Protein AF-0000000077143442 (afdb_homodimer)

Sequence (558 aa):
MTMINFHKINAKNNPIFKDLKIAFKNGYNKQISDYFCVGGIKNNLIALNNNWLPHTIFVSKSFDQKLISNIKSKLKQHKVRWIMISDQLNDQLKAINTQAGDCYFYYLLKDLNHPTFDLSDQHNYLFLDHIQDPSNLGTILRNAAAFDLTKVLIHDSVNLYNPKLIRASAGAIFSNQISLIKNLDQFLNAIKKKGLRLVATANHEDATPLDQFDHQLGNIIIFGNEANGVSEQLLNQADQTIKIVINNQYAESLNVATSSGIILYELNKLWKKRSLSNQMTMINFHKINAKNNPIFKDLKIAFKNGYNKQISDYFCVGGIKNNLIALNNNWLPHTIFVSKSFDQKLISNIKSKLKQHKVRWIMISDQLNDQLKAINTQAGDCYFYYLLKDLNHPTFDLSDQHNYLFLDHIQDPSNLGTILRNAAAFDLTKVLIHDSVNLYNPKLIRASAGAIFSNQISLIKNLDQFLNAIKKKGLRLVATANHEDATPLDQFDHQLGNIIIFGNEANGVSEQLLNQADQTIKIVINNQYAESLNVATSSGIILYELNKLWKKRSLSNQ

Solvent-accessible surface area (backbone atoms only — not comparable to full-atom values): 29042 Å² total; per-residue (Å²): 124,85,75,80,76,61,49,76,46,80,54,80,81,35,66,68,53,46,44,48,54,44,9,55,70,53,5,36,33,80,89,62,67,52,40,32,46,46,57,16,64,69,28,49,50,40,22,48,74,55,71,49,72,53,52,34,41,38,29,30,66,80,44,61,60,68,58,49,52,52,52,45,62,78,41,64,91,49,87,57,47,45,34,30,33,32,57,69,58,42,51,57,51,31,71,76,40,67,81,26,66,49,34,37,32,29,32,56,50,70,72,60,52,41,81,80,75,83,79,51,42,83,40,55,34,34,34,38,40,39,38,63,52,40,49,42,51,12,34,34,41,24,38,26,18,23,46,71,40,28,41,34,37,37,28,79,46,49,67,80,55,32,41,57,14,48,57,42,11,57,24,5,68,50,50,38,48,32,28,76,50,84,53,62,69,63,50,55,54,52,38,57,75,56,63,42,40,36,33,33,47,43,93,50,91,85,30,42,44,54,94,71,58,83,83,67,67,9,33,34,42,33,44,28,17,85,88,75,37,48,53,66,72,56,58,72,66,33,75,40,44,29,19,78,87,58,38,64,86,33,22,87,72,73,57,58,34,30,48,45,32,35,52,42,50,55,50,37,54,53,54,53,53,47,59,52,66,76,93,123,86,75,80,77,59,50,75,46,80,55,83,81,37,66,69,52,45,46,48,54,44,9,56,69,53,6,35,35,81,91,65,67,51,41,32,44,45,58,15,63,70,28,48,50,41,22,48,74,56,69,49,71,55,51,33,41,38,31,28,67,80,44,62,63,70,58,49,52,52,52,46,62,76,41,64,93,50,86,58,46,46,33,31,32,31,58,71,59,41,50,58,52,29,70,76,42,67,80,27,66,50,34,38,34,28,31,58,51,71,73,61,54,38,78,84,70,84,81,50,42,84,38,54,35,35,32,39,40,38,37,63,52,40,48,42,51,12,34,33,40,24,38,26,18,23,45,72,39,28,40,34,36,38,28,78,45,49,68,80,54,34,40,56,14,47,56,42,10,56,23,5,68,52,51,38,49,32,25,76,49,84,51,63,68,63,50,53,52,51,39,57,75,56,63,43,39,36,34,33,46,44,91,50,91,84,31,42,46,53,92,70,58,82,84,65,66,9,33,33,41,34,43,28,16,85,88,73,36,48,50,66,73,57,56,73,64,32,75,41,46,29,18,78,86,56,39,64,86,33,23,87,71,72,57,59,33,29,47,45,33,35,52,41,51,55,50,38,55,54,54,52,53,46,58,53,65,75,93

Secondary structure (DSSP, 8-state):
-----PEEE--TT-HHHHHHHHHHHHSB-TTT-SEEEEESHHHHHHHHHTT---SEEEEETTS-HHHHHHHHHHTTTS--EEEEE-HHHHHHHHHH-GGGTTEEEEEEGGGSS-------TTS-EEEEES---HHHHHHHHHHHHHTT--EEEEES-S-TT-HHHHHHHTTGGGTSEEEE---HHHHHHHHHHHTPEEEEE---TTSEEGGG----SSEEEEE-BTTTBS-HHHHHH-SEEEE----TTT-S---HHHHHHHHHHHHHHHHHHHHHHT-/-----PEEE--TT-HHHHHHHHHHHHSB-TTT-SEEEEESHHHHHHHHHTT---SEEEEETTS-HHHHHHHHHHTTTS--EEEEE-HHHHHHHHHH-GGGTTEEEEEEGGGS--------TTS-EEEEES---HHHHHHHHHHHHHTT--EEEEES-S-TT-HHHHHHHTTGGGTSEEEE---HHHHHHHHHHHTPEEEEE---TTSEEGGG----SSEEEEE-BTTTBS-HHHHHH-SEEEE----TTT-S---HHHHHHHHHHHHHHHHHHHHHHT-

Structure (mmCIF, N/CA/C/O backbone):
data_AF-0000000077143442-model_v1
#
loop_
_entity.id
_entity.type
_entity.pdbx_description
1 polymer 'SpoU rRNA methylase family protein'
#
loop_
_atom_site.group_PDB
_atom_site.id
_atom_site.type_symbol
_atom_site.label_atom_id
_atom_site.label_alt_id
_atom_site.label_comp_id
_atom_site.label_asym_id
_atom_site.label_entity_id
_atom_site.label_seq_id
_atom_site.pdbx_PDB_ins_code
_atom_site.Cartn_x
_atom_site.Cartn_y
_atom_site.Cartn_z
_atom_site.occupancy
_atom_site.B_iso_or_equiv
_atom_site.auth_seq_id
_atom_site.auth_comp_id
_atom_site.auth_asym_id
_atom_site.auth_atom_id
_atom_site.pdbx_PDB_model_num
ATOM 1 N N . MET A 1 1 ? -6.762 -17.656 -40.094 1 41.97 1 MET A N 1
ATOM 2 C CA . MET A 1 1 ? -7.211 -17.016 -38.875 1 41.97 1 MET A CA 1
ATOM 3 C C . MET A 1 1 ? -8.164 -17.922 -38.094 1 41.97 1 MET A C 1
ATOM 5 O O . MET A 1 1 ? -9.258 -18.234 -38.594 1 41.97 1 MET A O 1
ATOM 9 N N . THR A 1 2 ? -7.562 -18.844 -37.406 1 52.44 2 THR A N 1
ATOM 10 C CA . THR A 1 2 ? -8.445 -19.844 -36.812 1 52.44 2 THR A CA 1
ATOM 11 C C . THR A 1 2 ? -9.57 -19.188 -36.031 1 52.44 2 THR A C 1
ATOM 13 O O . THR A 1 2 ? -9.305 -18.344 -35.156 1 52.44 2 THR A O 1
ATOM 16 N N . MET A 1 3 ? -10.688 -19.109 -36.594 1 63.62 3 MET A N 1
ATOM 17 C CA . MET A 1 3 ? -11.898 -18.5 -36.062 1 63.62 3 MET A CA 1
ATOM 18 C C . MET A 1 3 ? -12.211 -19.031 -34.688 1 63.62 3 MET A C 1
ATOM 20 O O . MET A 1 3 ? -12.203 -20.234 -34.438 1 63.62 3 MET A O 1
ATOM 24 N N . ILE A 1 4 ? -11.922 -18.25 -33.656 1 70.56 4 ILE A N 1
ATOM 25 C CA . ILE A 1 4 ? -12.352 -18.656 -32.312 1 70.56 4 ILE A CA 1
ATOM 26 C C . ILE A 1 4 ? -13.867 -18.812 -32.281 1 70.56 4 ILE A C 1
ATOM 28 O O . ILE A 1 4 ? -14.602 -17.922 -32.75 1 70.56 4 ILE A O 1
ATOM 32 N N . ASN A 1 5 ? -14.336 -20.062 -32.031 1 83.81 5 ASN A N 1
ATOM 33 C CA . ASN A 1 5 ? -15.75 -20.281 -31.797 1 83.81 5 ASN A CA 1
ATOM 34 C C . ASN A 1 5 ? -16.156 -19.875 -30.375 1 83.81 5 ASN A C 1
ATOM 36 O O . ASN A 1 5 ? -15.797 -20.547 -29.406 1 83.81 5 ASN A O 1
ATOM 40 N N . PHE A 1 6 ? -16.781 -18.766 -30.297 1 90.81 6 PHE A N 1
ATOM 41 C CA . PHE A 1 6 ? -17.203 -18.234 -29.016 1 90.81 6 PHE A CA 1
ATOM 42 C C . PHE A 1 6 ? -18.594 -18.75 -28.656 1 90.81 6 PHE A C 1
ATOM 44 O O . PHE A 1 6 ? -19.469 -18.828 -29.516 1 90.81 6 PHE A O 1
ATOM 51 N N . HIS A 1 7 ? -18.672 -19.25 -27.406 1 94.5 7 HIS A N 1
ATOM 52 C CA . HIS A 1 7 ? -20.016 -19.281 -26.828 1 94.5 7 HIS A CA 1
ATOM 53 C C . HIS A 1 7 ? -20.484 -17.891 -26.438 1 94.5 7 HIS A C 1
ATOM 55 O O . HIS A 1 7 ? -19.875 -17.234 -25.578 1 94.5 7 HIS A O 1
ATOM 61 N N . LYS A 1 8 ? -21.578 -17.406 -27.031 1 95.81 8 LYS A N 1
ATOM 62 C CA . LYS A 1 8 ? -22.016 -16.031 -26.828 1 95.81 8 LYS A CA 1
ATOM 63 C C . LYS A 1 8 ? -23.094 -15.953 -25.75 1 95.81 8 LYS A C 1
ATOM 65 O O . LYS A 1 8 ? -24.031 -16.75 -25.75 1 95.81 8 LYS A O 1
ATOM 70 N N . ILE A 1 9 ? -22.938 -15.078 -24.828 1 96.88 9 ILE A N 1
ATOM 71 C CA . ILE A 1 9 ? -23.906 -14.852 -23.766 1 96.88 9 ILE A CA 1
ATOM 72 C C . ILE A 1 9 ? -24.359 -13.398 -23.766 1 96.88 9 ILE A C 1
ATOM 74 O O . ILE A 1 9 ? -23.547 -12.484 -23.641 1 96.88 9 ILE A O 1
ATOM 78 N N . ASN A 1 10 ? -25.703 -13.172 -23.797 1 96 10 ASN A N 1
ATOM 79 C CA . ASN A 1 10 ? -26.25 -11.812 -23.891 1 96 10 ASN A CA 1
ATOM 80 C C . ASN A 1 10 ? -27.281 -11.555 -22.797 1 96 10 ASN A C 1
ATOM 82 O O . ASN A 1 10 ? -27.719 -10.422 -22.594 1 96 10 ASN A O 1
ATOM 86 N N . ALA A 1 11 ? -27.656 -12.656 -22.109 1 95.44 11 ALA A N 1
ATOM 87 C CA . ALA A 1 11 ? -28.719 -12.531 -21.109 1 95.44 11 ALA A CA 1
ATOM 88 C C . ALA A 1 11 ? -28.141 -12.422 -19.703 1 95.44 11 ALA A C 1
ATOM 90 O O . ALA A 1 11 ? -27.312 -13.234 -19.297 1 95.44 11 ALA A O 1
ATOM 91 N N . LYS A 1 12 ? -28.656 -11.469 -18.953 1 94.62 12 LYS A N 1
ATOM 92 C CA . LYS A 1 12 ? -28.172 -11.211 -17.609 1 94.62 12 LYS A CA 1
ATOM 93 C C . LYS A 1 12 ? -28.5 -12.375 -16.672 1 94.62 12 LYS A C 1
ATOM 95 O O . LYS A 1 12 ? -27.828 -12.578 -15.664 1 94.62 12 LYS A O 1
ATOM 100 N N . ASN A 1 13 ? -29.531 -13.133 -17.031 1 95.75 13 ASN A N 1
ATOM 101 C CA . ASN A 1 13 ? -29.953 -14.234 -16.172 1 95.75 13 ASN A CA 1
ATOM 102 C C . ASN A 1 13 ? -29.281 -15.547 -16.562 1 95.75 13 ASN A C 1
ATOM 104 O O . ASN A 1 13 ? -29.562 -16.594 -15.984 1 95.75 13 ASN A O 1
ATOM 108 N N . ASN A 1 14 ? -28.469 -15.492 -17.594 1 97.06 14 ASN A N 1
ATOM 109 C CA . ASN A 1 14 ? -27.703 -16.672 -17.953 1 97.06 14 ASN A CA 1
ATOM 110 C C . ASN A 1 14 ? -26.891 -17.188 -16.766 1 97.06 14 ASN A C 1
ATOM 112 O O . ASN A 1 14 ? -26.172 -16.422 -16.109 1 97.06 14 ASN A O 1
ATOM 116 N N . PRO A 1 15 ? -26.922 -18.516 -16.5 1 95.81 15 PRO A N 1
ATOM 117 C CA . PRO A 1 15 ? -26.25 -19.047 -15.312 1 95.81 15 PRO A CA 1
ATOM 118 C C . PRO A 1 15 ? -24.75 -18.859 -15.352 1 95.81 15 PRO A C 1
ATOM 120 O O . PRO A 1 15 ? -24.109 -18.656 -14.312 1 95.81 15 PRO A O 1
ATOM 123 N N . ILE A 1 16 ? -24.188 -18.984 -16.484 1 96.31 16 ILE A N 1
ATOM 124 C CA . ILE A 1 16 ? -22.734 -18.828 -16.625 1 96.31 16 ILE A CA 1
ATOM 125 C C . ILE A 1 16 ? -22.344 -17.391 -16.281 1 96.31 16 ILE A C 1
ATOM 127 O O . ILE A 1 16 ? -21.359 -17.156 -15.578 1 96.31 16 ILE A O 1
ATOM 131 N N . PHE A 1 17 ? -23.141 -16.438 -16.734 1 97.19 17 PHE A N 1
ATOM 132 C CA . PHE A 1 17 ? -22.859 -15.039 -16.453 1 97.19 17 PHE A CA 1
ATOM 133 C C . PHE A 1 17 ? -23.078 -14.742 -14.969 1 97.19 17 PHE A C 1
ATOM 135 O O . PHE A 1 17 ? -22.312 -14 -14.359 1 97.19 17 PHE A O 1
ATOM 142 N N . LYS A 1 18 ? -24.078 -15.281 -14.43 1 96.38 18 LYS A N 1
ATOM 143 C CA . LYS A 1 18 ? -24.328 -15.094 -13 1 96.38 18 LYS A CA 1
ATOM 144 C C . LYS A 1 18 ? -23.156 -15.594 -12.164 1 96.38 18 LYS A C 1
ATOM 146 O O . LYS A 1 18 ? -22.766 -14.945 -11.195 1 96.38 18 LYS A O 1
ATOM 151 N N . ASP A 1 19 ? -22.688 -16.719 -12.594 1 96.31 19 ASP A N 1
ATOM 152 C CA . ASP A 1 19 ? -21.516 -17.266 -11.906 1 96.31 19 ASP A CA 1
ATOM 153 C C . ASP A 1 19 ? -20.312 -16.328 -12.039 1 96.31 19 ASP A C 1
ATOM 155 O O . ASP A 1 19 ? -19.609 -16.062 -11.062 1 96.31 19 ASP A O 1
ATOM 159 N N . LEU A 1 20 ? -20.094 -15.859 -13.219 1 96.19 20 LEU A N 1
ATOM 160 C CA . LEU A 1 20 ? -18.984 -14.945 -13.477 1 96.19 20 LEU A CA 1
ATOM 161 C C . LEU A 1 20 ? -19.094 -13.703 -12.594 1 96.19 20 LEU A C 1
ATOM 163 O O . LEU A 1 20 ? -18.109 -13.273 -12 1 96.19 20 LEU A O 1
ATOM 167 N N . LYS A 1 21 ? -20.281 -13.125 -12.531 1 95.62 21 LYS A N 1
ATOM 168 C CA . LYS A 1 21 ? -20.516 -11.922 -11.734 1 95.62 21 LYS A CA 1
ATOM 169 C C . LYS A 1 21 ? -20.172 -12.156 -10.266 1 95.62 21 LYS A C 1
ATOM 171 O O . LYS A 1 21 ? -19.484 -11.352 -9.641 1 95.62 21 LYS A O 1
ATOM 176 N N . ILE A 1 22 ? -20.609 -13.328 -9.758 1 95.5 22 ILE A N 1
ATOM 177 C CA . ILE A 1 22 ? -20.359 -13.688 -8.359 1 95.5 22 ILE A CA 1
ATOM 178 C C . ILE A 1 22 ? -18.859 -13.914 -8.141 1 95.5 22 ILE A C 1
ATOM 180 O O . ILE A 1 22 ? -18.281 -13.398 -7.184 1 95.5 22 ILE A O 1
ATOM 184 N N . ALA A 1 23 ? -18.281 -14.656 -9.062 1 94.75 23 ALA A N 1
ATOM 185 C CA . ALA A 1 23 ? -16.859 -14.977 -8.945 1 94.75 23 ALA A CA 1
ATOM 186 C C . ALA A 1 23 ? -16 -13.719 -9.039 1 94.75 23 ALA A C 1
ATOM 188 O O . ALA A 1 23 ? -15.023 -13.57 -8.312 1 94.75 23 ALA A O 1
ATOM 189 N N . PHE A 1 24 ? -16.391 -12.82 -9.898 1 94.31 24 PHE A N 1
ATOM 190 C CA . PHE A 1 24 ? -15.641 -11.578 -10.062 1 94.31 24 PHE A CA 1
ATOM 191 C C . PHE A 1 24 ? -15.75 -10.711 -8.812 1 94.31 24 PHE A C 1
ATOM 193 O O . PHE A 1 24 ? -14.766 -10.102 -8.391 1 94.31 24 PHE A O 1
ATOM 200 N N . LYS A 1 25 ? -16.859 -10.703 -8.242 1 93.94 25 LYS A N 1
ATOM 201 C CA . LYS A 1 25 ? -17.125 -9.883 -7.062 1 93.94 25 LYS A CA 1
ATOM 202 C C . LYS A 1 25 ? -16.438 -10.469 -5.828 1 93.94 25 LYS A C 1
ATOM 204 O O . LYS A 1 25 ? -15.867 -9.734 -5.023 1 93.94 25 LYS A O 1
ATOM 209 N N . ASN A 1 26 ? -16.438 -11.836 -5.754 1 93.25 26 ASN A N 1
ATOM 210 C CA . ASN A 1 26 ? -16.031 -12.469 -4.504 1 93.25 26 ASN A CA 1
ATOM 211 C C . ASN A 1 26 ? -14.727 -13.234 -4.66 1 93.25 26 ASN A C 1
ATOM 213 O O . ASN A 1 26 ? -14.18 -13.742 -3.678 1 93.25 26 ASN A O 1
ATOM 217 N N . GLY A 1 27 ? -14.234 -13.297 -5.855 1 92.44 27 GLY A N 1
ATOM 218 C CA . GLY A 1 27 ? -13.062 -14.109 -6.141 1 92.44 27 GLY A CA 1
ATOM 219 C C . GLY A 1 27 ? -13.406 -15.469 -6.707 1 92.44 27 GLY A C 1
ATOM 220 O O . GLY A 1 27 ? -12.789 -15.922 -7.676 1 92.44 27 GLY A O 1
ATOM 221 N N . TYR A 1 28 ? -14.352 -16.062 -6.098 1 92.25 28 TYR A N 1
ATOM 222 C CA . TYR A 1 28 ? -14.906 -17.328 -6.57 1 92.25 28 TYR A CA 1
ATOM 223 C C . TYR A 1 28 ? -16.344 -17.516 -6.09 1 92.25 28 TYR A C 1
ATOM 225 O O . TYR A 1 28 ? -16.812 -16.781 -5.219 1 92.25 28 TYR A O 1
ATOM 233 N N . ASN A 1 29 ? -17.016 -18.359 -6.844 1 92.75 29 ASN A N 1
ATOM 234 C CA . ASN A 1 29 ? -18.375 -18.703 -6.422 1 92.75 29 ASN A CA 1
ATOM 235 C C . ASN A 1 29 ? -18.359 -19.906 -5.477 1 92.75 29 ASN A C 1
ATOM 237 O O . ASN A 1 29 ? -18.203 -21.047 -5.918 1 92.75 29 ASN A O 1
ATOM 241 N N . LYS A 1 30 ? -18.672 -19.688 -4.25 1 87.12 30 LYS A N 1
ATOM 242 C CA . LYS A 1 30 ? -18.609 -20.703 -3.199 1 87.12 30 LYS A CA 1
ATOM 243 C C . LYS A 1 30 ? -19.516 -21.875 -3.514 1 87.12 30 LYS A C 1
ATOM 245 O O . LYS A 1 30 ? -19.266 -23 -3.078 1 87.12 30 LYS A O 1
ATOM 250 N N . GLN A 1 31 ? -20.484 -21.547 -4.27 1 85.56 31 GLN A N 1
ATOM 251 C CA . GLN A 1 31 ? -21.438 -22.594 -4.625 1 85.56 31 GLN A CA 1
ATOM 252 C C . GLN A 1 31 ? -20.844 -23.516 -5.699 1 85.56 31 GLN A C 1
ATOM 254 O O . GLN A 1 31 ? -21.219 -24.688 -5.797 1 85.56 31 GLN A O 1
ATOM 259 N N . ILE A 1 32 ? -19.922 -22.906 -6.523 1 81.75 32 ILE A N 1
ATOM 260 C CA . ILE A 1 32 ? -19.266 -23.672 -7.582 1 81.75 32 ILE A CA 1
ATOM 261 C C . ILE A 1 32 ? -17.766 -23.719 -7.328 1 81.75 32 ILE A C 1
ATOM 263 O O . ILE A 1 32 ? -17 -24.203 -8.172 1 81.75 32 ILE A O 1
ATOM 267 N N . SER A 1 33 ? -17.172 -24.172 -6.461 1 71.25 33 SER A N 1
ATOM 268 C CA . SER A 1 33 ? -15.914 -24.062 -5.719 1 71.25 33 SER A CA 1
ATOM 269 C C . SER A 1 33 ? -14.727 -24.438 -6.59 1 71.25 33 SER A C 1
ATOM 271 O O . SER A 1 33 ? -13.578 -24.344 -6.152 1 71.25 33 SER A O 1
ATOM 273 N N . ASP A 1 34 ? -14.672 -24.422 -8.008 1 89.75 34 ASP A N 1
ATOM 274 C CA . ASP A 1 34 ? -13.461 -25.031 -8.57 1 89.75 34 ASP A CA 1
ATOM 275 C C . ASP A 1 34 ? -12.602 -23.984 -9.273 1 89.75 34 ASP A C 1
ATOM 277 O O . ASP A 1 34 ? -11.484 -24.266 -9.703 1 89.75 34 ASP A O 1
ATOM 281 N N . TYR A 1 35 ? -13.188 -22.766 -9.391 1 95.12 35 TYR A N 1
ATOM 282 C CA . TYR A 1 35 ? -12.43 -21.781 -10.148 1 95.12 35 TYR A CA 1
ATOM 283 C C . TYR A 1 35 ? -12.43 -20.422 -9.453 1 95.12 35 TYR A C 1
ATOM 285 O O . TYR A 1 35 ? -13.398 -20.062 -8.781 1 95.12 35 TYR A O 1
ATOM 293 N N . PHE A 1 36 ? -11.305 -19.797 -9.578 1 95.62 36 PHE A N 1
ATOM 294 C CA . PHE A 1 36 ? -11.289 -18.406 -9.164 1 95.62 36 PHE A CA 1
ATOM 295 C C . PHE A 1 36 ? -11.141 -17.484 -10.375 1 95.62 36 PHE A C 1
ATOM 297 O O . PHE A 1 36 ? -10.625 -17.906 -11.414 1 95.62 36 PHE A O 1
ATOM 304 N N . CYS A 1 37 ? -11.625 -16.266 -10.234 1 96 37 CYS A N 1
ATOM 305 C CA . CYS A 1 37 ? -11.727 -15.336 -11.352 1 96 37 CYS A CA 1
ATOM 306 C C . CYS A 1 37 ? -10.656 -14.258 -11.266 1 96 37 CYS A C 1
ATOM 308 O O . CYS A 1 37 ? -10.422 -13.695 -10.195 1 96 37 CYS A O 1
ATOM 310 N N . VAL A 1 38 ? -10.031 -14.039 -12.344 1 96.19 38 VAL A N 1
ATOM 311 C CA . VAL A 1 38 ? -9.062 -12.953 -12.445 1 96.19 38 VAL A CA 1
ATOM 312 C C . VAL A 1 38 ? -9.453 -12.031 -13.594 1 96.19 38 VAL A C 1
ATOM 314 O O . VAL A 1 38 ? -9.469 -12.445 -14.758 1 96.19 38 VAL A O 1
ATOM 317 N N . GLY A 1 39 ? -9.742 -10.828 -13.234 1 95.06 39 GLY A N 1
ATOM 318 C CA . GLY A 1 39 ? -10.094 -9.836 -14.242 1 95.06 39 GLY A CA 1
ATOM 319 C C . GLY A 1 39 ? -8.898 -9.016 -14.711 1 95.06 39 GLY A C 1
ATOM 320 O O . GLY A 1 39 ? -7.957 -8.789 -13.953 1 95.06 39 GLY A O 1
ATOM 321 N N . GLY A 1 40 ? -8.945 -8.57 -15.992 1 93.62 40 GLY A N 1
ATOM 322 C CA . GLY A 1 40 ? -7.953 -7.641 -16.516 1 93.62 40 GLY A CA 1
ATOM 323 C C . GLY A 1 40 ? -6.895 -8.312 -17.359 1 93.62 40 GLY A C 1
ATOM 324 O O . GLY A 1 40 ? -6.312 -9.32 -16.969 1 93.62 40 GLY A O 1
ATOM 325 N N . ILE A 1 41 ? -6.59 -7.773 -18.422 1 93.06 41 ILE A N 1
ATOM 326 C CA . ILE A 1 41 ? -5.711 -8.391 -19.406 1 93.06 41 ILE A CA 1
ATOM 327 C C . ILE A 1 41 ? -4.273 -8.391 -18.891 1 93.06 41 ILE A C 1
ATOM 329 O O . ILE A 1 41 ? -3.531 -9.352 -19.094 1 93.06 41 ILE A O 1
ATOM 333 N N . LYS A 1 42 ? -3.84 -7.387 -18.188 1 90.06 42 LYS A N 1
ATOM 334 C CA . LYS A 1 42 ? -2.463 -7.289 -17.703 1 90.06 42 LYS A CA 1
ATOM 335 C C . LYS A 1 42 ? -2.143 -8.406 -16.719 1 90.06 42 LYS A C 1
ATOM 337 O O . LYS A 1 42 ? -1.094 -9.047 -16.828 1 90.06 42 LYS A O 1
ATOM 342 N N . ASN A 1 43 ? -3.051 -8.625 -15.82 1 92.56 43 ASN A N 1
ATOM 343 C CA . ASN A 1 43 ? -2.875 -9.703 -14.844 1 92.56 43 ASN A CA 1
ATOM 344 C C . ASN A 1 43 ? -2.801 -11.062 -15.523 1 92.56 43 ASN A C 1
ATOM 346 O O . ASN A 1 43 ? -1.951 -11.891 -15.172 1 92.56 43 ASN A O 1
ATOM 350 N N . ASN A 1 44 ? -3.635 -11.234 -16.469 1 94.31 44 ASN A N 1
ATOM 351 C CA . ASN A 1 44 ? -3.742 -12.547 -17.094 1 94.31 44 ASN A CA 1
ATOM 352 C C . ASN A 1 44 ? -2.607 -12.789 -18.094 1 94.31 44 ASN A C 1
ATOM 354 O O . ASN A 1 44 ? -2.225 -13.938 -18.328 1 94.31 44 ASN A O 1
ATOM 358 N N . LEU A 1 45 ? -2.047 -11.742 -18.641 1 92.69 45 LEU A N 1
ATOM 359 C CA . LEU A 1 45 ? -0.85 -11.906 -19.469 1 92.69 45 LEU A CA 1
ATOM 360 C C . LEU A 1 45 ? 0.321 -12.398 -18.625 1 92.69 45 LEU A C 1
ATOM 362 O O . LEU A 1 45 ? 1.106 -13.234 -19.078 1 92.69 45 LEU A O 1
ATOM 366 N N . ILE A 1 46 ? 0.4 -11.883 -17.422 1 92.81 46 ILE A N 1
ATOM 367 C CA . ILE A 1 46 ? 1.43 -12.367 -16.5 1 92.81 46 ILE A CA 1
ATOM 368 C C . ILE A 1 46 ? 1.204 -13.844 -16.203 1 92.81 46 ILE A C 1
ATOM 370 O O . ILE A 1 46 ? 2.146 -14.641 -16.234 1 92.81 46 ILE A O 1
ATOM 374 N N . ALA A 1 47 ? -0.029 -14.203 -15.969 1 94.44 47 ALA A N 1
ATOM 375 C CA . ALA A 1 47 ? -0.372 -15.602 -15.711 1 94.44 47 ALA A CA 1
ATOM 376 C C . ALA A 1 47 ? 0.067 -16.484 -16.875 1 94.44 47 ALA A C 1
ATOM 378 O O . ALA A 1 47 ? 0.746 -17.5 -16.672 1 94.44 47 ALA A O 1
ATOM 379 N N . LEU A 1 48 ? -0.281 -16.078 -18.078 1 94.12 48 LEU A N 1
ATOM 380 C CA . LEU A 1 48 ? 0.039 -16.844 -19.266 1 94.12 48 LEU A CA 1
ATOM 381 C C . LEU A 1 48 ? 1.548 -16.953 -19.453 1 94.12 48 LEU A C 1
ATOM 383 O O . LEU A 1 48 ? 2.059 -18.016 -19.812 1 94.12 48 LEU A O 1
ATOM 387 N N . ASN A 1 49 ? 2.207 -15.883 -19.188 1 91.94 49 ASN A N 1
ATOM 388 C CA . ASN A 1 49 ? 3.66 -15.859 -19.312 1 91.94 49 ASN A CA 1
ATOM 389 C C . ASN A 1 49 ? 4.332 -16.75 -18.281 1 91.94 49 ASN A C 1
ATOM 391 O O . ASN A 1 49 ? 5.488 -17.141 -18.438 1 91.94 49 ASN A O 1
ATOM 395 N N . ASN A 1 50 ? 3.656 -17 -17.234 1 91.06 50 ASN A N 1
ATOM 396 C CA . ASN A 1 50 ? 4.176 -17.875 -16.203 1 91.06 50 ASN A CA 1
ATOM 397 C C . ASN A 1 50 ? 3.557 -19.266 -16.281 1 91.06 50 ASN A C 1
ATOM 399 O O . ASN A 1 50 ? 3.469 -19.969 -15.281 1 91.06 50 ASN A O 1
ATOM 403 N N . ASN A 1 51 ? 2.932 -19.609 -17.422 1 91.81 51 ASN A N 1
ATOM 404 C CA . ASN A 1 51 ? 2.486 -20.922 -17.828 1 91.81 51 ASN A CA 1
ATOM 405 C C . ASN A 1 51 ? 1.241 -21.359 -17.062 1 91.81 51 ASN A C 1
ATOM 407 O O . ASN A 1 51 ? 1.016 -22.562 -16.875 1 91.81 51 ASN A O 1
ATOM 411 N N . TRP A 1 52 ? 0.571 -20.469 -16.547 1 94.62 52 TRP A N 1
ATOM 412 C CA . TRP A 1 52 ? -0.749 -20.797 -16.031 1 94.62 52 TRP A CA 1
ATOM 413 C C . TRP A 1 52 ? -1.746 -21.016 -17.156 1 94.62 52 TRP A C 1
ATOM 415 O O . TRP A 1 52 ? -1.745 -20.266 -18.141 1 94.62 52 TRP A O 1
ATOM 425 N N . LEU A 1 53 ? -2.525 -22.016 -16.984 1 95.38 53 LEU A N 1
ATOM 426 C CA . LEU A 1 53 ? -3.514 -22.344 -18 1 95.38 53 LEU A CA 1
ATOM 427 C C . LEU A 1 53 ? -4.922 -22.016 -17.516 1 95.38 53 LEU A C 1
ATOM 429 O O . LEU A 1 53 ? -5.402 -22.609 -16.547 1 95.38 53 LEU A O 1
ATOM 433 N N . PRO A 1 54 ? -5.566 -21.125 -18.203 1 96.81 54 PRO A N 1
ATOM 434 C CA . PRO A 1 54 ? -6.957 -20.859 -17.844 1 96.81 54 PRO A CA 1
ATOM 435 C C . PRO A 1 54 ? -7.906 -21.969 -18.281 1 96.81 54 PRO A C 1
ATOM 437 O O . PRO A 1 54 ? -7.656 -22.641 -19.281 1 96.81 54 PRO A O 1
ATOM 440 N N . HIS A 1 55 ? -8.906 -22.125 -17.469 1 96.31 55 HIS A N 1
ATOM 441 C CA . HIS A 1 55 ? -9.977 -23.047 -17.844 1 96.31 55 HIS A CA 1
ATOM 442 C C . HIS A 1 55 ? -10.961 -22.391 -18.797 1 96.31 55 HIS A C 1
ATOM 444 O O . HIS A 1 55 ? -11.383 -23 -19.781 1 96.31 55 HIS A O 1
ATOM 450 N N . THR A 1 56 ? -11.328 -21.203 -18.547 1 96.81 56 THR A N 1
ATOM 451 C CA . THR A 1 56 ? -12.305 -20.438 -19.312 1 96.81 56 THR A CA 1
ATOM 452 C C . THR A 1 56 ? -11.852 -18.984 -19.469 1 96.81 56 THR A C 1
ATOM 454 O O . THR A 1 56 ? -11.328 -18.391 -18.531 1 96.81 56 THR A O 1
ATOM 457 N N . ILE A 1 57 ? -12.055 -18.422 -20.641 1 97.5 57 ILE A N 1
ATOM 458 C CA . ILE A 1 57 ? -11.766 -17.016 -20.906 1 97.5 57 ILE A CA 1
ATOM 459 C C . ILE A 1 57 ? -13.047 -16.297 -21.359 1 97.5 57 ILE A C 1
ATOM 461 O O . ILE A 1 57 ? -13.688 -16.719 -22.328 1 97.5 57 ILE A O 1
ATOM 465 N N . PHE A 1 58 ? -13.406 -15.289 -20.594 1 97.69 58 PHE A N 1
ATOM 466 C CA . PHE A 1 58 ? -14.516 -14.414 -20.953 1 97.69 58 PHE A CA 1
ATOM 467 C C . PHE A 1 58 ? -14 -13.117 -21.562 1 97.69 58 PHE A C 1
ATOM 469 O O . PHE A 1 58 ? -13.094 -12.477 -21.031 1 97.69 58 PHE A O 1
ATOM 476 N N . VAL A 1 59 ? -14.594 -12.719 -22.703 1 97.25 59 VAL A N 1
ATOM 477 C CA . VAL A 1 59 ? -14.258 -11.438 -23.297 1 97.25 59 VAL A CA 1
ATOM 478 C C . VAL A 1 59 ? -15.531 -10.695 -23.703 1 97.25 59 VAL A C 1
ATOM 480 O O . VAL A 1 59 ? -16.547 -11.328 -24.016 1 97.25 59 VAL A O 1
ATOM 483 N N . SER A 1 60 ? -15.453 -9.406 -23.594 1 96.62 60 SER A N 1
ATOM 484 C CA . SER A 1 60 ? -16.578 -8.625 -24.109 1 96.62 60 SER A CA 1
ATOM 485 C C . SER A 1 60 ? -16.609 -8.641 -25.625 1 96.62 60 SER A C 1
ATOM 487 O O . SER A 1 60 ? -15.602 -8.961 -26.281 1 96.62 60 SER A O 1
ATOM 489 N N . LYS A 1 61 ? -17.719 -8.25 -26.172 1 94.88 61 LYS A N 1
ATOM 490 C CA . LYS A 1 61 ? -17.875 -8.195 -27.625 1 94.88 61 LYS A CA 1
ATOM 491 C C . LYS A 1 61 ? -16.906 -7.188 -28.234 1 94.88 61 LYS A C 1
ATOM 493 O O . LYS A 1 61 ? -16.375 -7.418 -29.328 1 94.88 61 LYS A O 1
ATOM 498 N N . SER A 1 62 ? -16.578 -6.211 -27.547 1 93.94 62 SER A N 1
ATOM 499 C CA . SER A 1 62 ? -15.766 -5.125 -28.094 1 93.94 62 SER A CA 1
ATOM 500 C C . SER A 1 62 ? -14.297 -5.301 -27.719 1 93.94 6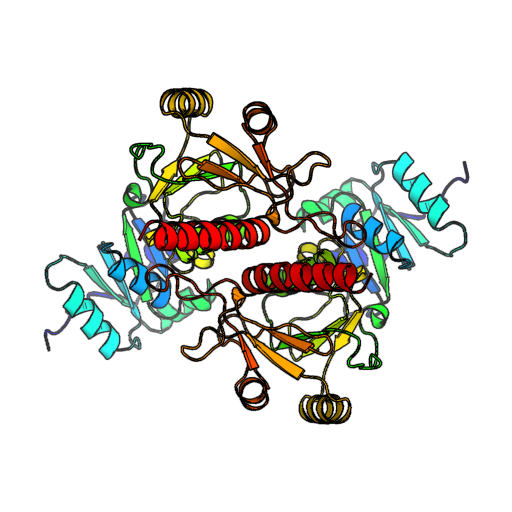2 SER A C 1
ATOM 502 O O . SER A 1 62 ? -13.484 -4.402 -27.953 1 93.94 62 SER A O 1
ATOM 504 N N . PHE A 1 63 ? -14.008 -6.391 -27.094 1 94.06 63 PHE A N 1
ATOM 505 C CA . PHE A 1 63 ? -12.625 -6.621 -26.703 1 94.06 63 PHE A CA 1
ATOM 506 C C . PHE A 1 63 ? -11.711 -6.656 -27.922 1 94.06 63 PHE A C 1
ATOM 508 O O . PHE A 1 63 ? -12.133 -7.039 -29.016 1 94.06 63 PHE A O 1
ATOM 515 N N . ASP A 1 64 ? -10.477 -6.34 -27.781 1 93.31 64 ASP A N 1
ATOM 516 C CA . ASP A 1 64 ? -9.484 -6.227 -28.859 1 93.31 64 ASP A CA 1
ATOM 517 C C . ASP A 1 64 ? -9.266 -7.574 -29.547 1 93.31 64 ASP A C 1
ATOM 519 O O . ASP A 1 64 ? -8.727 -8.5 -28.938 1 93.31 64 ASP A O 1
ATOM 523 N N . GLN A 1 65 ? -9.492 -7.602 -30.797 1 91.88 65 GLN A N 1
ATOM 524 C CA . GLN A 1 65 ? -9.43 -8.852 -31.562 1 91.88 65 GLN A CA 1
ATOM 525 C C . GLN A 1 65 ? -7.984 -9.312 -31.734 1 91.88 65 GLN A C 1
ATOM 527 O O . GLN A 1 65 ? -7.715 -10.516 -31.781 1 91.88 65 GLN A O 1
ATOM 532 N N . LYS A 1 66 ? -7.18 -8.383 -31.953 1 92.94 66 LYS A N 1
ATOM 533 C CA . LYS A 1 66 ? -5.766 -8.727 -32.094 1 92.94 66 LYS A CA 1
ATOM 534 C C . LYS A 1 66 ? -5.234 -9.422 -30.844 1 92.94 66 LYS A C 1
ATOM 536 O O . LYS A 1 66 ? -4.496 -10.406 -30.938 1 92.94 66 LYS A O 1
ATOM 541 N N . LEU A 1 67 ? -5.629 -8.93 -29.688 1 93.81 67 LEU A N 1
ATOM 542 C CA . LEU A 1 67 ? -5.227 -9.531 -28.422 1 93.81 67 LEU A CA 1
ATOM 543 C C . LEU A 1 67 ? -5.809 -10.93 -28.266 1 93.81 67 LEU A C 1
ATOM 545 O O . LEU A 1 67 ? -5.129 -11.844 -27.797 1 93.81 67 LEU A O 1
ATOM 549 N N . ILE A 1 68 ? -6.992 -11.062 -28.656 1 93.62 68 ILE A N 1
ATOM 550 C CA . ILE A 1 68 ? -7.633 -12.375 -28.625 1 93.62 68 ILE A CA 1
ATOM 551 C C . ILE A 1 68 ? -6.824 -13.367 -29.453 1 93.62 68 ILE A C 1
ATOM 553 O O . ILE A 1 68 ? -6.535 -14.477 -29 1 93.62 68 ILE A O 1
ATOM 557 N N . SER A 1 69 ? -6.52 -12.961 -30.625 1 93.81 69 SER A N 1
ATOM 558 C CA . SER A 1 69 ? -5.777 -13.828 -31.531 1 93.81 69 SER A CA 1
ATOM 559 C C . SER A 1 69 ? -4.426 -14.219 -30.938 1 93.81 69 SER A C 1
ATOM 561 O O . SER A 1 69 ? -4.008 -15.375 -31.062 1 93.81 69 SER A O 1
ATOM 563 N N . ASN A 1 70 ? -3.779 -13.281 -30.359 1 94.06 70 ASN A N 1
ATOM 564 C CA . ASN A 1 70 ? -2.494 -13.547 -29.719 1 94.06 70 ASN A CA 1
ATOM 565 C C . ASN A 1 70 ? -2.625 -14.57 -28.594 1 94.06 70 ASN A C 1
ATOM 567 O O . ASN A 1 70 ? -1.821 -15.5 -28.5 1 94.06 70 ASN A O 1
ATOM 571 N N . ILE A 1 71 ? -3.609 -14.375 -27.781 1 95 71 ILE A N 1
ATOM 572 C CA . ILE A 1 71 ? -3.832 -15.273 -26.656 1 95 71 ILE A CA 1
ATOM 573 C C . ILE A 1 71 ? -4.195 -16.656 -27.172 1 95 71 ILE A C 1
ATOM 575 O O . ILE A 1 71 ? -3.699 -17.672 -26.672 1 95 71 ILE A O 1
ATOM 579 N N . LYS A 1 72 ? -4.977 -16.703 -28.141 1 92.56 72 LYS A N 1
ATOM 580 C CA . LYS A 1 72 ? -5.383 -17.969 -28.734 1 92.56 72 LYS A CA 1
ATOM 581 C C . LYS A 1 72 ? -4.172 -18.734 -29.266 1 92.56 72 LYS A C 1
ATOM 583 O O . LYS A 1 72 ? -4.082 -19.953 -29.109 1 92.56 72 LYS A O 1
ATOM 588 N N . SER A 1 73 ? -3.406 -18.016 -29.938 1 92.88 73 SER A N 1
ATOM 589 C CA . SER A 1 73 ? -2.205 -18.641 -30.484 1 92.88 73 SER A CA 1
ATOM 590 C C . SER A 1 73 ? -1.346 -19.25 -29.391 1 92.88 73 SER A C 1
ATOM 592 O O . SER A 1 73 ? -0.816 -20.344 -29.547 1 92.88 73 SER A O 1
ATOM 594 N N . LYS A 1 74 ? -1.217 -18.547 -28.266 1 91.75 74 LYS A N 1
ATOM 595 C CA . LYS A 1 74 ? -0.428 -19.016 -27.141 1 91.75 74 LYS A CA 1
ATOM 596 C C . LYS A 1 74 ? -1.056 -20.25 -26.516 1 91.75 74 LYS A C 1
ATOM 598 O O . LYS A 1 74 ? -0.35 -21.109 -25.953 1 91.75 74 LYS A O 1
ATOM 603 N N . LEU A 1 75 ? -2.377 -20.375 -26.672 1 94.38 75 LEU A N 1
ATOM 604 C CA . LEU A 1 75 ? -3.105 -21.422 -25.984 1 94.38 75 LEU A CA 1
ATOM 605 C C . LEU A 1 75 ? -3.574 -22.5 -26.969 1 94.38 75 LEU A C 1
ATOM 607 O O . LEU A 1 75 ? -4.438 -23.312 -26.641 1 94.38 75 LEU A O 1
ATOM 611 N N . LYS A 1 76 ? -3.107 -22.516 -28.172 1 90.31 76 LYS A N 1
ATOM 612 C CA . LYS A 1 76 ? -3.594 -23.328 -29.281 1 90.31 76 LYS A CA 1
ATOM 613 C C . LYS A 1 76 ? -3.527 -24.812 -28.922 1 90.31 76 LYS A C 1
ATOM 615 O O . LYS A 1 76 ? -4.375 -25.594 -29.359 1 90.31 76 LYS A O 1
ATOM 620 N N . GLN A 1 77 ? -2.605 -25.203 -28.156 1 92.31 77 GLN A N 1
ATOM 621 C CA . GLN A 1 77 ? -2.408 -26.609 -27.844 1 92.31 77 GLN A CA 1
ATOM 622 C C . GLN A 1 77 ? -3.199 -27.031 -26.609 1 92.31 77 GLN A C 1
ATOM 624 O O . GLN A 1 77 ? -3.158 -28.188 -26.203 1 92.31 77 GLN A O 1
ATOM 629 N N . HIS A 1 78 ? -3.939 -26.094 -26.078 1 93.25 78 HIS A N 1
ATOM 630 C CA . HIS A 1 78 ? -4.664 -26.359 -24.844 1 93.25 78 HIS A CA 1
ATOM 631 C C . HIS A 1 78 ? -6.168 -26.188 -25.047 1 93.25 78 HIS A C 1
ATOM 633 O O . HIS A 1 78 ? -6.605 -25.422 -25.891 1 93.25 78 HIS A O 1
ATOM 639 N N . LYS A 1 79 ? -6.848 -27 -24.297 1 92.19 79 LYS A N 1
ATOM 640 C CA . LYS A 1 79 ? -8.305 -26.875 -24.312 1 92.19 79 LYS A CA 1
ATOM 641 C C . LYS A 1 79 ? -8.766 -25.75 -23.391 1 92.19 79 LYS A C 1
ATOM 643 O O . LYS A 1 79 ? -8.68 -25.859 -22.172 1 92.19 79 LYS A O 1
ATOM 648 N N . VAL A 1 80 ? -9.211 -24.703 -23.922 1 95.62 80 VAL A N 1
ATOM 649 C CA . VAL A 1 80 ? -9.703 -23.531 -23.188 1 95.62 80 VAL A CA 1
ATOM 650 C C . VAL A 1 80 ? -11.109 -23.172 -23.688 1 95.62 80 VAL A C 1
ATOM 652 O O . VAL A 1 80 ? -11.375 -23.188 -24.891 1 95.62 80 VAL A O 1
ATOM 655 N N . ARG A 1 81 ? -12.023 -23.016 -22.75 1 95.69 81 ARG A N 1
ATOM 656 C CA . ARG A 1 81 ? -13.367 -22.562 -23.094 1 95.69 81 ARG A CA 1
ATOM 657 C C . ARG A 1 81 ? -13.391 -21.062 -23.344 1 95.69 81 ARG A C 1
ATOM 659 O O . ARG A 1 81 ? -12.883 -20.281 -22.531 1 95.69 81 ARG A O 1
ATOM 666 N N . TRP A 1 82 ? -13.953 -20.656 -24.5 1 96.88 82 TRP A N 1
ATOM 667 C CA . TRP A 1 82 ? -14.039 -19.25 -24.875 1 96.88 82 TRP A CA 1
ATOM 668 C C . TRP A 1 82 ? -15.484 -18.75 -24.828 1 96.88 82 TRP A C 1
ATOM 670 O O . TRP A 1 82 ? -16.359 -19.328 -25.5 1 96.88 82 TRP A O 1
ATOM 680 N N . ILE A 1 83 ? -15.727 -17.734 -24.062 1 97.75 83 ILE A N 1
ATOM 681 C CA . ILE A 1 83 ? -17.078 -17.203 -23.922 1 97.75 83 ILE A CA 1
ATOM 682 C C . ILE A 1 83 ? -17.062 -15.703 -24.234 1 97.75 83 ILE A C 1
ATOM 684 O O . ILE A 1 83 ? -16.219 -14.961 -23.719 1 97.75 83 ILE A O 1
ATOM 688 N N . MET A 1 84 ? -17.938 -15.266 -25.078 1 97.62 84 MET A N 1
ATOM 689 C CA . MET A 1 84 ? -18.109 -13.844 -25.359 1 97.62 84 MET A CA 1
ATOM 690 C C . MET A 1 84 ? -19.359 -13.297 -24.703 1 97.62 84 MET A C 1
ATOM 692 O O . MET A 1 84 ? -20.453 -13.836 -24.906 1 97.62 84 MET A O 1
ATOM 696 N N . ILE A 1 85 ? -19.188 -12.289 -23.938 1 97.5 85 ILE A N 1
ATOM 697 C CA . ILE A 1 85 ? -20.344 -11.664 -23.281 1 97.5 85 ILE A CA 1
ATOM 698 C C . ILE A 1 85 ? -20.672 -10.336 -23.969 1 97.5 85 ILE A C 1
ATOM 700 O O . ILE A 1 85 ? -19.781 -9.688 -24.531 1 97.5 85 ILE A O 1
ATOM 704 N N . SER A 1 86 ? -21.969 -9.898 -23.891 1 97.19 86 SER A N 1
ATOM 705 C CA . SER A 1 86 ? -22.359 -8.633 -24.484 1 97.19 86 SER A CA 1
ATOM 706 C C . SER A 1 86 ? -21.719 -7.453 -23.75 1 97.19 86 SER A C 1
ATOM 708 O O . SER A 1 86 ? -21.328 -7.582 -22.594 1 97.19 86 SER A O 1
ATOM 710 N N . ASP A 1 87 ? -21.672 -6.328 -24.438 1 96.31 87 ASP A N 1
ATOM 711 C CA . ASP A 1 87 ? -21.094 -5.141 -23.812 1 96.31 87 ASP A CA 1
ATOM 712 C C . ASP A 1 87 ? -21.969 -4.652 -22.656 1 96.31 87 ASP A C 1
ATOM 714 O O . ASP A 1 87 ? -21.453 -4.121 -21.672 1 96.31 87 ASP A O 1
ATOM 718 N N . GLN A 1 88 ? -23.188 -4.871 -22.781 1 96.44 88 GLN A N 1
ATOM 719 C CA . GLN A 1 88 ? -24.094 -4.52 -21.688 1 96.44 88 GLN A CA 1
ATOM 720 C C . GLN A 1 88 ? -23.797 -5.328 -20.438 1 96.44 88 GLN A C 1
ATOM 722 O O . GLN A 1 88 ? -23.797 -4.785 -19.328 1 96.44 88 GLN A O 1
ATOM 727 N N . LEU A 1 89 ? -23.625 -6.59 -20.641 1 96.94 89 LEU A N 1
ATOM 728 C CA . LEU A 1 89 ? -23.25 -7.441 -19.516 1 96.94 89 LEU A CA 1
ATOM 729 C C . LEU A 1 89 ? -21.906 -7.027 -18.938 1 96.94 89 LEU A C 1
ATOM 731 O O . LEU A 1 89 ? -21.719 -6.988 -17.719 1 96.94 89 LEU A O 1
ATOM 735 N N . ASN A 1 90 ? -21 -6.703 -19.797 1 96.5 90 ASN A N 1
ATOM 736 C CA . ASN A 1 90 ? -19.688 -6.262 -19.344 1 96.5 90 ASN A CA 1
ATOM 737 C C . ASN A 1 90 ? -19.781 -4.988 -18.5 1 96.5 90 ASN A C 1
ATOM 739 O O . ASN A 1 90 ? -19 -4.801 -17.562 1 96.5 90 ASN A O 1
ATOM 743 N N . ASP A 1 91 ? -20.688 -4.129 -18.828 1 95.5 91 ASP A N 1
ATOM 744 C CA . ASP A 1 91 ? -20.891 -2.898 -18.062 1 95.5 91 ASP A CA 1
ATOM 745 C C . ASP A 1 91 ? -21.25 -3.203 -16.609 1 95.5 91 ASP A C 1
ATOM 747 O O . ASP A 1 91 ? -20.875 -2.461 -15.703 1 95.5 91 ASP A O 1
ATOM 751 N N . GLN A 1 92 ? -21.953 -4.242 -16.438 1 95.62 92 GLN A N 1
ATOM 752 C CA . GLN A 1 92 ? -22.312 -4.652 -15.078 1 95.62 92 GLN A CA 1
ATOM 753 C C . GLN A 1 92 ? -21.078 -5.07 -14.289 1 95.62 92 GLN A C 1
ATOM 755 O O . GLN A 1 92 ? -20.969 -4.793 -13.094 1 95.62 92 GLN A O 1
ATOM 760 N N . LEU A 1 93 ? -20.25 -5.777 -14.984 1 95.31 93 LEU A N 1
ATOM 761 C CA . LEU A 1 93 ? -19.016 -6.195 -14.328 1 95.31 93 LEU A CA 1
ATOM 762 C C . LEU A 1 93 ? -18.109 -4.996 -14.031 1 95.31 93 LEU A C 1
ATOM 764 O O . LEU A 1 93 ? -17.5 -4.918 -12.969 1 95.31 93 LEU A O 1
ATOM 768 N N . LYS A 1 94 ? -18.047 -4.023 -14.898 1 92 94 LYS A N 1
ATOM 769 C CA . LYS A 1 94 ? -17.234 -2.816 -14.719 1 92 94 LYS A CA 1
ATOM 770 C C . LYS A 1 94 ? -17.734 -1.997 -13.531 1 92 94 LYS A C 1
ATOM 772 O O . LYS A 1 94 ? -16.969 -1.283 -12.891 1 92 94 LYS A O 1
ATOM 777 N N . ALA A 1 95 ? -19.031 -2.133 -13.289 1 91.44 95 ALA A N 1
ATOM 778 C CA . ALA A 1 95 ? -19.609 -1.449 -12.133 1 91.44 95 ALA A CA 1
ATOM 779 C C . ALA A 1 95 ? -19.047 -2.01 -10.828 1 91.44 95 ALA A C 1
ATOM 781 O O . ALA A 1 95 ? -19.016 -1.31 -9.812 1 91.44 95 ALA A O 1
ATOM 782 N N . ILE A 1 96 ? -18.719 -3.295 -10.875 1 89.81 96 ILE A N 1
ATOM 783 C CA . ILE A 1 96 ? -18.094 -3.93 -9.711 1 89.81 96 ILE A CA 1
ATOM 784 C C . ILE A 1 96 ? -16.672 -3.428 -9.547 1 89.81 96 ILE A C 1
ATOM 786 O O . ILE A 1 96 ? -16.234 -3.094 -8.438 1 89.81 96 ILE A O 1
ATOM 790 N N . ASN A 1 97 ? -15.984 -3.344 -10.57 1 86.38 97 ASN A N 1
ATOM 791 C CA . ASN A 1 97 ? -14.609 -2.848 -10.617 1 86.38 97 ASN A CA 1
ATOM 792 C C . ASN A 1 97 ? -14.242 -2.348 -12.016 1 86.38 97 ASN A C 1
ATOM 794 O O . ASN A 1 97 ? -14.156 -3.137 -12.953 1 86.38 97 ASN A O 1
ATOM 798 N N . THR A 1 98 ? -13.922 -1.153 -12.016 1 73.81 98 THR A N 1
ATOM 799 C CA . THR A 1 98 ? -13.68 -0.51 -13.305 1 73.81 98 THR A CA 1
ATOM 800 C C . THR A 1 98 ? -12.305 -0.887 -13.844 1 73.81 98 THR A C 1
ATOM 802 O O . THR A 1 98 ? -12.047 -0.753 -15.039 1 73.81 98 THR A O 1
ATOM 805 N N . GLN A 1 99 ? -11.492 -1.413 -13.07 1 74.12 99 GLN A N 1
ATOM 806 C CA . GLN A 1 99 ? -10.102 -1.618 -13.461 1 74.12 99 GLN A CA 1
ATOM 807 C C . GLN A 1 99 ? -9.938 -2.922 -14.242 1 74.12 99 GLN A C 1
ATOM 809 O O . GLN A 1 99 ? -8.914 -3.141 -14.883 1 74.12 99 GLN A O 1
ATOM 814 N N . ALA A 1 100 ? -10.945 -3.727 -14.211 1 73 100 ALA A N 1
ATOM 815 C CA . ALA A 1 100 ? -10.812 -5.043 -14.828 1 73 100 ALA A CA 1
ATOM 816 C C . ALA A 1 100 ? -10.969 -4.957 -16.344 1 73 100 ALA A C 1
ATOM 818 O O . ALA A 1 100 ? -10.57 -5.867 -17.062 1 73 100 ALA A O 1
ATOM 819 N N . GLY A 1 101 ? -11.469 -4 -16.828 1 81.56 101 GLY A N 1
ATOM 820 C CA . GLY A 1 101 ? -11.578 -3.852 -18.266 1 81.56 101 GLY A CA 1
ATOM 821 C C . GLY A 1 101 ? -12.609 -4.777 -18.891 1 81.56 101 GLY A C 1
ATOM 822 O O . GLY A 1 101 ? -13.773 -4.766 -18.484 1 81.56 101 GLY A O 1
ATOM 823 N N . ASP A 1 102 ? -12 -5.707 -19.844 1 91.31 102 ASP A N 1
ATOM 824 C CA . ASP A 1 102 ? -12.977 -6.344 -20.734 1 91.31 102 ASP A CA 1
ATOM 825 C C . ASP A 1 102 ? -12.711 -7.844 -20.844 1 91.31 102 ASP A C 1
ATOM 827 O O . ASP A 1 102 ? -13.172 -8.484 -21.797 1 91.31 102 ASP A O 1
ATOM 831 N N . CYS A 1 103 ? -12 -8.344 -19.922 1 96.25 103 CYS A N 1
ATOM 832 C CA . CYS A 1 103 ? -11.781 -9.789 -19.969 1 96.25 103 CYS A CA 1
ATOM 833 C C . CYS A 1 103 ? -11.625 -10.367 -18.578 1 96.25 103 CYS A C 1
ATOM 835 O O . CYS A 1 103 ? -11.195 -9.664 -17.656 1 96.25 103 CYS A O 1
ATOM 837 N N . TYR A 1 104 ? -11.938 -11.633 -18.422 1 97 104 TYR A N 1
ATOM 838 C CA . TYR A 1 104 ? -11.961 -12.383 -17.172 1 97 104 TYR A CA 1
ATOM 839 C C . TYR A 1 104 ? -11.555 -13.836 -17.391 1 97 104 TYR A C 1
ATOM 841 O O . TYR A 1 104 ? -12.047 -14.484 -18.312 1 97 104 TYR A O 1
ATOM 849 N N . PHE A 1 105 ? -10.695 -14.273 -16.578 1 97.25 105 PHE A N 1
ATOM 850 C CA . PHE A 1 105 ? -10.188 -15.633 -16.719 1 97.25 105 PHE A CA 1
ATOM 851 C C . PHE A 1 105 ? -10.516 -16.453 -15.484 1 97.25 105 PHE A C 1
ATOM 853 O O . PHE A 1 105 ? -10.43 -15.969 -14.359 1 97.25 105 PHE A O 1
ATOM 860 N N . TYR A 1 106 ? -10.867 -17.703 -15.734 1 96.69 106 TYR A N 1
ATOM 861 C CA . TYR A 1 106 ? -11.047 -18.672 -14.664 1 96.69 106 TYR A CA 1
ATOM 862 C C . TYR A 1 106 ? -9.828 -19.594 -14.555 1 96.69 106 TYR A C 1
ATOM 864 O O . TYR A 1 106 ? -9.391 -20.172 -15.555 1 96.69 106 TYR A O 1
ATOM 872 N N . TYR A 1 107 ? -9.336 -19.703 -13.391 1 96.62 107 TYR A N 1
ATOM 873 C CA . TYR A 1 107 ? -8.281 -20.656 -13.062 1 96.62 107 TYR A CA 1
ATOM 874 C C . TYR A 1 107 ? -8.727 -21.609 -11.969 1 96.62 107 TYR A C 1
ATOM 876 O O . TYR A 1 107 ? -9.641 -21.312 -11.203 1 96.62 107 TYR A O 1
ATOM 884 N N . LEU A 1 108 ? -8.047 -22.781 -11.898 1 94.69 108 LEU A N 1
ATOM 885 C CA . LEU A 1 108 ? -8.398 -23.766 -10.891 1 94.69 108 LEU A CA 1
ATOM 886 C C . LEU A 1 108 ? -7.969 -23.312 -9.5 1 94.69 108 LEU A C 1
ATOM 888 O O . LEU A 1 108 ? -6.832 -22.859 -9.312 1 94.69 108 LEU A O 1
ATOM 892 N N . LEU A 1 109 ? -8.797 -23.484 -8.492 1 91.56 109 LEU A N 1
ATOM 893 C CA . LEU A 1 109 ? -8.539 -23.078 -7.117 1 91.56 109 LEU A CA 1
ATOM 894 C C . LEU A 1 109 ? -7.312 -23.797 -6.559 1 91.56 109 LEU A C 1
ATOM 896 O O . LEU A 1 109 ? -6.477 -23.172 -5.898 1 91.56 109 LEU A O 1
ATOM 900 N N . LYS A 1 110 ? -7.137 -24.984 -6.824 1 87.69 110 LYS A N 1
ATOM 901 C CA . LYS A 1 110 ? -6.121 -25.844 -6.223 1 87.69 110 LYS A CA 1
ATOM 902 C C . LYS A 1 110 ? -4.719 -25.438 -6.684 1 87.69 110 LYS A C 1
ATOM 904 O O . LYS A 1 110 ? -3.725 -25.812 -6.059 1 87.69 110 LYS A O 1
ATOM 909 N N . ASP A 1 111 ? -4.664 -24.703 -7.703 1 87.69 111 ASP A N 1
ATOM 910 C CA . ASP A 1 111 ? -3.373 -24.406 -8.312 1 87.69 111 ASP A CA 1
ATOM 911 C C . ASP A 1 111 ? -2.639 -23.312 -7.543 1 87.69 111 ASP A C 1
ATOM 913 O O . ASP A 1 111 ? -1.432 -23.125 -7.719 1 87.69 111 ASP A O 1
ATOM 917 N N . LEU A 1 112 ? -3.287 -22.594 -6.691 1 88.69 112 LEU A N 1
ATOM 918 C CA . LEU A 1 112 ? -2.658 -21.453 -6.023 1 88.69 112 LEU A CA 1
ATOM 919 C C . LEU A 1 112 ? -1.826 -21.922 -4.832 1 88.69 112 LEU A C 1
ATOM 921 O O . LEU A 1 112 ? -0.84 -21.281 -4.469 1 88.69 112 LEU A O 1
ATOM 925 N N . ASN A 1 113 ? -2.309 -22.953 -4.25 1 86.19 113 ASN A N 1
ATOM 926 C CA . ASN A 1 113 ? -1.6 -23.469 -3.088 1 86.19 113 ASN A CA 1
ATOM 927 C C . ASN A 1 113 ? -0.737 -24.672 -3.455 1 86.19 113 ASN A C 1
ATOM 929 O O . ASN A 1 113 ? -1.251 -25.703 -3.92 1 86.19 113 ASN A O 1
ATOM 933 N N . HIS A 1 114 ? 0.51 -24.547 -3.377 1 79.44 114 HIS A N 1
ATOM 934 C CA . HIS A 1 114 ? 1.45 -25.641 -3.604 1 79.44 114 HIS A CA 1
ATOM 935 C C . HIS A 1 114 ? 1.918 -26.25 -2.283 1 79.44 114 HIS A C 1
ATOM 937 O O . HIS A 1 114 ? 2.506 -25.547 -1.451 1 79.44 114 HIS A O 1
ATOM 943 N N . PRO A 1 115 ? 1.402 -27.594 -2.377 1 65.88 115 PRO A N 1
ATOM 944 C CA . PRO A 1 115 ? 1.981 -28.266 -1.209 1 65.88 115 PRO A CA 1
ATOM 945 C C . PRO A 1 115 ? 3.51 -28.25 -1.218 1 65.88 115 PRO A C 1
ATOM 947 O O . PRO A 1 115 ? 4.121 -28.141 -2.283 1 65.88 115 PRO A O 1
ATOM 950 N N . THR A 1 116 ? 4.336 -28.328 0.042 1 62.5 116 THR A N 1
ATOM 951 C CA . THR A 1 116 ? 5.605 -28.484 0.746 1 62.5 116 THR A CA 1
ATOM 952 C C . THR A 1 116 ? 6.777 -28.172 -0.179 1 62.5 116 THR A C 1
ATOM 954 O O . THR A 1 116 ? 6.949 -28.812 -1.213 1 62.5 116 THR A O 1
ATOM 957 N N . PHE A 1 117 ? 7.156 -26.828 -0.343 1 65.88 117 PHE A N 1
ATOM 958 C CA . PHE A 1 117 ? 8.406 -26.625 -1.062 1 65.88 117 PHE A CA 1
ATOM 959 C C . PHE A 1 117 ? 9.547 -27.406 -0.398 1 65.88 117 PHE A C 1
ATOM 961 O O . PHE A 1 117 ? 9.477 -27.719 0.791 1 65.88 117 PHE A O 1
ATOM 968 N N . ASP A 1 118 ? 10.305 -27.969 -1.219 1 76.56 118 ASP A N 1
ATOM 969 C CA . ASP A 1 118 ? 11.57 -28.469 -0.691 1 76.56 118 ASP A CA 1
ATOM 970 C C . ASP A 1 118 ? 12.414 -27.344 -0.112 1 76.56 118 ASP A C 1
ATOM 972 O O . ASP A 1 118 ? 13.055 -26.594 -0.855 1 76.56 118 ASP A O 1
ATOM 976 N N . LEU A 1 119 ? 12.258 -27.188 1.12 1 86.5 119 LEU A N 1
ATOM 977 C CA . LEU A 1 119 ? 13.047 -26.172 1.809 1 86.5 119 LEU A CA 1
ATOM 978 C C . LEU A 1 119 ? 14.539 -26.484 1.69 1 86.5 119 LEU A C 1
ATOM 980 O O . LEU A 1 119 ? 14.945 -27.641 1.778 1 86.5 119 LEU A O 1
ATOM 984 N N . SER A 1 120 ? 15.242 -25.422 1.287 1 89.31 120 SER A N 1
ATOM 985 C CA . SER A 1 120 ? 16.688 -25.547 1.158 1 89.31 120 SER A CA 1
ATOM 986 C C . SER A 1 120 ? 17.391 -24.266 1.591 1 89.31 120 SER A C 1
ATOM 988 O O . SER A 1 120 ? 16.844 -23.156 1.434 1 89.31 120 SER A O 1
ATOM 990 N N . ASP A 1 121 ? 18.578 -24.438 2.133 1 89.38 121 ASP A N 1
ATOM 991 C CA . ASP A 1 121 ? 19.344 -23.281 2.578 1 89.38 121 ASP A CA 1
ATOM 992 C C . ASP A 1 121 ? 19.969 -22.547 1.394 1 89.38 121 ASP A C 1
ATOM 994 O O . ASP A 1 121 ? 20.688 -21.562 1.574 1 89.38 121 ASP A O 1
ATOM 998 N N . GLN A 1 122 ? 19.625 -23 0.194 1 88.31 122 GLN A N 1
ATOM 999 C CA . GLN A 1 122 ? 20.125 -22.375 -1.021 1 88.31 122 GLN A CA 1
ATOM 1000 C C . GLN A 1 122 ? 19.172 -21.297 -1.527 1 88.31 122 GLN A C 1
ATOM 1002 O O . GLN A 1 122 ? 19.484 -20.594 -2.49 1 88.31 122 GLN A O 1
ATOM 1007 N N . HIS A 1 123 ? 18.031 -21.219 -0.826 1 90.06 123 HIS A N 1
ATOM 1008 C CA . HIS A 1 123 ? 17.016 -20.234 -1.213 1 90.06 123 HIS A CA 1
ATOM 1009 C C . HIS A 1 123 ? 16.609 -19.375 -0.027 1 90.06 123 HIS A C 1
ATOM 1011 O O . HIS A 1 123 ? 16.828 -19.75 1.127 1 90.06 123 HIS A O 1
ATOM 1017 N N . ASN A 1 124 ? 16.125 -18.234 -0.364 1 93 124 ASN A N 1
ATOM 1018 C CA . ASN A 1 124 ? 15.438 -17.406 0.624 1 93 124 ASN A CA 1
ATOM 1019 C C . ASN A 1 124 ? 13.922 -17.516 0.489 1 93 124 ASN A C 1
ATOM 1021 O O . ASN A 1 124 ? 13.406 -17.812 -0.594 1 93 124 ASN A O 1
ATOM 1025 N N . TYR A 1 125 ? 13.242 -17.328 1.591 1 95.31 125 TYR A N 1
ATOM 1026 C CA . TYR A 1 125 ? 11.789 -17.484 1.643 1 95.31 125 TYR A CA 1
ATOM 1027 C C . TYR A 1 125 ? 11.141 -16.281 2.326 1 95.31 125 TYR A C 1
ATOM 1029 O O . TYR A 1 125 ? 11.789 -15.578 3.111 1 95.31 125 TYR A O 1
ATOM 1037 N N . LEU A 1 126 ? 9.945 -16.078 1.962 1 97.12 126 LEU A N 1
ATOM 1038 C CA . LEU A 1 126 ? 9.109 -15.094 2.643 1 97.12 126 LEU A CA 1
ATOM 1039 C C . LEU A 1 126 ? 8.062 -15.789 3.508 1 97.12 126 LEU A C 1
ATOM 1041 O O . LEU A 1 126 ? 7.445 -16.766 3.078 1 97.12 126 LEU A O 1
ATOM 1045 N N . PHE A 1 127 ? 7.926 -15.344 4.695 1 98.06 127 PHE A N 1
ATOM 1046 C CA . PHE A 1 127 ? 6.895 -15.852 5.594 1 98.06 127 PHE A CA 1
ATOM 1047 C C . PHE A 1 127 ? 5.957 -14.734 6.035 1 98.06 127 PHE A C 1
ATOM 1049 O O . PHE A 1 127 ? 6.391 -13.758 6.652 1 98.06 127 PHE A O 1
ATOM 1056 N N . LEU A 1 128 ? 4.695 -14.883 5.742 1 98.44 128 LEU A N 1
ATOM 1057 C CA . LEU A 1 128 ? 3.682 -13.891 6.078 1 98.44 128 LEU A CA 1
ATOM 1058 C C . LEU A 1 128 ? 2.812 -14.367 7.234 1 98.44 128 LEU A C 1
ATOM 1060 O O . LEU A 1 128 ? 2.035 -15.312 7.082 1 98.44 128 LEU A O 1
ATOM 1064 N N . ASP A 1 129 ? 2.951 -13.664 8.32 1 98.38 129 ASP A N 1
ATOM 1065 C CA . ASP A 1 129 ? 2.35 -14.055 9.594 1 98.38 129 ASP A CA 1
ATOM 1066 C C . ASP A 1 129 ? 1.129 -13.188 9.906 1 98.38 129 ASP A C 1
ATOM 1068 O O . ASP A 1 129 ? 1.266 -12.078 10.422 1 98.38 129 ASP A O 1
ATOM 1072 N N . HIS A 1 130 ? -0.093 -13.711 9.664 1 98.19 130 HIS A N 1
ATOM 1073 C CA . HIS A 1 130 ? -1.347 -13.07 10.055 1 98.19 130 HIS A CA 1
ATOM 1074 C C . HIS A 1 130 ? -1.536 -11.742 9.328 1 98.19 130 HIS A C 1
ATOM 1076 O O . HIS A 1 130 ? -1.905 -10.742 9.945 1 98.19 130 HIS A O 1
ATOM 1082 N N . ILE A 1 131 ? -1.234 -11.695 8.039 1 98.56 131 ILE A N 1
ATOM 1083 C CA . ILE A 1 131 ? -1.573 -10.523 7.238 1 98.56 131 ILE A CA 1
ATOM 1084 C C . ILE A 1 131 ? -3.066 -10.523 6.926 1 98.56 131 ILE A C 1
ATOM 1086 O O . ILE A 1 131 ? -3.559 -11.414 6.219 1 98.56 131 ILE A O 1
ATOM 1090 N N . GLN A 1 132 ? -3.791 -9.508 7.32 1 97.31 132 GLN A N 1
ATOM 1091 C CA . GLN A 1 132 ? -5.246 -9.586 7.285 1 97.31 132 GLN A CA 1
ATOM 1092 C C . GLN A 1 132 ? -5.82 -8.688 6.191 1 97.31 132 GLN A C 1
ATOM 1094 O O . GLN A 1 132 ? -6.93 -8.922 5.707 1 97.31 132 GLN A O 1
ATOM 1099 N N . ASP A 1 133 ? -5.141 -7.652 5.809 1 97.06 133 ASP A N 1
ATOM 1100 C CA . ASP A 1 133 ? -5.605 -6.762 4.746 1 97.06 133 ASP A CA 1
ATOM 1101 C C . ASP A 1 133 ? -5.277 -7.336 3.367 1 97.06 133 ASP A C 1
ATOM 1103 O O . ASP A 1 133 ? -4.109 -7.559 3.043 1 97.06 133 ASP A O 1
ATOM 1107 N N . PRO A 1 134 ? -6.266 -7.57 2.553 1 97.69 134 PRO A N 1
ATOM 1108 C CA . PRO A 1 134 ? -6.02 -8.203 1.253 1 97.69 134 PRO A CA 1
ATOM 1109 C C . PRO A 1 134 ? -5.137 -7.352 0.342 1 97.69 134 PRO A C 1
ATOM 1111 O O . PRO A 1 134 ? -4.316 -7.891 -0.407 1 97.69 134 PRO A O 1
ATOM 1114 N N . SER A 1 135 ? -5.273 -6.047 0.379 1 97.56 135 SER A N 1
ATOM 1115 C CA . SER A 1 135 ? -4.449 -5.18 -0.455 1 97.56 135 SER A CA 1
ATOM 1116 C C . SER A 1 135 ? -2.98 -5.258 -0.054 1 97.56 135 SER A C 1
ATOM 1118 O O . SER A 1 135 ? -2.098 -5.293 -0.914 1 97.56 135 SER A O 1
ATOM 1120 N N . ASN A 1 136 ? -2.777 -5.328 1.252 1 98.31 136 ASN A N 1
ATOM 1121 C CA . ASN A 1 136 ? -1.409 -5.48 1.732 1 98.31 136 ASN A CA 1
ATOM 1122 C C . ASN A 1 136 ? -0.799 -6.805 1.275 1 98.31 136 ASN A C 1
ATOM 1124 O O . ASN A 1 136 ? 0.319 -6.828 0.759 1 98.31 136 ASN A O 1
ATOM 1128 N N . LEU A 1 137 ? -1.506 -7.848 1.475 1 98.69 137 LEU A N 1
ATOM 1129 C CA . LEU A 1 137 ? -0.97 -9.156 1.107 1 98.69 137 LEU A CA 1
ATOM 1130 C C . LEU A 1 137 ? -0.694 -9.227 -0.391 1 98.69 137 LEU A C 1
ATOM 1132 O O . LEU A 1 137 ? 0.357 -9.719 -0.81 1 98.69 137 LEU A O 1
ATOM 1136 N N . GLY A 1 138 ? -1.654 -8.758 -1.176 1 98.25 138 GLY A N 1
ATOM 1137 C CA . GLY A 1 138 ? -1.427 -8.711 -2.611 1 98.25 138 GLY A CA 1
ATOM 1138 C C . GLY A 1 138 ? -0.198 -7.906 -2.992 1 98.25 138 GLY A C 1
ATOM 1139 O O . GLY A 1 138 ? 0.593 -8.336 -3.836 1 98.25 138 GLY A O 1
ATOM 1140 N N . THR A 1 139 ? -0.029 -6.75 -2.385 1 98.62 139 THR A N 1
ATOM 1141 C CA . THR A 1 139 ? 1.109 -5.883 -2.67 1 98.62 139 THR A CA 1
ATOM 1142 C C . THR A 1 139 ? 2.416 -6.551 -2.25 1 98.62 139 THR A C 1
ATOM 1144 O O . THR A 1 139 ? 3.43 -6.43 -2.939 1 98.62 139 THR A O 1
ATOM 1147 N N . ILE A 1 140 ? 2.387 -7.258 -1.151 1 98.75 140 ILE A N 1
ATOM 1148 C CA . ILE A 1 140 ? 3.576 -7.969 -0.692 1 98.75 140 ILE A CA 1
ATOM 1149 C C . ILE A 1 140 ? 3.969 -9.031 -1.714 1 98.75 140 ILE A C 1
ATOM 1151 O O . ILE A 1 140 ? 5.148 -9.188 -2.035 1 98.75 140 ILE A O 1
ATOM 1155 N N . LEU A 1 141 ? 3.006 -9.773 -2.215 1 98.12 141 LEU A N 1
ATOM 1156 C CA . LEU A 1 141 ? 3.277 -10.758 -3.254 1 98.12 141 LEU A CA 1
ATOM 1157 C C . LEU A 1 141 ? 3.875 -10.094 -4.492 1 98.12 141 LEU A C 1
ATOM 1159 O O . LEU A 1 141 ? 4.785 -10.641 -5.117 1 98.12 141 LEU A O 1
ATOM 1163 N N . ARG A 1 142 ? 3.348 -8.938 -4.828 1 98.25 142 ARG A N 1
ATOM 1164 C CA . ARG A 1 142 ? 3.871 -8.164 -5.949 1 98.25 142 ARG A CA 1
ATOM 1165 C C . ARG A 1 142 ? 5.324 -7.773 -5.711 1 98.25 142 ARG A C 1
ATOM 1167 O O . ARG A 1 142 ? 6.164 -7.906 -6.605 1 98.25 142 ARG A O 1
ATOM 1174 N N . ASN A 1 143 ? 5.602 -7.32 -4.516 1 98.62 143 ASN A N 1
ATOM 1175 C CA . ASN A 1 143 ? 6.973 -6.992 -4.145 1 98.62 143 ASN A CA 1
ATOM 1176 C C . ASN A 1 143 ? 7.887 -8.211 -4.234 1 98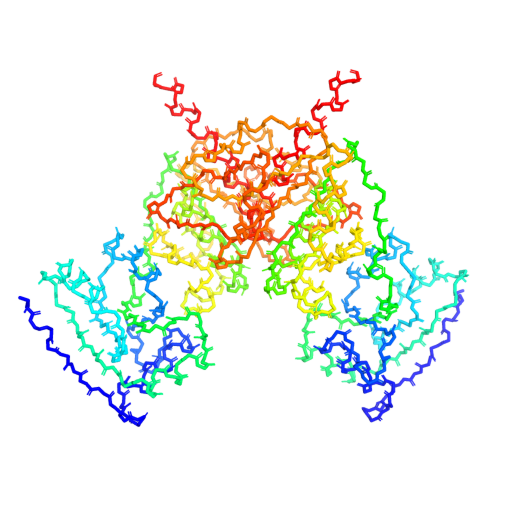.62 143 ASN A C 1
ATOM 1178 O O . ASN A 1 143 ? 9 -8.125 -4.762 1 98.62 143 ASN A O 1
ATOM 1182 N N . ALA A 1 144 ? 7.418 -9.312 -3.721 1 97.94 144 ALA A N 1
ATOM 1183 C CA . ALA A 1 144 ? 8.188 -10.555 -3.721 1 97.94 144 ALA A CA 1
ATOM 1184 C C . ALA A 1 144 ? 8.57 -10.961 -5.141 1 97.94 144 ALA A C 1
ATOM 1186 O O . ALA A 1 144 ? 9.719 -11.32 -5.402 1 97.94 144 ALA A O 1
ATOM 1187 N N . ALA A 1 145 ? 7.637 -10.906 -6.012 1 97 145 ALA A N 1
ATOM 1188 C CA . ALA A 1 145 ? 7.879 -11.234 -7.418 1 97 145 ALA A CA 1
ATOM 1189 C C . ALA A 1 145 ? 8.875 -10.258 -8.039 1 97 145 ALA A C 1
ATOM 1191 O O . ALA A 1 145 ? 9.812 -10.664 -8.727 1 97 145 ALA A O 1
ATOM 1192 N N . ALA A 1 146 ? 8.695 -8.977 -7.785 1 97.12 146 ALA A N 1
ATOM 1193 C CA . ALA A 1 146 ? 9.516 -7.918 -8.367 1 97.12 146 ALA A CA 1
ATOM 1194 C C . ALA A 1 146 ? 10.984 -8.086 -7.973 1 97.12 146 ALA A C 1
ATOM 1196 O O . ALA A 1 146 ? 11.883 -7.73 -8.742 1 97.12 146 ALA A O 1
ATOM 1197 N N . PHE A 1 147 ? 11.203 -8.633 -6.785 1 96.88 147 PHE A N 1
ATOM 1198 C CA . PHE A 1 147 ? 12.57 -8.703 -6.277 1 96.88 147 PHE A CA 1
ATOM 1199 C C . PHE A 1 147 ? 13.031 -10.148 -6.168 1 96.88 147 PHE A C 1
ATOM 1201 O O . PHE A 1 147 ? 13.906 -10.469 -5.355 1 96.88 147 PHE A O 1
ATOM 1208 N N . ASP A 1 148 ? 12.391 -11.062 -6.805 1 93.75 148 ASP A N 1
ATOM 1209 C CA . ASP A 1 148 ? 12.82 -12.438 -7.074 1 93.75 148 ASP A CA 1
ATOM 1210 C C . ASP A 1 148 ? 12.805 -13.273 -5.797 1 93.75 148 ASP A C 1
ATOM 1212 O O . ASP A 1 148 ? 13.688 -14.109 -5.59 1 93.75 148 ASP A O 1
ATOM 1216 N N . LEU A 1 149 ? 11.969 -13.008 -4.914 1 93.75 149 LEU A N 1
ATOM 1217 C CA . LEU A 1 149 ? 11.719 -13.852 -3.748 1 93.75 149 LEU A CA 1
ATOM 1218 C C . LEU A 1 149 ? 10.336 -14.492 -3.828 1 93.75 149 LEU A C 1
ATOM 1220 O O . LEU A 1 149 ? 9.469 -14.203 -3.002 1 93.75 149 LEU A O 1
ATOM 1224 N N . THR A 1 150 ? 10.25 -15.453 -4.648 1 92.31 150 THR A N 1
ATOM 1225 C CA . THR A 1 150 ? 8.938 -15.914 -5.098 1 92.31 150 THR A CA 1
ATOM 1226 C C . THR A 1 150 ? 8.445 -17.078 -4.246 1 92.31 150 THR A C 1
ATOM 1228 O O . THR A 1 150 ? 7.297 -17.5 -4.371 1 92.31 150 THR A O 1
ATOM 1231 N N . LYS A 1 151 ? 9.289 -17.594 -3.369 1 94.94 151 LYS A N 1
ATOM 1232 C CA . LYS A 1 151 ? 8.852 -18.641 -2.465 1 94.94 151 LYS A CA 1
ATOM 1233 C C . LYS A 1 151 ? 8.227 -18.062 -1.199 1 94.94 151 LYS A C 1
ATOM 1235 O O . LYS A 1 151 ? 8.938 -17.609 -0.302 1 94.94 151 LYS A O 1
ATOM 1240 N N . VAL A 1 152 ? 6.883 -18.234 -1.105 1 96.94 152 VAL A N 1
ATOM 1241 C CA . VAL A 1 152 ? 6.148 -17.5 -0.075 1 96.94 152 VAL A CA 1
ATOM 1242 C C . VAL A 1 152 ? 5.371 -18.484 0.796 1 96.94 152 VAL A C 1
ATOM 1244 O O . VAL A 1 152 ? 4.598 -19.297 0.286 1 96.94 152 VAL A O 1
ATOM 1247 N N . LEU A 1 153 ? 5.621 -18.375 2.051 1 96.88 153 LEU A N 1
ATOM 1248 C CA . LEU A 1 153 ? 4.895 -19.125 3.072 1 96.88 153 LEU A CA 1
ATOM 1249 C C . LEU A 1 153 ? 3.895 -18.219 3.791 1 96.88 153 LEU A C 1
ATOM 1251 O O . LEU A 1 153 ? 4.238 -17.109 4.211 1 96.88 153 LEU A O 1
ATOM 1255 N N . ILE A 1 154 ? 2.639 -18.703 3.914 1 97.06 154 ILE A N 1
ATOM 1256 C CA . ILE A 1 154 ? 1.59 -17.859 4.48 1 97.06 154 ILE A CA 1
ATOM 1257 C C . ILE A 1 154 ? 0.899 -18.609 5.625 1 97.06 154 ILE A C 1
ATOM 1259 O O . ILE A 1 154 ? 0.503 -19.766 5.477 1 97.06 154 ILE A O 1
ATOM 1263 N N . HIS A 1 155 ? 0.803 -17.875 6.699 1 97 155 HIS A N 1
ATOM 1264 C CA . HIS A 1 155 ? 0.159 -18.469 7.875 1 97 155 HIS A CA 1
ATOM 1265 C C . HIS A 1 155 ? -0.982 -17.578 8.367 1 97 155 HIS A C 1
ATOM 1267 O O . HIS A 1 155 ? -0.786 -16.391 8.617 1 97 155 HIS A O 1
ATOM 1273 N N . ASP A 1 156 ? -2.195 -18.172 8.461 1 97.06 156 ASP A N 1
ATOM 1274 C CA . ASP A 1 156 ? -3.369 -17.562 9.094 1 97.06 156 ASP A CA 1
ATOM 1275 C C . ASP A 1 156 ? -3.594 -16.141 8.586 1 97.06 156 ASP A C 1
ATOM 1277 O O . ASP A 1 156 ? -3.713 -15.211 9.383 1 97.06 156 ASP A O 1
ATOM 1281 N N . SER A 1 157 ? -3.656 -15.969 7.332 1 97.88 157 SER A N 1
ATOM 1282 C CA . SER A 1 157 ? -3.82 -14.672 6.68 1 97.88 157 SER A CA 1
ATOM 1283 C C . SER A 1 157 ? -5.082 -14.641 5.824 1 97.88 157 SER A C 1
ATOM 1285 O O . SER A 1 157 ? -5.828 -15.625 5.773 1 97.88 157 SER A O 1
ATOM 1287 N N . VAL A 1 158 ? -5.391 -13.516 5.301 1 97.44 158 VAL A N 1
ATOM 1288 C CA . VAL A 1 158 ? -6.578 -13.312 4.477 1 97.44 158 VAL A CA 1
ATOM 1289 C C . VAL A 1 158 ? -6.594 -14.32 3.332 1 97.44 158 VAL A C 1
ATOM 1291 O O . VAL A 1 158 ? -5.535 -14.766 2.869 1 97.44 158 VAL A O 1
ATOM 1294 N N . ASN A 1 159 ? -7.785 -14.625 2.855 1 94.81 159 ASN A N 1
ATOM 1295 C CA . ASN A 1 159 ? -7.992 -15.594 1.787 1 94.81 159 ASN A CA 1
ATOM 1296 C C . ASN A 1 159 ? -7.305 -15.164 0.496 1 94.81 159 ASN A C 1
ATOM 1298 O O . ASN A 1 159 ? -7.441 -14.016 0.069 1 94.81 159 ASN A O 1
ATOM 1302 N N . LEU A 1 160 ? -6.605 -16.062 -0.174 1 94.12 160 LEU A N 1
ATOM 1303 C CA . LEU A 1 160 ? -5.809 -15.789 -1.364 1 94.12 160 LEU A CA 1
ATOM 1304 C C . LEU A 1 160 ? -6.699 -15.414 -2.543 1 94.12 160 LEU A C 1
ATOM 1306 O O . LEU A 1 160 ? -6.238 -14.789 -3.5 1 94.12 160 LEU A O 1
ATOM 1310 N N . TYR A 1 161 ? -7.902 -15.75 -2.479 1 94 161 TYR A N 1
ATOM 1311 C CA . TYR A 1 161 ? -8.797 -15.57 -3.617 1 94 161 TYR A CA 1
ATOM 1312 C C . TYR A 1 161 ? -9.57 -14.266 -3.502 1 94 161 TYR A C 1
ATOM 1314 O O . TYR A 1 161 ? -10.406 -13.953 -4.355 1 94 161 TYR A O 1
ATOM 1322 N N . ASN A 1 162 ? -9.305 -13.578 -2.484 1 95.31 162 ASN A N 1
ATOM 1323 C CA . ASN A 1 162 ? -9.93 -12.266 -2.328 1 95.31 162 ASN A CA 1
ATOM 1324 C C . ASN A 1 162 ? -9.656 -11.367 -3.531 1 95.31 162 ASN A C 1
ATOM 1326 O O . ASN A 1 162 ? -8.5 -11.18 -3.922 1 95.31 162 ASN A O 1
ATOM 1330 N N . PRO A 1 163 ? -10.719 -10.82 -4.125 1 93.62 163 PRO A N 1
ATOM 1331 C CA . PRO A 1 163 ? -10.531 -10.039 -5.348 1 93.62 163 PRO A CA 1
ATOM 1332 C C . PRO A 1 163 ? -9.609 -8.836 -5.141 1 93.62 163 PRO A C 1
ATOM 1334 O O . PRO A 1 163 ? -8.875 -8.445 -6.051 1 93.62 163 PRO A O 1
ATOM 1337 N N . LYS A 1 164 ? -9.672 -8.273 -3.996 1 94.5 164 LYS A N 1
ATOM 1338 C CA . LYS A 1 164 ? -8.805 -7.133 -3.707 1 94.5 164 LYS A CA 1
ATOM 1339 C C . LYS A 1 164 ? -7.34 -7.559 -3.668 1 94.5 164 LYS A C 1
ATOM 1341 O O . LYS A 1 164 ? -6.461 -6.816 -4.117 1 94.5 164 LYS A O 1
ATOM 1346 N N . LEU A 1 165 ? -7.098 -8.727 -3.1 1 96.94 165 LEU A N 1
ATOM 1347 C CA . LEU A 1 165 ? -5.746 -9.273 -3.064 1 96.94 165 LEU A CA 1
ATOM 1348 C C . LEU A 1 165 ? -5.242 -9.57 -4.477 1 96.94 165 LEU A C 1
ATOM 1350 O O . LEU A 1 165 ? -4.129 -9.172 -4.832 1 96.94 165 LEU A O 1
ATOM 1354 N N . ILE A 1 166 ? -6.031 -10.195 -5.211 1 94.31 166 ILE A N 1
ATOM 1355 C CA . ILE A 1 166 ? -5.668 -10.562 -6.574 1 94.31 166 ILE A CA 1
ATOM 1356 C C . ILE A 1 166 ? -5.348 -9.305 -7.379 1 94.31 166 ILE A C 1
ATOM 1358 O O . ILE A 1 166 ? -4.324 -9.242 -8.062 1 94.31 166 ILE A O 1
ATOM 1362 N N . ARG A 1 167 ? -6.133 -8.305 -7.238 1 93.12 167 ARG A N 1
ATOM 1363 C CA . ARG A 1 167 ? -5.91 -7.047 -7.945 1 93.12 167 ARG A CA 1
ATOM 1364 C C . ARG A 1 167 ? -4.621 -6.379 -7.477 1 93.12 167 ARG A C 1
ATOM 1366 O O . ARG A 1 167 ? -3.826 -5.914 -8.297 1 93.12 167 ARG A O 1
ATOM 1373 N N . ALA A 1 168 ? -4.43 -6.348 -6.176 1 95.75 168 ALA A N 1
ATOM 1374 C CA . ALA A 1 168 ? -3.262 -5.684 -5.598 1 95.75 168 ALA A CA 1
ATOM 1375 C C . ALA A 1 168 ? -1.975 -6.402 -5.992 1 95.75 168 ALA A C 1
ATOM 1377 O O . ALA A 1 168 ? -0.91 -5.785 -6.066 1 95.75 168 ALA A O 1
ATOM 1378 N N . SER A 1 169 ? -2.059 -7.688 -6.277 1 96.81 169 SER A N 1
ATOM 1379 C CA . SER A 1 169 ? -0.885 -8.453 -6.684 1 96.81 169 SER A CA 1
ATOM 1380 C C . SER A 1 169 ? -0.451 -8.102 -8.102 1 96.81 169 SER A C 1
ATOM 1382 O O . SER A 1 169 ? 0.666 -8.422 -8.516 1 96.81 169 SER A O 1
ATOM 1384 N N . ALA A 1 170 ? -1.415 -7.555 -8.875 1 94.69 170 ALA A N 1
ATOM 1385 C CA . ALA A 1 170 ? -1.152 -7.152 -10.258 1 94.69 170 ALA A CA 1
ATOM 1386 C C . ALA A 1 170 ? -0.554 -8.305 -11.055 1 94.69 170 ALA A C 1
ATOM 1388 O O . ALA A 1 170 ? 0.425 -8.117 -11.789 1 94.69 170 ALA A O 1
ATOM 1389 N N . GLY A 1 171 ? -1.093 -9.484 -10.805 1 94.56 171 GLY A N 1
ATOM 1390 C CA . GLY A 1 171 ? -0.667 -10.656 -11.555 1 94.56 171 GLY A CA 1
ATOM 1391 C C . GLY A 1 171 ? 0.439 -11.438 -10.875 1 94.56 171 GLY A C 1
ATOM 1392 O O . GLY A 1 171 ? 0.687 -12.594 -11.211 1 94.56 171 GLY A O 1
ATOM 1393 N N . ALA A 1 172 ? 1.058 -10.867 -9.898 1 94.88 172 ALA A N 1
ATOM 1394 C CA . ALA A 1 172 ? 2.211 -11.484 -9.25 1 94.88 172 ALA A CA 1
ATOM 1395 C C . ALA A 1 172 ? 1.811 -12.758 -8.516 1 94.88 172 ALA A C 1
ATOM 1397 O O . ALA A 1 172 ? 2.658 -13.602 -8.211 1 94.88 172 ALA A O 1
ATOM 1398 N N . ILE A 1 173 ? 0.55 -12.883 -8.219 1 94.5 173 ILE A N 1
ATOM 1399 C CA . ILE A 1 173 ? 0.062 -14.102 -7.57 1 94.5 173 ILE A CA 1
ATOM 1400 C C . ILE A 1 173 ? 0.417 -15.32 -8.422 1 94.5 173 ILE A C 1
ATOM 1402 O O . ILE A 1 173 ? 0.601 -16.422 -7.898 1 94.5 173 ILE A O 1
ATOM 1406 N N . PHE A 1 174 ? 0.616 -15.133 -9.727 1 94.56 174 PHE A N 1
ATOM 1407 C CA . PHE A 1 174 ? 0.896 -16.219 -10.656 1 94.56 174 PHE A CA 1
ATOM 1408 C C . PHE A 1 174 ? 2.396 -16.453 -10.773 1 94.56 174 PHE A C 1
ATOM 1410 O O . PHE A 1 174 ? 2.828 -17.453 -11.367 1 94.56 174 PHE A O 1
ATOM 1417 N N . SER A 1 175 ? 3.189 -15.602 -10.219 1 93.75 175 SER A N 1
ATOM 1418 C CA . SER A 1 175 ? 4.641 -15.719 -10.281 1 93.75 175 SER A CA 1
ATOM 1419 C C . SER A 1 175 ? 5.211 -16.25 -8.969 1 93.75 175 SER A C 1
ATOM 1421 O O . SER A 1 175 ? 6.398 -16.578 -8.891 1 93.75 175 SER A O 1
ATOM 1423 N N . ASN A 1 176 ? 4.395 -16.25 -7.973 1 94.19 176 ASN A N 1
ATOM 1424 C CA . ASN A 1 176 ? 4.816 -16.719 -6.656 1 94.19 176 ASN A CA 1
ATOM 1425 C C . ASN A 1 176 ? 4.516 -18.203 -6.457 1 94.19 176 ASN A C 1
ATOM 1427 O O . ASN A 1 176 ? 3.52 -18.703 -6.973 1 94.19 176 ASN A O 1
ATOM 1431 N N . GLN A 1 177 ? 5.391 -18.859 -5.852 1 93.75 177 GLN A N 1
ATOM 1432 C CA . GLN A 1 177 ? 5.098 -20.172 -5.266 1 93.75 177 GLN A CA 1
ATOM 1433 C C . GLN A 1 177 ? 4.609 -20.031 -3.824 1 93.75 177 GLN A C 1
ATOM 1435 O O . GLN A 1 177 ? 5.375 -19.641 -2.941 1 93.75 177 GLN A O 1
ATOM 1440 N N . ILE A 1 178 ? 3.354 -20.438 -3.594 1 96.06 178 ILE A N 1
ATOM 1441 C CA . ILE A 1 178 ? 2.732 -20.125 -2.311 1 96.06 178 ILE A CA 1
ATOM 1442 C C . ILE A 1 178 ? 2.398 -21.422 -1.569 1 96.06 178 ILE A C 1
ATOM 1444 O O . ILE A 1 178 ? 1.85 -22.359 -2.156 1 96.06 178 ILE A O 1
ATOM 1448 N N . SER A 1 179 ? 2.771 -21.484 -0.379 1 95.25 179 SER A N 1
ATOM 1449 C CA . SER A 1 179 ? 2.389 -22.562 0.51 1 95.25 179 SER A CA 1
ATOM 1450 C C . SER A 1 179 ? 1.688 -22.047 1.76 1 95.25 179 SER A C 1
ATOM 1452 O O . SER A 1 179 ? 2.199 -21.156 2.434 1 95.25 179 SER A O 1
ATOM 1454 N N . LEU A 1 180 ? 0.525 -22.625 2.037 1 94.81 180 LEU A N 1
ATOM 1455 C CA . LEU A 1 180 ? -0.195 -22.281 3.26 1 94.81 180 LEU A CA 1
ATOM 1456 C C . LEU A 1 180 ? 0.265 -23.156 4.422 1 94.81 180 LEU A C 1
ATOM 1458 O O . LEU A 1 180 ? 0.235 -24.375 4.336 1 94.81 180 LEU A O 1
ATOM 1462 N N . ILE A 1 181 ? 0.69 -22.469 5.473 1 94.62 181 ILE A N 1
ATOM 1463 C CA . ILE A 1 181 ? 1.178 -23.172 6.656 1 94.62 181 ILE A CA 1
ATOM 1464 C C . ILE A 1 181 ? 0.056 -23.281 7.684 1 94.62 181 ILE A C 1
ATOM 1466 O O . ILE A 1 181 ? -0.356 -22.297 8.281 1 94.62 181 ILE A O 1
ATOM 1470 N N . LYS A 1 182 ? -0.348 -24.469 7.914 1 92.25 182 LYS A N 1
ATOM 1471 C CA . LYS A 1 182 ? -1.453 -24.703 8.844 1 92.25 182 LYS A CA 1
ATOM 1472 C C . LYS A 1 182 ? -0.939 -24.969 10.25 1 92.25 182 LYS A C 1
ATOM 1474 O O . LYS A 1 182 ? -1.526 -24.516 11.234 1 92.25 182 LYS A O 1
ATOM 1479 N N . ASN A 1 183 ? 0.102 -25.703 10.344 1 93.44 183 ASN A N 1
ATOM 1480 C CA . ASN A 1 183 ? 0.702 -26.047 11.625 1 93.44 183 ASN A CA 1
ATOM 1481 C C . ASN A 1 183 ? 2.057 -25.375 11.812 1 93.44 183 ASN A C 1
ATOM 1483 O O . ASN A 1 183 ? 3.076 -25.875 11.328 1 93.44 183 ASN A O 1
ATOM 1487 N N . LEU A 1 184 ? 2.041 -24.375 12.578 1 94.25 184 LEU A N 1
ATOM 1488 C CA . LEU A 1 184 ? 3.227 -23.547 12.773 1 94.25 184 LEU A CA 1
ATOM 1489 C C . LEU A 1 184 ? 4.332 -24.328 13.469 1 94.25 184 LEU A C 1
ATOM 1491 O O . LEU A 1 184 ? 5.504 -24.219 13.102 1 94.25 184 LEU A O 1
ATOM 1495 N N . ASP A 1 185 ? 3.951 -25.094 14.461 1 93.94 185 ASP A N 1
ATOM 1496 C CA . ASP A 1 185 ? 4.941 -25.875 15.203 1 93.94 185 ASP A CA 1
ATOM 1497 C C . ASP A 1 185 ? 5.668 -26.859 14.297 1 93.94 185 ASP A C 1
ATOM 1499 O O . ASP A 1 185 ? 6.895 -26.984 14.367 1 93.94 185 ASP A O 1
ATOM 1503 N N . GLN A 1 186 ? 4.969 -27.594 13.547 1 92.75 186 GLN A N 1
ATOM 1504 C CA . GLN A 1 186 ? 5.566 -28.531 12.594 1 92.75 186 GLN A CA 1
ATOM 1505 C C . GLN A 1 186 ? 6.469 -27.812 11.602 1 92.75 186 GLN A C 1
ATOM 1507 O O . GLN A 1 186 ? 7.547 -28.297 11.258 1 92.75 186 GLN A O 1
ATOM 1512 N N . PHE A 1 187 ? 6.027 -26.672 11.141 1 93.19 187 PHE A N 1
ATOM 1513 C CA . PHE A 1 187 ? 6.801 -25.875 10.195 1 93.19 187 PHE A CA 1
ATOM 1514 C C . PHE A 1 187 ? 8.117 -25.422 10.82 1 93.19 187 PHE A C 1
ATOM 1516 O O . PHE A 1 187 ? 9.18 -25.578 10.219 1 93.19 187 PHE A O 1
ATOM 1523 N N . LEU A 1 188 ? 8.039 -24.953 12.039 1 93.94 188 LEU A N 1
ATOM 1524 C CA . LEU A 1 188 ? 9.219 -24.453 12.742 1 93.94 188 LEU A CA 1
ATOM 1525 C C . LEU A 1 188 ? 10.227 -25.578 12.977 1 93.94 188 LEU A C 1
ATOM 1527 O O . LEU A 1 188 ? 11.438 -25.375 12.844 1 93.94 188 LEU A O 1
ATOM 1531 N N . ASN A 1 189 ? 9.742 -26.734 13.305 1 92.62 189 ASN A N 1
ATOM 1532 C CA . ASN A 1 189 ? 10.617 -27.891 13.477 1 92.62 189 ASN A CA 1
ATOM 1533 C C . ASN A 1 189 ? 11.312 -28.266 12.172 1 92.62 189 ASN A C 1
ATOM 1535 O O . ASN A 1 189 ? 12.5 -28.594 12.172 1 92.62 189 ASN A O 1
ATOM 1539 N N . ALA A 1 190 ? 10.625 -28.203 11.086 1 91.19 190 ALA A N 1
ATOM 1540 C CA . ALA A 1 190 ? 11.164 -28.547 9.773 1 91.19 190 ALA A CA 1
ATOM 1541 C C . ALA A 1 190 ? 12.273 -27.594 9.367 1 91.19 190 ALA A C 1
ATOM 1543 O O . ALA A 1 190 ? 13.297 -28.016 8.828 1 91.19 190 ALA A O 1
ATOM 1544 N N . ILE A 1 191 ? 12.102 -26.312 9.594 1 92.25 191 ILE A N 1
ATOM 1545 C CA . ILE A 1 191 ? 13.086 -25.344 9.125 1 92.25 191 ILE A CA 1
ATOM 1546 C C . ILE A 1 191 ? 14.352 -25.438 9.969 1 92.25 191 ILE A C 1
ATOM 1548 O O . ILE A 1 191 ? 15.461 -25.234 9.461 1 92.25 191 ILE A O 1
ATOM 1552 N N . LYS A 1 192 ? 14.141 -25.734 11.227 1 90.81 192 LYS A N 1
ATOM 1553 C CA . LYS A 1 192 ? 15.297 -25.953 12.094 1 90.81 192 LYS A CA 1
ATOM 1554 C C . LYS A 1 192 ? 16.141 -27.125 11.609 1 90.81 192 LYS A C 1
ATOM 1556 O O . LYS A 1 192 ? 17.375 -27.031 11.562 1 90.81 192 LYS A O 1
ATOM 1561 N N . LYS A 1 193 ? 15.562 -28.141 11.219 1 90.94 193 LYS A N 1
ATOM 1562 C CA . LYS A 1 193 ? 16.234 -29.344 10.742 1 90.94 193 LYS A CA 1
ATOM 1563 C C . LYS A 1 193 ? 16.984 -29.062 9.438 1 90.94 193 LYS A C 1
ATOM 1565 O O . LYS A 1 193 ? 18 -29.688 9.156 1 90.94 193 LYS A O 1
ATOM 1570 N N . LYS A 1 194 ? 16.516 -28.125 8.656 1 92.19 194 LYS A N 1
ATOM 1571 C CA . LYS A 1 194 ? 17.078 -27.844 7.34 1 92.19 194 LYS A CA 1
ATOM 1572 C C . LYS A 1 194 ? 18.125 -26.734 7.422 1 92.19 194 LYS A C 1
ATOM 1574 O O . LYS A 1 194 ? 18.734 -26.359 6.41 1 92.19 194 LYS A O 1
ATOM 1579 N N . GLY A 1 195 ? 18.312 -26.109 8.594 1 91.81 195 GLY A N 1
ATOM 1580 C CA . GLY A 1 195 ? 19.328 -25.109 8.805 1 91.81 195 GLY A CA 1
ATOM 1581 C C . GLY A 1 195 ? 18.953 -23.734 8.281 1 91.81 195 GLY A C 1
ATOM 1582 O O . GLY A 1 195 ? 19.812 -22.953 7.891 1 91.81 195 GLY A O 1
ATOM 1583 N N . LEU A 1 196 ? 17.688 -23.516 8.133 1 94.31 196 LEU A N 1
ATOM 1584 C CA . LEU A 1 196 ? 17.219 -22.203 7.676 1 94.31 196 LEU A CA 1
ATOM 1585 C C . LEU A 1 196 ? 17.219 -21.203 8.82 1 94.31 196 LEU A C 1
ATOM 1587 O O . LEU A 1 196 ? 17.062 -21.578 9.984 1 94.31 196 LEU A O 1
ATOM 1591 N N . ARG A 1 197 ? 17.438 -19.969 8.484 1 94.56 197 ARG A N 1
ATOM 1592 C CA . ARG A 1 197 ? 17.469 -18.875 9.461 1 94.56 197 ARG A CA 1
ATOM 1593 C C . ARG A 1 197 ? 16.172 -18.078 9.445 1 94.56 197 ARG A C 1
ATOM 1595 O O . ARG A 1 197 ? 15.727 -17.641 8.383 1 94.56 197 ARG A O 1
ATOM 1602 N N . LEU A 1 198 ? 15.578 -17.953 10.625 1 96.25 198 LEU A N 1
ATOM 1603 C CA . LEU A 1 198 ? 14.391 -17.125 10.773 1 96.25 198 LEU A CA 1
ATOM 1604 C C . LEU A 1 198 ? 14.766 -15.672 11.047 1 96.25 198 LEU A C 1
ATOM 1606 O O . LEU A 1 198 ? 15.422 -15.375 12.047 1 96.25 198 LEU A O 1
ATOM 1610 N N . VAL A 1 199 ? 14.367 -14.797 10.164 1 96.94 199 VAL A N 1
ATOM 1611 C CA . VAL A 1 199 ? 14.664 -13.375 10.305 1 96.94 199 VAL A CA 1
ATOM 1612 C C . VAL A 1 199 ? 13.367 -12.586 10.438 1 96.94 199 VAL A C 1
ATOM 1614 O O . VAL A 1 199 ? 12.641 -12.406 9.453 1 96.94 199 VAL A O 1
ATOM 1617 N N . ALA A 1 200 ? 13.109 -12.078 11.617 1 97.88 200 ALA A N 1
ATOM 1618 C CA . ALA A 1 200 ? 11.891 -11.312 11.867 1 97.88 200 ALA A CA 1
ATOM 1619 C C . ALA A 1 200 ? 12.102 -9.836 11.562 1 97.88 200 ALA A C 1
ATOM 1621 O O . ALA A 1 200 ? 13.211 -9.312 11.695 1 97.88 200 ALA A O 1
ATOM 1622 N N . THR A 1 201 ? 11.023 -9.164 11.125 1 97.56 201 THR A N 1
ATOM 1623 C CA . THR A 1 201 ? 11.031 -7.719 10.93 1 97.56 201 THR A CA 1
ATOM 1624 C C . THR A 1 201 ? 10.234 -7.023 12.031 1 97.56 201 THR A C 1
ATOM 1626 O O . THR A 1 201 ? 9.047 -7.309 12.219 1 97.56 201 THR A O 1
ATOM 1629 N N . ALA A 1 202 ? 10.836 -6.184 12.781 1 95.25 202 ALA A N 1
ATOM 1630 C CA . ALA A 1 202 ? 10.188 -5.465 13.875 1 95.25 202 ALA A CA 1
ATOM 1631 C C . ALA A 1 202 ? 10.938 -4.18 14.211 1 95.25 202 ALA A C 1
ATOM 1633 O O . ALA A 1 202 ? 12.164 -4.125 14.094 1 95.25 202 ALA A O 1
ATOM 1634 N N . ASN A 1 203 ? 10.133 -3.188 14.586 1 90.69 203 ASN A N 1
ATOM 1635 C CA . ASN A 1 203 ? 10.727 -1.922 14.992 1 90.69 203 ASN A CA 1
ATOM 1636 C C . ASN A 1 203 ? 11.109 -1.928 16.469 1 90.69 203 ASN A C 1
ATOM 1638 O O . ASN A 1 203 ? 10.703 -1.043 17.219 1 90.69 203 ASN A O 1
ATOM 1642 N N . HIS A 1 204 ? 11.883 -2.826 16.812 1 90.5 204 HIS A N 1
ATOM 1643 C CA . HIS A 1 204 ? 12.375 -2.936 18.188 1 90.5 204 HIS A CA 1
ATOM 1644 C C . HIS A 1 204 ? 13.695 -2.191 18.344 1 90.5 204 HIS A C 1
ATOM 1646 O O . HIS A 1 204 ? 14.453 -2.035 17.391 1 90.5 204 HIS A O 1
ATOM 1652 N N . GLU A 1 205 ? 13.938 -1.757 19.562 1 89.56 205 GLU A N 1
ATOM 1653 C CA . GLU A 1 205 ? 15.148 -0.995 19.859 1 89.56 205 GLU A CA 1
ATOM 1654 C C . GLU A 1 205 ? 16.406 -1.818 19.562 1 89.56 205 GLU A C 1
ATOM 1656 O O . GLU A 1 205 ? 17.391 -1.298 19.047 1 89.56 205 GLU A O 1
ATOM 1661 N N . ASP A 1 206 ? 16.344 -3.098 19.781 1 92.5 206 ASP A N 1
ATOM 1662 C CA . ASP A 1 206 ? 17.531 -3.938 19.688 1 92.5 206 ASP A 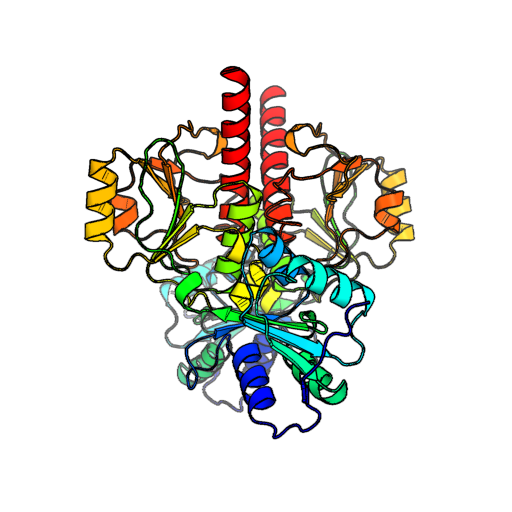CA 1
ATOM 1663 C C . ASP A 1 206 ? 17.609 -4.617 18.312 1 92.5 206 ASP A C 1
ATOM 1665 O O . ASP A 1 206 ? 18.516 -5.414 18.062 1 92.5 206 ASP A O 1
ATOM 1669 N N . ALA A 1 207 ? 16.781 -4.332 17.438 1 95.88 207 ALA A N 1
ATOM 1670 C CA . ALA A 1 207 ? 16.797 -4.938 16.109 1 95.88 207 ALA A CA 1
ATOM 1671 C C . ALA A 1 207 ? 17.953 -4.395 15.273 1 95.88 207 ALA A C 1
ATOM 1673 O O . ALA A 1 207 ? 18.375 -3.25 15.461 1 95.88 207 ALA A O 1
ATOM 1674 N N . THR A 1 208 ? 18.531 -5.234 14.406 1 96.12 208 THR A N 1
ATOM 1675 C CA . THR A 1 208 ? 19.625 -4.848 13.523 1 96.12 208 THR A CA 1
ATOM 1676 C C . THR A 1 208 ? 19.125 -3.951 12.391 1 96.12 208 THR A C 1
ATOM 1678 O O . THR A 1 208 ? 18.188 -4.312 11.672 1 96.12 208 THR A O 1
ATOM 1681 N N . PRO A 1 209 ? 19.703 -2.793 12.273 1 95.62 209 PRO A N 1
ATOM 1682 C CA . PRO A 1 209 ? 19.344 -1.98 11.117 1 95.62 209 PRO A CA 1
ATOM 1683 C C . PRO A 1 209 ? 19.531 -2.721 9.789 1 95.62 209 PRO A C 1
ATOM 1685 O O . PRO A 1 209 ? 20.516 -3.455 9.625 1 95.62 209 PRO A O 1
ATOM 1688 N N . LEU A 1 210 ? 18.594 -2.543 8.883 1 95.38 210 LEU A N 1
ATOM 1689 C CA . LEU A 1 210 ? 18.531 -3.271 7.617 1 95.38 210 LEU A CA 1
ATOM 1690 C C . LEU A 1 210 ? 19.828 -3.096 6.824 1 95.38 210 LEU A C 1
ATOM 1692 O O . LEU A 1 210 ? 20.312 -4.043 6.199 1 95.38 210 LEU A O 1
ATOM 1696 N N . ASP A 1 211 ? 20.391 -1.933 6.848 1 89.69 211 ASP A N 1
ATOM 1697 C CA . ASP A 1 211 ? 21.594 -1.647 6.059 1 89.69 211 ASP A CA 1
ATOM 1698 C C . ASP A 1 211 ? 22.812 -2.318 6.668 1 89.69 211 ASP A C 1
ATOM 1700 O O . ASP A 1 211 ? 23.891 -2.311 6.066 1 89.69 211 ASP A O 1
ATOM 1704 N N . GLN A 1 212 ? 22.688 -2.941 7.828 1 91.75 212 GLN A N 1
ATOM 1705 C CA . GLN A 1 212 ? 23.766 -3.652 8.492 1 91.75 212 GLN A CA 1
ATOM 1706 C C . GLN A 1 212 ? 23.516 -5.16 8.492 1 91.75 212 GLN A C 1
ATOM 1708 O O . GLN A 1 212 ? 24.328 -5.926 9.016 1 91.75 212 GLN A O 1
ATOM 1713 N N . PHE A 1 213 ? 22.422 -5.523 7.961 1 90.56 213 PHE A N 1
ATOM 1714 C CA . PHE A 1 213 ? 22.078 -6.938 7.922 1 90.56 213 PHE A CA 1
ATOM 1715 C C . PHE A 1 213 ? 22.984 -7.691 6.957 1 90.56 213 PHE A C 1
ATOM 1717 O O . PHE A 1 213 ? 23.141 -7.297 5.801 1 90.56 213 PHE A O 1
ATOM 1724 N N . ASP A 1 214 ? 23.719 -8.656 7.484 1 80.94 214 ASP A N 1
ATOM 1725 C CA . ASP A 1 214 ? 24.562 -9.516 6.66 1 80.94 214 ASP A CA 1
ATOM 1726 C C . ASP A 1 214 ? 23.75 -10.648 6.039 1 80.94 214 ASP A C 1
ATOM 1728 O O . ASP A 1 214 ? 23.391 -11.609 6.723 1 80.94 214 ASP A O 1
ATOM 1732 N N . HIS A 1 215 ? 23.594 -10.523 4.766 1 75.5 215 HIS A N 1
ATOM 1733 C CA . HIS A 1 215 ? 22.656 -11.469 4.168 1 75.5 215 HIS A CA 1
ATOM 1734 C C . HIS A 1 215 ? 23.406 -12.648 3.537 1 75.5 215 HIS A C 1
ATOM 1736 O O . HIS A 1 215 ? 24.453 -12.469 2.92 1 75.5 215 HIS A O 1
ATOM 1742 N N . GLN A 1 216 ? 22.969 -13.789 3.973 1 82.25 216 GLN A N 1
ATOM 1743 C CA . GLN A 1 216 ? 23.281 -15.07 3.34 1 82.25 216 GLN A CA 1
ATOM 1744 C C . GLN A 1 216 ? 22.016 -15.734 2.803 1 82.25 216 GLN A C 1
ATOM 1746 O O . GLN A 1 216 ? 20.906 -15.242 3.018 1 82.25 216 GLN A O 1
ATOM 1751 N N . LEU A 1 217 ? 22.234 -16.766 1.97 1 87.81 217 LEU A N 1
ATOM 1752 C CA . LEU A 1 217 ? 21.078 -17.562 1.57 1 87.81 217 LEU A CA 1
ATOM 1753 C C . LEU A 1 217 ? 20.562 -18.391 2.74 1 87.81 217 LEU A C 1
ATOM 1755 O O . LEU A 1 217 ? 21.188 -18.438 3.801 1 87.81 217 LEU A O 1
ATOM 1759 N N . GLY A 1 218 ? 19.375 -18.844 2.607 1 91.69 218 GLY A N 1
ATOM 1760 C CA . GLY A 1 218 ? 18.781 -19.703 3.621 1 91.69 218 GLY A CA 1
ATOM 1761 C C . GLY A 1 218 ? 17.969 -18.953 4.652 1 91.69 218 GLY A C 1
ATOM 1762 O O . GLY A 1 218 ? 17.844 -19.391 5.797 1 91.69 218 GLY A O 1
ATOM 1763 N N . ASN A 1 219 ? 17.484 -17.781 4.25 1 93.94 219 ASN A N 1
ATOM 1764 C CA . ASN A 1 219 ? 16.688 -16.984 5.176 1 93.94 219 ASN A CA 1
ATOM 1765 C C . ASN A 1 219 ? 15.195 -17.172 4.922 1 93.94 219 ASN A C 1
ATOM 1767 O O . ASN A 1 219 ? 14.766 -17.344 3.777 1 93.94 219 ASN A O 1
ATOM 1771 N N . ILE A 1 220 ? 14.484 -17.172 5.988 1 96.25 220 ILE A N 1
ATOM 1772 C CA . ILE A 1 220 ? 13.039 -16.953 5.969 1 96.25 220 ILE A CA 1
ATOM 1773 C C . ILE A 1 220 ? 12.719 -15.578 6.566 1 96.25 220 ILE A C 1
ATOM 1775 O O . ILE A 1 220 ? 12.797 -15.391 7.781 1 96.25 220 ILE A O 1
ATOM 1779 N N . ILE A 1 221 ? 12.406 -14.664 5.727 1 97.38 221 ILE A N 1
ATOM 1780 C CA . ILE A 1 221 ? 12.102 -13.305 6.16 1 97.38 221 ILE A CA 1
ATOM 1781 C C . ILE A 1 221 ? 10.641 -13.203 6.574 1 97.38 221 ILE A C 1
ATOM 1783 O O . ILE A 1 221 ? 9.742 -13.414 5.758 1 97.38 221 ILE A O 1
ATOM 1787 N N . ILE A 1 222 ? 10.414 -12.812 7.809 1 98.5 222 ILE A N 1
ATOM 1788 C CA . ILE A 1 222 ? 9.062 -12.852 8.375 1 98.5 222 ILE A CA 1
ATOM 1789 C C . ILE A 1 222 ? 8.492 -11.438 8.43 1 98.5 222 ILE A C 1
ATOM 1791 O O . ILE A 1 222 ? 9.133 -10.523 8.953 1 98.5 222 ILE A O 1
ATOM 1795 N N . PHE A 1 223 ? 7.336 -11.219 7.875 1 98.62 223 PHE A N 1
ATOM 1796 C CA . PHE A 1 223 ? 6.52 -10.023 8.086 1 98.62 223 PHE A CA 1
ATOM 1797 C C . PHE A 1 223 ? 5.262 -10.367 8.875 1 98.62 223 PHE A C 1
ATOM 1799 O O . PHE A 1 223 ? 4.648 -11.414 8.656 1 98.62 223 PHE A O 1
ATOM 1806 N N . GLY A 1 224 ? 4.902 -9.508 9.742 1 97.88 224 GLY A N 1
ATOM 1807 C CA . GLY A 1 224 ? 3.805 -9.812 10.641 1 97.88 224 GLY A CA 1
ATOM 1808 C C . GLY A 1 224 ? 2.578 -8.953 10.406 1 97.88 224 GLY A C 1
ATOM 1809 O O . GLY A 1 224 ? 2.51 -8.227 9.414 1 97.88 224 GLY A O 1
ATOM 1810 N N . ASN A 1 225 ? 1.651 -9.055 11.312 1 96.62 225 ASN A N 1
ATOM 1811 C CA . ASN A 1 225 ? 0.333 -8.43 11.266 1 96.62 225 ASN A CA 1
ATOM 1812 C C . ASN A 1 225 ? 0.434 -6.91 11.242 1 96.62 225 ASN A C 1
ATOM 1814 O O . ASN A 1 225 ? 1.323 -6.332 11.875 1 96.62 225 ASN A O 1
ATOM 1818 N N . GLU A 1 226 ? -0.543 -6.219 10.57 1 93.19 226 GLU A N 1
ATOM 1819 C CA . GLU A 1 226 ? -0.571 -4.773 10.375 1 93.19 226 GLU A CA 1
ATOM 1820 C C . GLU A 1 226 ? -0.643 -4.035 11.711 1 93.19 226 GLU A C 1
ATOM 1822 O O . GLU A 1 226 ? 0.009 -3.004 11.891 1 93.19 226 GLU A O 1
ATOM 1827 N N . ALA A 1 227 ? -1.353 -4.605 12.672 1 89.06 227 ALA A N 1
ATOM 1828 C CA . ALA A 1 227 ? -1.562 -3.936 13.953 1 89.06 227 ALA A CA 1
ATOM 1829 C C . ALA A 1 227 ? -0.542 -4.402 14.984 1 89.06 227 ALA A C 1
ATOM 1831 O O . ALA A 1 227 ? 0.035 -3.586 15.711 1 89.06 227 ALA A O 1
ATOM 1832 N N . ASN A 1 228 ? -0.218 -5.703 14.906 1 92.38 228 ASN A N 1
ATOM 1833 C CA . ASN A 1 228 ? 0.504 -6.293 16.031 1 92.38 228 ASN A CA 1
ATOM 1834 C C . ASN A 1 228 ? 1.922 -6.699 15.633 1 92.38 228 ASN A C 1
ATOM 1836 O O . ASN A 1 228 ? 2.736 -7.039 16.484 1 92.38 228 ASN A O 1
ATOM 1840 N N . GLY A 1 229 ? 2.197 -6.633 14.359 1 95.88 229 GLY A N 1
ATOM 1841 C CA . GLY A 1 229 ? 3.506 -7.074 13.914 1 95.88 229 GLY A CA 1
ATOM 1842 C C . GLY A 1 229 ? 3.672 -8.586 13.945 1 95.88 229 GLY A C 1
ATOM 1843 O O . GLY A 1 229 ? 2.693 -9.32 13.844 1 95.88 229 GLY A O 1
ATOM 1844 N N . VAL A 1 230 ? 4.906 -9.016 14.008 1 97.38 230 VAL A N 1
ATOM 1845 C CA . VAL A 1 230 ? 5.238 -10.438 14.047 1 97.38 230 VAL A CA 1
ATOM 1846 C C . VAL A 1 230 ? 4.82 -11.031 15.391 1 97.38 230 VAL A C 1
ATOM 1848 O O . VAL A 1 230 ? 5.035 -10.414 16.438 1 97.38 230 VAL A O 1
ATOM 1851 N N . SER A 1 231 ? 4.223 -12.18 15.336 1 97.06 231 SER A N 1
ATOM 1852 C CA . SER A 1 231 ? 3.738 -12.812 16.562 1 97.06 231 SER A CA 1
ATOM 1853 C C . SER A 1 231 ? 4.883 -13.102 17.516 1 97.06 231 SER A C 1
ATOM 1855 O O . SER A 1 231 ? 6.02 -13.312 17.094 1 97.06 231 SER A O 1
ATOM 1857 N N . GLU A 1 232 ? 4.531 -13.148 18.781 1 95.75 232 GLU A N 1
ATOM 1858 C CA . GLU A 1 232 ? 5.516 -13.398 19.828 1 95.75 232 GLU A CA 1
ATOM 1859 C C . GLU A 1 232 ? 6.184 -14.766 19.641 1 95.75 232 GLU A C 1
ATOM 1861 O O . GLU A 1 232 ? 7.383 -14.906 19.875 1 95.75 232 GLU A O 1
ATOM 1866 N N . GLN A 1 233 ? 5.43 -15.719 19.281 1 95.31 233 GLN A N 1
ATOM 1867 C CA . GLN A 1 233 ? 5.961 -17.062 19.047 1 95.31 233 GLN A CA 1
ATOM 1868 C C . GLN A 1 233 ? 7.078 -17.031 18 1 95.31 233 GLN A C 1
ATOM 1870 O O . GLN A 1 233 ? 8.141 -17.625 18.219 1 95.31 233 GLN A O 1
ATOM 1875 N N . LEU A 1 234 ? 6.863 -16.375 16.953 1 96.94 234 LEU A N 1
ATOM 1876 C CA . LEU A 1 234 ? 7.848 -16.297 15.875 1 96.94 234 LEU A CA 1
ATOM 1877 C C . LEU A 1 234 ? 9.016 -15.398 16.266 1 96.94 234 LEU A C 1
ATOM 1879 O O . LEU A 1 234 ? 10.172 -15.695 15.945 1 96.94 234 LEU A O 1
ATOM 1883 N N . LEU A 1 235 ? 8.695 -14.328 16.969 1 96.5 235 LEU A N 1
ATOM 1884 C CA . LEU A 1 235 ? 9.758 -13.438 17.453 1 96.5 235 LEU A CA 1
ATOM 1885 C C . LEU A 1 235 ? 10.711 -14.188 18.359 1 96.5 235 LEU A C 1
ATOM 1887 O O . LEU A 1 235 ? 11.93 -14.023 18.266 1 96.5 235 LEU A O 1
ATOM 1891 N N . ASN A 1 236 ? 10.141 -15.008 19.219 1 95.38 236 ASN A N 1
ATOM 1892 C CA . ASN A 1 236 ? 10.938 -15.766 20.172 1 95.38 236 ASN A CA 1
ATOM 1893 C C . ASN A 1 236 ? 11.805 -16.812 19.484 1 95.38 236 ASN A C 1
ATOM 1895 O O . ASN A 1 236 ? 12.859 -17.188 20 1 95.38 236 ASN A O 1
ATOM 1899 N N . GLN A 1 237 ? 11.438 -17.25 18.375 1 95.56 237 GLN A N 1
ATOM 1900 C CA . GLN A 1 237 ? 12.148 -18.297 17.641 1 95.56 237 GLN A CA 1
ATOM 1901 C C . GLN A 1 237 ? 13.078 -17.703 16.594 1 95.56 237 GLN A C 1
ATOM 1903 O O . GLN A 1 237 ? 13.875 -18.422 15.977 1 95.56 237 GLN A O 1
ATOM 1908 N N . ALA A 1 238 ? 13.016 -16.422 16.375 1 96.31 238 ALA A N 1
ATOM 1909 C CA . ALA A 1 238 ? 13.789 -15.781 15.32 1 96.31 238 ALA A CA 1
ATOM 1910 C C . ALA A 1 238 ? 15.281 -15.82 15.625 1 96.31 238 ALA A C 1
ATOM 1912 O O . ALA A 1 238 ? 15.688 -15.633 16.766 1 96.31 238 ALA A O 1
ATOM 1913 N N . ASP A 1 239 ? 16.125 -16.078 14.633 1 95.62 239 ASP A N 1
ATOM 1914 C CA . ASP A 1 239 ? 17.578 -16.031 14.75 1 95.62 239 ASP A CA 1
ATOM 1915 C C . ASP A 1 239 ? 18.094 -14.586 14.734 1 95.62 239 ASP A C 1
ATOM 1917 O O . ASP A 1 239 ? 19.141 -14.289 15.297 1 95.62 239 ASP A O 1
ATOM 1921 N N . GLN A 1 240 ? 17.344 -13.734 14.07 1 95.44 240 GLN A N 1
ATOM 1922 C CA . GLN A 1 240 ? 17.672 -12.32 13.984 1 95.44 240 GLN A CA 1
ATOM 1923 C C . GLN A 1 240 ? 16.422 -11.469 13.766 1 95.44 240 GLN A C 1
ATOM 1925 O O . GLN A 1 240 ? 15.445 -11.938 13.18 1 95.44 240 GLN A O 1
ATOM 1930 N N . THR A 1 241 ? 16.469 -10.289 14.336 1 97.19 241 THR A N 1
ATOM 1931 C CA . THR A 1 241 ? 15.445 -9.281 14.07 1 97.19 241 THR A CA 1
ATOM 1932 C C . THR A 1 241 ? 16.047 -8.062 13.375 1 97.19 241 THR A C 1
ATOM 1934 O O . THR A 1 241 ? 17.094 -7.555 13.797 1 97.19 241 THR A O 1
ATOM 1937 N N . ILE A 1 242 ? 15.406 -7.656 12.281 1 97 242 ILE A N 1
ATOM 1938 C CA . ILE A 1 242 ? 15.922 -6.52 11.531 1 97 242 ILE A CA 1
ATOM 1939 C C . ILE A 1 242 ? 14.883 -5.402 11.5 1 97 242 ILE A C 1
ATOM 1941 O O . ILE A 1 242 ? 13.688 -5.656 11.672 1 97 242 ILE A O 1
ATOM 1945 N N . LYS A 1 243 ? 15.305 -4.195 11.32 1 97.06 243 LYS A N 1
ATOM 1946 C CA . LYS A 1 243 ? 14.398 -3.053 11.273 1 97.06 243 LYS A CA 1
ATOM 1947 C C . LYS A 1 243 ? 14.805 -2.066 10.18 1 97.06 243 LYS A C 1
ATOM 1949 O O . LYS A 1 243 ? 15.977 -2.014 9.797 1 97.06 243 LYS A O 1
ATOM 1954 N N . ILE A 1 244 ? 13.859 -1.45 9.648 1 97.38 244 ILE A N 1
ATOM 1955 C CA . ILE A 1 244 ? 14.086 -0.241 8.867 1 97.38 244 ILE A CA 1
ATOM 1956 C C . ILE A 1 244 ? 14.156 0.969 9.797 1 97.38 244 ILE A C 1
ATOM 1958 O O . ILE A 1 244 ? 13.203 1.26 10.516 1 97.38 244 ILE A O 1
ATOM 1962 N N . VAL A 1 245 ? 15.219 1.631 9.828 1 95.44 245 VAL A N 1
ATOM 1963 C CA . VAL A 1 245 ? 15.344 2.789 10.703 1 95.44 245 VAL A CA 1
ATOM 1964 C C . VAL A 1 245 ? 14.5 3.941 10.164 1 95.44 245 VAL A C 1
ATOM 1966 O O . VAL A 1 245 ? 14.68 4.359 9.016 1 95.44 245 VAL A O 1
ATOM 1969 N N . ILE A 1 246 ? 13.609 4.445 10.922 1 95.12 246 ILE A N 1
ATOM 1970 C CA . ILE A 1 246 ? 12.734 5.543 10.523 1 95.12 246 ILE A CA 1
ATOM 1971 C C . ILE A 1 246 ? 12.781 6.648 11.578 1 95.12 246 ILE A C 1
ATOM 1973 O O . ILE A 1 246 ? 13.375 6.469 12.648 1 95.12 246 ILE A O 1
ATOM 1977 N N . ASN A 1 247 ? 12.297 7.801 11.273 1 92.06 247 ASN A N 1
ATOM 1978 C CA . ASN A 1 247 ? 12.148 8.875 12.25 1 92.06 247 ASN A CA 1
ATOM 1979 C C . ASN A 1 247 ? 10.875 8.703 13.078 1 92.06 247 ASN A C 1
ATOM 1981 O O . ASN A 1 247 ? 9.781 9.039 12.625 1 92.06 247 ASN A O 1
ATOM 1985 N N . ASN A 1 248 ? 10.977 8.305 14.234 1 86.94 248 ASN A N 1
ATOM 1986 C CA . ASN A 1 248 ? 9.859 7.934 15.086 1 86.94 248 ASN A CA 1
ATOM 1987 C C . ASN A 1 248 ? 9.117 9.164 15.609 1 86.94 248 ASN A C 1
ATOM 1989 O O . ASN A 1 248 ? 8.016 9.047 16.156 1 86.94 248 ASN A O 1
ATOM 1993 N N . GLN A 1 249 ? 9.695 10.312 15.414 1 85.31 249 GLN A N 1
ATOM 1994 C CA . GLN A 1 249 ? 8.992 11.539 15.766 1 85.31 249 GLN A CA 1
ATOM 1995 C C . GLN A 1 249 ? 7.82 11.789 14.82 1 85.31 249 GLN A C 1
ATOM 1997 O O . GLN A 1 249 ? 6.812 12.383 15.219 1 85.31 249 GLN A O 1
ATOM 2002 N N . TYR A 1 250 ? 8.008 11.25 13.648 1 88.56 250 TYR A N 1
ATOM 2003 C CA . TYR A 1 250 ? 7.055 11.625 12.609 1 88.56 250 TYR A CA 1
ATOM 2004 C C . TYR A 1 250 ? 6.207 10.43 12.188 1 88.56 250 TYR A C 1
ATOM 2006 O O . TYR A 1 250 ? 5.137 10.602 11.594 1 88.56 250 TYR A O 1
ATOM 2014 N N . ALA A 1 251 ? 6.719 9.258 12.484 1 88.19 251 ALA A N 1
ATOM 2015 C CA . ALA A 1 251 ? 6.012 8.023 12.133 1 88.19 251 ALA A CA 1
ATOM 2016 C C . ALA A 1 251 ? 6.324 6.914 13.133 1 88.19 251 ALA A C 1
ATOM 2018 O O . ALA A 1 251 ? 7.473 6.754 13.555 1 88.19 251 ALA A O 1
ATOM 2019 N N . GLU A 1 252 ? 5.328 6.18 13.469 1 87.25 252 GLU A N 1
ATOM 2020 C CA . GLU A 1 252 ? 5.539 5.086 14.406 1 87.25 252 GLU A CA 1
ATOM 2021 C C . GLU A 1 252 ? 6.027 3.83 13.695 1 87.25 252 GLU A C 1
ATOM 2023 O O . GLU A 1 252 ? 6.773 3.031 14.266 1 87.25 252 GLU A O 1
ATOM 2028 N N . SER A 1 253 ? 5.508 3.604 12.578 1 93.69 253 SER A N 1
ATOM 2029 C CA . SER A 1 253 ? 5.863 2.447 11.758 1 93.69 253 SER A CA 1
ATOM 2030 C C . SER A 1 253 ? 5.504 2.67 10.297 1 93.69 253 SER A C 1
ATOM 2032 O O . SER A 1 253 ? 4.871 3.674 9.953 1 93.69 253 SER A O 1
ATOM 2034 N N . LEU A 1 254 ? 5.977 1.799 9.492 1 97.06 254 LEU A N 1
ATOM 2035 C CA . LEU A 1 254 ? 5.621 1.802 8.078 1 97.06 254 LEU A CA 1
ATOM 2036 C C . LEU A 1 254 ? 4.516 0.79 7.797 1 97.06 254 LEU A C 1
ATOM 2038 O O . LEU A 1 254 ? 4.273 -0.115 8.602 1 97.06 254 LEU A O 1
ATOM 2042 N N . ASN A 1 255 ? 3.758 1.027 6.73 1 97.25 255 ASN A N 1
ATOM 2043 C CA . ASN A 1 255 ? 2.854 0.013 6.199 1 97.25 255 ASN A CA 1
ATOM 2044 C C . ASN A 1 255 ? 3.594 -1.281 5.871 1 97.25 255 ASN A C 1
ATOM 2046 O O . ASN A 1 255 ? 4.691 -1.248 5.312 1 97.25 255 ASN A O 1
ATOM 2050 N N . VAL A 1 256 ? 3.037 -2.395 6.207 1 98.44 256 VAL A N 1
ATOM 2051 C CA . VAL A 1 256 ? 3.74 -3.67 6.109 1 98.44 256 VAL A CA 1
ATOM 2052 C C . VAL A 1 256 ? 4.109 -3.949 4.656 1 98.44 256 VAL A C 1
ATOM 2054 O O . VAL A 1 256 ? 5.156 -4.535 4.375 1 98.44 256 VAL A O 1
ATOM 2057 N N . ALA A 1 257 ? 3.225 -3.607 3.701 1 98.62 257 ALA A N 1
ATOM 2058 C CA . ALA A 1 257 ? 3.549 -3.795 2.289 1 98.62 257 ALA A CA 1
ATOM 2059 C C . ALA A 1 257 ? 4.734 -2.928 1.879 1 98.62 257 ALA A C 1
ATOM 2061 O O . ALA A 1 257 ? 5.617 -3.379 1.145 1 98.62 257 ALA A O 1
ATOM 2062 N N . THR A 1 258 ? 4.738 -1.683 2.373 1 98.62 258 THR A N 1
ATOM 2063 C CA . THR A 1 258 ? 5.871 -0.801 2.117 1 98.62 258 THR A CA 1
ATOM 2064 C C . THR A 1 258 ? 7.152 -1.383 2.705 1 98.62 258 THR A C 1
ATOM 2066 O O . THR A 1 258 ? 8.188 -1.425 2.037 1 98.62 258 THR A O 1
ATOM 2069 N N . SER A 1 259 ? 7.066 -1.855 3.959 1 98.62 259 SER A N 1
ATOM 2070 C CA . SER A 1 259 ? 8.219 -2.467 4.621 1 98.62 259 SER A CA 1
ATOM 2071 C C . SER A 1 259 ? 8.766 -3.633 3.805 1 98.62 259 SER A C 1
ATOM 2073 O O . SER A 1 259 ? 9.977 -3.764 3.643 1 98.62 259 SER A O 1
ATOM 2075 N N . SER A 1 260 ? 7.863 -4.445 3.336 1 98.69 260 SER A N 1
ATOM 2076 C CA . SER A 1 260 ? 8.289 -5.59 2.537 1 98.69 260 SER A CA 1
ATOM 2077 C C . SER A 1 260 ? 9.031 -5.145 1.28 1 98.69 260 SER A C 1
ATOM 2079 O O . SER A 1 260 ? 10.047 -5.73 0.911 1 98.69 260 SER A O 1
ATOM 2081 N N . GLY A 1 261 ? 8.516 -4.082 0.632 1 98.62 261 GLY A N 1
ATOM 2082 C CA . GLY A 1 261 ? 9.188 -3.553 -0.545 1 98.62 261 GLY A CA 1
ATOM 2083 C C . GLY A 1 261 ? 10.602 -3.08 -0.266 1 98.62 261 GLY A C 1
ATOM 2084 O O . GLY A 1 261 ? 11.523 -3.398 -1.014 1 98.62 261 GLY A O 1
ATOM 2085 N N . ILE A 1 262 ? 10.789 -2.387 0.826 1 98.31 262 ILE A N 1
ATOM 2086 C CA . ILE A 1 262 ? 12.086 -1.826 1.2 1 98.31 262 ILE A CA 1
ATOM 2087 C C . ILE A 1 262 ? 13.062 -2.955 1.521 1 98.31 262 ILE A C 1
ATOM 2089 O O . ILE A 1 262 ? 14.188 -2.973 1.014 1 98.31 262 ILE A O 1
ATOM 2093 N N . ILE A 1 263 ? 12.641 -3.867 2.293 1 97.56 263 ILE A N 1
ATOM 2094 C CA . ILE A 1 263 ? 13.508 -4.938 2.766 1 97.56 263 ILE A CA 1
ATOM 2095 C C . ILE A 1 263 ? 13.898 -5.84 1.596 1 97.56 263 ILE A C 1
ATOM 2097 O O . ILE A 1 263 ? 15.078 -6.168 1.424 1 97.56 263 ILE A O 1
ATOM 2101 N N . LEU A 1 264 ? 12.945 -6.199 0.769 1 96.88 264 LEU A N 1
ATOM 2102 C CA . LEU A 1 264 ? 13.234 -7.086 -0.353 1 96.88 264 LEU A CA 1
ATOM 2103 C C . LEU A 1 264 ? 14.109 -6.391 -1.386 1 96.88 264 LEU A C 1
ATOM 2105 O O . LEU A 1 264 ? 14.953 -7.027 -2.018 1 96.88 264 LEU A O 1
ATOM 2109 N N . TYR A 1 265 ? 13.93 -5.07 -1.581 1 96.75 265 TYR A N 1
ATOM 2110 C CA . TYR A 1 265 ? 14.805 -4.285 -2.447 1 96.75 265 TYR A CA 1
ATOM 2111 C C . TYR A 1 265 ? 16.25 -4.352 -1.969 1 96.75 265 TYR A C 1
ATOM 2113 O O . TYR A 1 265 ? 17.156 -4.613 -2.758 1 96.75 265 TYR A O 1
ATOM 2121 N N . GLU A 1 266 ? 16.422 -4.125 -0.684 1 93.75 266 GLU A N 1
ATOM 2122 C CA . GLU A 1 266 ? 17.75 -4.125 -0.09 1 93.75 266 GLU A CA 1
ATOM 2123 C C . GLU A 1 266 ? 18.391 -5.508 -0.181 1 93.75 266 GLU A C 1
ATOM 2125 O O . GLU A 1 266 ? 19.562 -5.629 -0.516 1 93.75 266 GLU A O 1
ATOM 2130 N N . LEU A 1 267 ? 17.609 -6.52 0.071 1 90.25 267 LEU A N 1
ATOM 2131 C CA . LEU A 1 267 ? 18.109 -7.883 0.037 1 90.25 267 LEU A CA 1
ATOM 2132 C C . LEU A 1 267 ? 18.484 -8.297 -1.387 1 90.25 267 LEU A C 1
ATOM 2134 O O . LEU A 1 267 ? 19.484 -8.984 -1.604 1 90.25 267 LEU A O 1
ATOM 2138 N N . ASN A 1 268 ? 17.672 -7.918 -2.309 1 89.94 268 ASN A N 1
ATOM 2139 C CA . ASN A 1 268 ? 17.922 -8.242 -3.709 1 89.94 268 ASN A CA 1
ATOM 2140 C C . ASN A 1 268 ? 19.219 -7.609 -4.203 1 89.94 268 ASN A C 1
ATOM 2142 O O . ASN A 1 268 ? 19.953 -8.211 -5 1 89.94 268 ASN A O 1
ATOM 2146 N N . LYS A 1 269 ? 19.531 -6.41 -3.75 1 85.94 269 LYS A N 1
ATOM 2147 C CA . LYS A 1 269 ? 20.797 -5.762 -4.074 1 85.94 269 LYS A CA 1
ATOM 2148 C C . LYS A 1 269 ? 21.984 -6.586 -3.574 1 85.94 269 LYS A C 1
ATOM 2150 O O . LYS A 1 269 ? 22.984 -6.727 -4.273 1 85.94 269 LYS A O 1
ATOM 2155 N N . LEU A 1 270 ? 21.797 -7.109 -2.459 1 77.62 270 LEU A N 1
ATOM 2156 C CA . LEU A 1 270 ? 22.859 -7.863 -1.806 1 77.62 270 LEU A CA 1
ATOM 2157 C C . LEU A 1 270 ? 23.078 -9.211 -2.488 1 77.62 270 LEU A C 1
ATOM 2159 O O . LEU A 1 270 ? 24.219 -9.664 -2.646 1 77.62 270 LEU A O 1
ATOM 2163 N N . TRP A 1 271 ? 22.062 -9.789 -2.947 1 76.12 271 TRP A N 1
ATOM 2164 C CA . TRP A 1 271 ? 22.141 -11.086 -3.604 1 76.12 271 TRP A CA 1
ATOM 2165 C C . TRP A 1 271 ? 22.766 -10.969 -4.988 1 76.12 271 TRP A C 1
ATOM 2167 O O . TRP A 1 271 ? 23.531 -11.828 -5.406 1 76.12 271 TRP A O 1
ATOM 2177 N N . LYS A 1 272 ? 22.516 -9.906 -5.613 1 75 272 LYS A N 1
ATOM 2178 C CA . LYS A 1 272 ? 23.047 -9.672 -6.949 1 75 272 LYS A CA 1
ATOM 2179 C C . LYS A 1 272 ? 24.547 -9.328 -6.895 1 75 272 LYS A C 1
ATOM 2181 O O . LYS A 1 272 ? 25.312 -9.719 -7.777 1 75 272 LYS A O 1
ATOM 2186 N N . LYS A 1 273 ? 24.953 -8.609 -5.898 1 67.38 273 LYS A N 1
ATOM 2187 C CA . LYS A 1 273 ? 26.375 -8.273 -5.738 1 67.38 273 LYS A CA 1
ATOM 2188 C C . LYS A 1 273 ? 27.203 -9.523 -5.453 1 67.38 273 LYS A C 1
ATOM 2190 O O . LYS A 1 273 ? 28.312 -9.664 -5.965 1 67.38 273 LYS A O 1
ATOM 2195 N N . ARG A 1 274 ? 26.578 -10.43 -4.82 1 64.06 274 ARG A N 1
ATOM 2196 C CA . ARG A 1 274 ? 27.297 -11.648 -4.469 1 64.06 274 ARG A CA 1
ATOM 2197 C C . ARG A 1 274 ? 27.422 -12.578 -5.672 1 64.06 274 ARG A C 1
ATOM 2199 O O . ARG A 1 274 ? 28.453 -13.219 -5.859 1 64.06 274 ARG A O 1
ATOM 2206 N N . SER A 1 275 ? 26.375 -12.578 -6.359 1 60.84 275 SER A N 1
ATOM 2207 C CA . SER A 1 275 ? 26.438 -13.422 -7.555 1 60.84 275 SER A CA 1
ATOM 2208 C C . SER A 1 275 ? 27.5 -12.922 -8.523 1 60.84 275 SER A C 1
ATOM 2210 O O . SER A 1 275 ? 28.156 -13.719 -9.195 1 60.84 275 SER A O 1
ATOM 2212 N N . LEU A 1 276 ? 27.797 -11.625 -8.453 1 60.38 276 LEU A N 1
ATOM 2213 C CA . LEU A 1 276 ? 28.812 -11.031 -9.328 1 60.38 276 LEU A CA 1
ATOM 2214 C C . LEU A 1 276 ? 30.219 -11.281 -8.789 1 60.38 276 LEU A C 1
ATOM 2216 O O . LEU A 1 276 ? 31.156 -11.469 -9.555 1 60.38 276 LEU A O 1
ATOM 2220 N N . SER A 1 277 ? 30.266 -11.219 -7.461 1 54.41 277 SER A N 1
ATOM 2221 C CA . SER A 1 277 ? 31.578 -11.445 -6.855 1 54.41 277 SER A CA 1
ATOM 2222 C C . SER A 1 277 ? 32.031 -12.898 -7.016 1 54.41 277 SER A C 1
ATOM 2224 O O . SER A 1 277 ? 33.219 -13.188 -7.09 1 54.41 277 SER A O 1
ATOM 2226 N N . ASN A 1 278 ? 31.062 -13.742 -7.008 1 49.72 278 ASN A N 1
ATOM 2227 C CA . ASN A 1 278 ? 31.375 -15.156 -7.156 1 49.72 278 ASN A CA 1
ATOM 2228 C C . ASN A 1 278 ? 31.609 -15.523 -8.625 1 49.72 278 ASN A C 1
ATOM 2230 O O . ASN A 1 278 ? 31.875 -16.688 -8.938 1 49.72 278 ASN A O 1
ATOM 2234 N N . GLN A 1 279 ? 31.438 -14.555 -9.477 1 41.81 279 GLN A N 1
ATOM 2235 C CA . GLN A 1 279 ? 31.859 -14.75 -10.859 1 41.81 279 GLN A CA 1
ATOM 2236 C C . GLN A 1 279 ? 33.25 -14.172 -11.094 1 41.81 279 GLN A C 1
ATOM 2238 O O . GLN A 1 279 ? 33.594 -13.125 -10.547 1 41.81 279 GLN A O 1
ATOM 2243 N N . MET B 1 1 ? -6.633 16.922 40.312 1 41.94 1 MET B N 1
ATOM 2244 C CA . MET B 1 1 ? -7.109 16.281 39.094 1 41.94 1 MET B CA 1
ATOM 2245 C C . MET B 1 1 ? -8.109 17.188 38.375 1 41.94 1 MET B C 1
ATOM 2247 O O . MET B 1 1 ? -9.188 17.469 38.906 1 41.94 1 MET B O 1
ATOM 2251 N N . THR B 1 2 ? -7.547 18.141 37.656 1 51.12 2 THR B N 1
ATOM 2252 C CA . THR B 1 2 ? -8.484 19.109 37.125 1 51.12 2 THR B CA 1
ATOM 2253 C C . THR B 1 2 ? -9.617 18.406 36.375 1 51.12 2 THR B C 1
ATOM 2255 O O . THR B 1 2 ? -9.367 17.562 35.5 1 51.12 2 THR B O 1
ATOM 2258 N N . MET B 1 3 ? -10.711 18.312 37 1 61.84 3 MET B N 1
ATOM 2259 C CA . MET B 1 3 ? -11.922 17.656 36.5 1 61.84 3 MET B CA 1
ATOM 2260 C C . MET B 1 3 ? -12.297 18.172 35.125 1 61.84 3 MET B C 1
ATOM 2262 O O . MET B 1 3 ? -12.352 19.375 34.875 1 61.84 3 MET B O 1
ATOM 2266 N N . ILE B 1 4 ? -11.969 17.406 34.094 1 68.19 4 ILE B N 1
ATOM 2267 C CA . ILE B 1 4 ? -12.438 17.797 32.75 1 68.19 4 ILE B CA 1
ATOM 2268 C C . ILE B 1 4 ? -13.961 17.875 32.75 1 68.19 4 ILE B C 1
ATOM 2270 O O . ILE B 1 4 ? -14.641 16.938 33.188 1 68.19 4 ILE B O 1
ATOM 2274 N N . ASN B 1 5 ? -14.469 19.094 32.531 1 83.31 5 ASN B N 1
ATOM 2275 C CA . ASN B 1 5 ? -15.906 19.25 32.312 1 83.31 5 ASN B CA 1
ATOM 2276 C C . ASN B 1 5 ? -16.297 18.828 30.891 1 83.31 5 ASN B C 1
ATOM 2278 O O . ASN B 1 5 ? -15.945 19.5 29.922 1 83.31 5 ASN B O 1
ATOM 2282 N N . PHE B 1 6 ? -16.875 17.688 30.797 1 90.31 6 PHE B N 1
ATOM 2283 C CA . PHE B 1 6 ? -17.297 17.172 29.5 1 90.31 6 PHE B CA 1
ATOM 2284 C C . PHE B 1 6 ? -18.719 17.625 29.188 1 90.31 6 PHE B C 1
ATOM 2286 O O . PHE B 1 6 ? -19.578 17.641 30.062 1 90.31 6 PHE B O 1
ATOM 2293 N N . HIS B 1 7 ? -18.828 18.125 27.953 1 94.12 7 HIS B N 1
ATOM 2294 C CA . HIS B 1 7 ? -20.188 18.109 27.391 1 94.12 7 HIS B CA 1
ATOM 2295 C C . HIS B 1 7 ? -20.594 16.688 27.016 1 94.12 7 HIS B C 1
ATOM 2297 O O . HIS B 1 7 ? -19.969 16.062 26.156 1 94.12 7 HIS B O 1
ATOM 2303 N N . LYS B 1 8 ? -21.656 16.141 27.641 1 95.25 8 LYS B N 1
ATOM 2304 C CA . LYS B 1 8 ? -22.031 14.75 27.438 1 95.25 8 LYS B CA 1
ATOM 2305 C C . LYS B 1 8 ? -23.141 14.625 26.391 1 95.25 8 LYS B C 1
ATOM 2307 O O . LYS B 1 8 ? -24.109 15.383 26.406 1 95.25 8 LYS B O 1
ATOM 2312 N N . ILE B 1 9 ? -22.969 13.766 25.438 1 96.69 9 ILE B N 1
ATOM 2313 C CA . ILE B 1 9 ? -23.953 13.5 24.406 1 96.69 9 ILE B CA 1
ATOM 2314 C C . ILE B 1 9 ? -24.344 12.023 24.422 1 96.69 9 ILE B C 1
ATOM 2316 O O . ILE B 1 9 ? -23.484 11.148 24.281 1 96.69 9 ILE B O 1
ATOM 2320 N N . ASN B 1 10 ? -25.656 11.719 24.484 1 95.81 10 ASN B N 1
ATOM 2321 C CA . ASN B 1 10 ? -26.125 10.344 24.578 1 95.81 10 ASN B CA 1
ATOM 2322 C C . ASN B 1 10 ? -27.172 10.031 23.5 1 95.81 10 ASN B C 1
ATOM 2324 O O . ASN B 1 10 ? -27.562 8.875 23.328 1 95.81 10 ASN B O 1
ATOM 2328 N N . ALA B 1 11 ? -27.641 11.117 22.844 1 95.31 11 ALA B N 1
ATOM 2329 C CA . ALA B 1 11 ? -28.719 10.938 21.875 1 95.31 11 ALA B CA 1
ATOM 2330 C C . ALA B 1 11 ? -28.172 10.867 20.453 1 95.31 11 ALA B C 1
ATOM 2332 O O . ALA B 1 11 ? -27.375 11.719 20.047 1 95.31 11 ALA B O 1
ATOM 2333 N N . LYS B 1 12 ? -28.656 9.898 19.703 1 94.62 12 LYS B N 1
ATOM 2334 C CA . LYS B 1 12 ? -28.203 9.672 18.344 1 94.62 12 LYS B CA 1
ATOM 2335 C C . LYS B 1 12 ? -28.609 10.82 17.422 1 94.62 12 LYS B C 1
ATOM 2337 O O . LYS B 1 12 ? -27.969 11.055 16.391 1 94.62 12 LYS B O 1
ATOM 2342 N N . ASN B 1 13 ? -29.656 11.516 17.812 1 95.69 13 ASN B N 1
ATOM 2343 C CA . ASN B 1 13 ? -30.156 12.602 16.969 1 95.69 13 ASN B CA 1
ATOM 2344 C C . ASN B 1 13 ? -29.531 13.938 17.344 1 95.69 13 ASN B C 1
ATOM 2346 O O . ASN B 1 13 ? -29.891 14.977 16.781 1 95.69 13 ASN B O 1
ATOM 2350 N N . ASN B 1 14 ? -28.703 13.922 18.344 1 97.06 14 ASN B N 1
ATOM 2351 C CA . ASN B 1 14 ? -27.984 15.148 18.688 1 97.06 14 ASN B CA 1
ATOM 2352 C C . ASN B 1 14 ? -27.219 15.711 17.5 1 97.06 14 ASN B C 1
ATOM 2354 O O . ASN B 1 14 ? -26.484 14.977 16.828 1 97.06 14 ASN B O 1
ATOM 2358 N N . PRO B 1 15 ? -27.344 17.031 17.25 1 95.69 15 PRO B N 1
ATOM 2359 C CA . PRO B 1 15 ? -26.734 17.609 16.047 1 95.69 15 PRO B CA 1
ATOM 2360 C C . PRO B 1 15 ? -25.219 17.5 16.047 1 95.69 15 PRO B C 1
ATOM 2362 O O . PRO B 1 15 ? -24.594 17.328 14.992 1 95.69 15 PRO B O 1
ATOM 2365 N N . ILE B 1 16 ? -24.625 17.641 17.156 1 96.12 16 ILE B N 1
ATOM 2366 C CA . ILE B 1 16 ? -23.172 17.547 17.266 1 96.12 16 ILE B CA 1
ATOM 2367 C C . ILE B 1 16 ? -22.719 16.141 16.906 1 96.12 16 ILE B C 1
ATOM 2369 O O . ILE B 1 16 ? -21.75 15.961 16.172 1 96.12 16 ILE B O 1
ATOM 2373 N N . PHE B 1 17 ? -23.453 15.148 17.375 1 97.06 17 PHE B N 1
ATOM 2374 C CA . PHE B 1 17 ? -23.109 13.766 17.078 1 97.06 17 PHE B CA 1
ATOM 2375 C C . PHE B 1 17 ? -23.359 13.461 15.602 1 97.06 17 PHE B C 1
ATOM 2377 O O . PHE B 1 17 ? -22.562 12.758 14.961 1 97.06 17 PHE B O 1
ATOM 2384 N N . LYS B 1 18 ? -24.391 13.953 15.094 1 96.19 18 LYS B N 1
ATOM 2385 C CA . LYS B 1 18 ? -24.672 13.758 13.672 1 96.19 18 LYS B CA 1
ATOM 2386 C C . LYS B 1 18 ? -23.547 14.328 12.805 1 96.19 18 LYS B C 1
ATOM 2388 O O . LYS B 1 18 ? -23.141 13.703 11.828 1 96.19 18 LYS B O 1
ATOM 2393 N N . ASP B 1 19 ? -23.125 15.477 13.227 1 96.06 19 ASP B N 1
ATOM 2394 C CA . ASP B 1 19 ? -22 16.078 12.508 1 96.06 19 ASP B CA 1
ATOM 2395 C C . ASP B 1 19 ? -20.75 15.211 12.602 1 96.06 19 ASP B C 1
ATOM 2397 O O . ASP B 1 19 ? -20.062 14.984 11.602 1 96.06 19 ASP B O 1
ATOM 2401 N N . LEU B 1 20 ? -20.484 14.734 13.773 1 96 20 LEU B N 1
ATOM 2402 C CA . LEU B 1 20 ? -19.312 13.875 13.984 1 96 20 LEU B CA 1
ATOM 2403 C C . LEU B 1 20 ? -19.391 12.633 13.102 1 96 20 LEU B C 1
ATOM 2405 O O . LEU B 1 20 ? -18.391 12.25 12.477 1 96 20 LEU B O 1
ATOM 2409 N N . LYS B 1 21 ? -20.531 11.992 13.07 1 95.44 21 LYS B N 1
ATOM 2410 C CA . LYS B 1 21 ? -20.734 10.781 12.281 1 95.44 21 LYS B CA 1
ATOM 2411 C C . LYS B 1 21 ? -20.453 11.047 10.805 1 95.44 21 LYS B C 1
ATOM 2413 O O . LYS B 1 21 ? -19.734 10.266 10.156 1 95.44 21 LYS B O 1
ATOM 2418 N N . ILE B 1 22 ? -20.953 12.195 10.305 1 95.31 22 ILE B N 1
ATOM 2419 C CA . ILE B 1 22 ? -20.75 12.562 8.906 1 95.31 22 ILE B CA 1
ATOM 2420 C C . ILE B 1 22 ? -19.281 12.867 8.656 1 95.31 22 ILE B C 1
ATOM 2422 O O . ILE B 1 22 ? -18.703 12.391 7.676 1 95.31 22 ILE B O 1
ATOM 2426 N N . ALA B 1 23 ? -18.719 13.641 9.555 1 94.5 23 ALA B N 1
ATOM 2427 C CA . ALA B 1 23 ? -17.312 14.031 9.406 1 94.5 23 ALA B CA 1
ATOM 2428 C C . ALA B 1 23 ? -16.406 12.812 9.477 1 94.5 23 ALA B C 1
ATOM 2430 O O . ALA B 1 23 ? -15.422 12.719 8.727 1 94.5 23 ALA B O 1
ATOM 2431 N N . PHE B 1 24 ? -16.734 11.891 10.328 1 94.25 24 PHE B N 1
ATOM 2432 C CA . PHE B 1 24 ? -15.906 10.688 10.469 1 94.25 24 PHE B CA 1
ATOM 2433 C C . PHE B 1 24 ? -16 9.82 9.219 1 94.25 24 PHE B C 1
ATOM 2435 O O . PHE B 1 24 ? -15.008 9.266 8.758 1 94.25 24 PHE B O 1
ATOM 2442 N N . LYS B 1 25 ? -17.141 9.75 8.695 1 93.81 25 LYS B N 1
ATOM 2443 C CA . LYS B 1 25 ? -17.391 8.93 7.516 1 93.81 25 LYS B CA 1
ATOM 2444 C C . LYS B 1 25 ? -16.766 9.547 6.27 1 93.81 25 LYS B C 1
ATOM 2446 O O . LYS B 1 25 ? -16.172 8.844 5.445 1 93.81 25 LYS B O 1
ATOM 2451 N N . ASN B 1 26 ? -16.812 10.914 6.188 1 93 26 ASN B N 1
ATOM 2452 C CA . ASN B 1 26 ? -16.484 11.57 4.93 1 93 26 ASN B CA 1
ATOM 2453 C C . ASN B 1 26 ? -15.203 12.391 5.051 1 93 26 ASN B C 1
ATOM 2455 O O . ASN B 1 26 ? -14.703 12.922 4.059 1 93 26 ASN B O 1
ATOM 2459 N N . GLY B 1 27 ? -14.68 12.461 6.23 1 92.19 27 GLY B N 1
ATOM 2460 C CA . GLY B 1 27 ? -13.539 13.32 6.492 1 92.19 27 GLY B CA 1
ATOM 2461 C C . GLY B 1 27 ? -13.93 14.664 7.082 1 92.19 27 GLY B C 1
ATOM 2462 O O . GLY B 1 27 ? -13.305 15.133 8.039 1 92.19 27 GLY B O 1
ATOM 2463 N N . TYR B 1 28 ? -14.93 15.234 6.504 1 92 28 TYR B N 1
ATOM 2464 C CA . TYR B 1 28 ? -15.516 16.469 7.004 1 92 28 TYR B CA 1
ATOM 2465 C C . TYR B 1 28 ? -16.969 16.594 6.574 1 92 28 TYR B C 1
ATOM 2467 O O . TYR B 1 28 ? -17.438 15.836 5.719 1 92 28 TYR B O 1
ATOM 2475 N N . ASN B 1 29 ? -17.656 17.391 7.344 1 92.25 29 ASN B N 1
ATOM 2476 C CA . ASN B 1 29 ? -19.031 17.703 6.957 1 92.25 29 ASN B CA 1
ATOM 2477 C C . ASN B 1 29 ? -19.094 18.906 6.035 1 92.25 29 ASN B C 1
ATOM 2479 O O . ASN B 1 29 ? -18.953 20.047 6.484 1 92.25 29 ASN B O 1
ATOM 2483 N N . LYS B 1 30 ? -19.438 18.672 4.816 1 86.81 30 LYS B N 1
ATOM 2484 C CA . LYS B 1 30 ? -19.453 19.703 3.783 1 86.81 30 LYS B CA 1
ATOM 2485 C C . LYS B 1 30 ? -20.391 20.844 4.152 1 86.81 30 LYS B C 1
ATOM 2487 O O . LYS B 1 30 ? -20.188 21.984 3.729 1 86.81 30 LYS B O 1
ATOM 2492 N N . GLN B 1 31 ? -21.328 20.5 4.93 1 84.69 31 GLN B N 1
ATOM 2493 C CA . GLN B 1 31 ? -22.312 21.5 5.332 1 84.69 31 GLN B CA 1
ATOM 2494 C C . GLN B 1 31 ? -21.734 22.422 6.414 1 84.69 31 GLN B C 1
ATOM 2496 O O . GLN B 1 31 ? -22.188 23.562 6.566 1 84.69 31 GLN B O 1
ATOM 2501 N N . ILE B 1 32 ? -20.766 21.875 7.199 1 79.69 32 ILE B N 1
ATOM 2502 C CA . ILE B 1 32 ? -20.156 22.641 8.281 1 79.69 32 ILE B CA 1
ATOM 2503 C C . ILE B 1 32 ? -18.672 22.844 7.988 1 79.69 32 ILE B C 1
ATOM 2505 O O . ILE B 1 32 ? -17.938 23.438 8.797 1 79.69 32 ILE B O 1
ATOM 2509 N N . SER B 1 33 ? -18.125 23.141 7.008 1 69.94 33 SER B N 1
ATOM 2510 C CA . SER B 1 33 ? -16.891 23.125 6.227 1 69.94 33 SER B CA 1
ATOM 2511 C C . SER B 1 33 ? -15.695 23.562 7.07 1 69.94 33 SER B C 1
ATOM 2513 O O . SER B 1 33 ? -14.562 23.578 6.59 1 69.94 33 SER B O 1
ATOM 2515 N N . ASP B 1 34 ? -15.594 23.547 8.469 1 88.94 34 ASP B N 1
ATOM 2516 C CA . ASP B 1 34 ? -14.414 24.203 9.016 1 88.94 34 ASP B CA 1
ATOM 2517 C C . ASP B 1 34 ? -13.477 23.203 9.672 1 88.94 34 ASP B C 1
ATOM 2519 O O . ASP B 1 34 ? -12.359 23.547 10.07 1 88.94 34 ASP B O 1
ATOM 2523 N N . TYR B 1 35 ? -13.992 21.953 9.781 1 94.88 35 TYR B N 1
ATOM 2524 C CA . TYR B 1 35 ? -13.164 21 10.516 1 94.88 35 TYR B CA 1
ATOM 2525 C C . TYR B 1 35 ? -13.109 19.656 9.805 1 94.88 35 TYR B C 1
ATOM 2527 O O . TYR B 1 35 ? -14.078 19.25 9.156 1 94.88 35 TYR B O 1
ATOM 2535 N N . PHE B 1 36 ? -11.945 19.094 9.898 1 95.38 36 PHE B N 1
ATOM 2536 C CA . PHE B 1 36 ? -11.875 17.703 9.484 1 95.38 36 PHE B CA 1
ATOM 2537 C C . PHE B 1 36 ? -11.656 16.797 10.68 1 95.38 36 PHE B C 1
ATOM 2539 O O . PHE B 1 36 ? -11.141 17.234 11.711 1 95.38 36 PHE B O 1
ATOM 2546 N N . CYS B 1 37 ? -12.094 15.562 10.555 1 95.94 37 CYS B N 1
ATOM 2547 C CA . CYS B 1 37 ? -12.133 14.625 11.664 1 95.94 37 CYS B CA 1
ATOM 2548 C C . CYS B 1 37 ? -11.008 13.602 11.555 1 95.94 37 CYS B C 1
ATOM 2550 O O . CYS B 1 37 ? -10.773 13.055 10.477 1 95.94 37 CYS B O 1
ATOM 2552 N N . VAL B 1 38 ? -10.352 13.406 12.625 1 96.12 38 VAL B N 1
ATOM 2553 C CA . VAL B 1 38 ? -9.328 12.367 12.703 1 96.12 38 VAL B CA 1
ATOM 2554 C C . VAL B 1 38 ? -9.641 11.422 13.859 1 96.12 38 VAL B C 1
ATOM 2556 O O . VAL B 1 38 ? -9.664 11.844 15.023 1 96.12 38 VAL B O 1
ATOM 2559 N N . GLY B 1 39 ? -9.891 10.211 13.5 1 95.06 39 GLY B N 1
ATOM 2560 C CA . GLY B 1 39 ? -10.164 9.203 14.516 1 95.06 39 GLY B CA 1
ATOM 2561 C C . GLY B 1 39 ? -8.922 8.445 14.953 1 95.06 39 GLY B C 1
ATOM 2562 O O . GLY B 1 39 ? -7.988 8.266 14.172 1 95.06 39 GLY B O 1
ATOM 2563 N N . GLY B 1 40 ? -8.914 7.988 16.234 1 93.62 40 GLY B N 1
ATOM 2564 C CA . GLY B 1 40 ? -7.867 7.109 16.734 1 93.62 40 GLY B CA 1
ATOM 2565 C C . GLY B 1 40 ? -6.82 7.832 17.562 1 93.62 40 GLY B C 1
ATOM 2566 O O . GLY B 1 40 ? -6.301 8.867 17.141 1 93.62 40 GLY B O 1
ATOM 2567 N N . ILE B 1 41 ? -6.465 7.32 18.609 1 93.12 41 ILE B N 1
ATOM 2568 C CA . ILE B 1 41 ? -5.59 7.98 19.562 1 93.12 41 ILE B CA 1
ATOM 2569 C C . ILE B 1 41 ? -4.168 8.039 19.016 1 93.12 41 ILE B C 1
ATOM 2571 O O . ILE B 1 41 ? -3.461 9.031 19.219 1 93.12 41 ILE B O 1
ATOM 2575 N N . LYS B 1 42 ? -3.707 7.055 18.297 1 90.06 42 LYS B N 1
ATOM 2576 C CA . LYS B 1 42 ? -2.34 7.023 17.781 1 90.06 42 LYS B CA 1
ATOM 2577 C C . LYS B 1 42 ? -2.098 8.156 16.797 1 90.06 42 LYS B C 1
ATOM 2579 O O . LYS B 1 42 ? -1.072 8.836 16.859 1 90.06 42 LYS B O 1
ATOM 2584 N N . ASN B 1 43 ? -3.037 8.336 15.922 1 92.5 43 ASN B N 1
ATOM 2585 C CA . ASN B 1 43 ? -2.939 9.422 14.945 1 92.5 43 ASN B CA 1
ATOM 2586 C C . ASN B 1 43 ? -2.91 10.789 15.625 1 92.5 43 ASN B C 1
ATOM 2588 O O . ASN B 1 43 ? -2.107 11.648 15.266 1 92.5 43 ASN B O 1
ATOM 2592 N N . ASN B 1 44 ? -3.732 10.906 16.594 1 94.31 44 ASN B N 1
ATOM 2593 C CA . ASN B 1 44 ? -3.885 12.219 17.219 1 94.31 44 ASN B CA 1
ATOM 2594 C C . ASN B 1 44 ? -2.742 12.516 18.188 1 94.31 44 ASN B C 1
ATOM 2596 O O . ASN B 1 44 ? -2.412 13.672 18.422 1 94.31 44 ASN B O 1
ATOM 2600 N N . LEU B 1 45 ? -2.115 11.5 18.719 1 92.75 45 LEU B N 1
ATOM 2601 C CA . LEU B 1 45 ? -0.909 11.719 19.516 1 92.75 45 LEU B CA 1
ATOM 2602 C C . LEU B 1 45 ? 0.216 12.273 18.641 1 92.75 45 LEU B C 1
ATOM 2604 O O . LEU B 1 45 ? 0.968 13.148 19.078 1 92.75 45 LEU B O 1
ATOM 2608 N N . ILE B 1 46 ? 0.298 11.758 17.438 1 92.88 46 ILE B N 1
ATOM 2609 C CA . ILE B 1 46 ? 1.28 12.297 16.5 1 92.88 46 ILE B CA 1
ATOM 2610 C C . ILE B 1 46 ? 0.977 13.766 16.219 1 92.88 46 ILE B C 1
ATOM 2612 O O . ILE B 1 46 ? 1.881 14.602 16.234 1 92.88 46 ILE B O 1
ATOM 2616 N N . ALA B 1 47 ? -0.277 14.055 16.016 1 94.44 47 ALA B N 1
ATOM 2617 C CA . ALA B 1 47 ? -0.694 15.438 15.766 1 94.44 47 ALA B CA 1
ATOM 2618 C C . ALA B 1 47 ? -0.272 16.344 16.922 1 94.44 47 ALA B C 1
ATOM 2620 O O . ALA B 1 47 ? 0.353 17.391 16.703 1 94.44 47 ALA B O 1
ATOM 2621 N N . LEU B 1 48 ? -0.57 15.906 18.125 1 94.12 48 LEU B N 1
ATOM 2622 C CA . LEU B 1 48 ? -0.262 16.688 19.312 1 94.12 48 LEU B CA 1
ATOM 2623 C C . LEU B 1 48 ? 1.243 16.875 19.469 1 94.12 48 LEU B C 1
ATOM 2625 O O . LEU B 1 48 ? 1.707 17.969 19.812 1 94.12 48 LEU B O 1
ATOM 2629 N N . ASN B 1 49 ? 1.956 15.828 19.172 1 92.12 49 ASN B N 1
ATOM 2630 C CA . ASN B 1 49 ? 3.41 15.891 19.266 1 92.12 49 ASN B CA 1
ATOM 2631 C C . ASN B 1 49 ? 4.012 16.812 18.219 1 92.12 49 ASN B C 1
ATOM 2633 O O . ASN B 1 49 ? 5.156 17.25 18.344 1 92.12 49 ASN B O 1
ATOM 2637 N N . ASN B 1 50 ? 3.301 17.031 17.203 1 91.19 50 ASN B N 1
ATOM 2638 C CA . ASN B 1 50 ? 3.752 17.938 16.141 1 91.19 50 ASN B CA 1
ATOM 2639 C C . ASN B 1 50 ? 3.068 19.297 16.25 1 91.19 50 ASN B C 1
ATOM 2641 O O . ASN B 1 50 ? 2.922 20 15.25 1 91.19 50 ASN B O 1
ATOM 2645 N N . ASN B 1 51 ? 2.467 19.594 17.391 1 91.94 51 ASN B N 1
ATOM 2646 C CA . ASN B 1 51 ? 1.969 20.891 17.828 1 91.94 51 ASN B CA 1
ATOM 2647 C C . ASN B 1 51 ? 0.687 21.281 17.094 1 91.94 51 ASN B C 1
ATOM 2649 O O . ASN B 1 51 ? 0.395 22.469 16.922 1 91.94 51 ASN B O 1
ATOM 2653 N N . TRP B 1 52 ? 0.046 20.344 16.594 1 94.75 52 TRP B N 1
ATOM 2654 C CA . TRP B 1 52 ? -1.299 20.625 16.094 1 94.75 52 TRP B CA 1
ATOM 2655 C C . TRP B 1 52 ? -2.279 20.781 17.25 1 94.75 52 TRP B C 1
ATOM 2657 O O . TRP B 1 52 ? -2.221 20.031 18.234 1 94.75 52 TRP B O 1
ATOM 2667 N N . LEU B 1 53 ? -3.117 21.75 17.094 1 95.44 53 LEU B N 1
ATOM 2668 C CA . LEU B 1 53 ? -4.094 22.031 18.141 1 95.44 53 LEU B CA 1
ATOM 2669 C C . LEU B 1 53 ? -5.5 21.641 17.703 1 95.44 53 LEU B C 1
ATOM 2671 O O . LEU B 1 53 ? -6.031 22.203 16.734 1 95.44 53 LEU B O 1
ATOM 2675 N N . PRO B 1 54 ? -6.082 20.688 18.406 1 96.75 54 PRO B N 1
ATOM 2676 C CA . PRO B 1 54 ? -7.469 20.359 18.062 1 96.75 54 PRO B CA 1
ATOM 2677 C C . PRO B 1 54 ? -8.461 21.422 18.531 1 96.75 54 PRO B C 1
ATOM 2679 O O . PRO B 1 54 ? -8.219 22.109 19.531 1 96.75 54 PRO B O 1
ATOM 2682 N N . HIS B 1 55 ? -9.484 21.531 17.75 1 96.12 55 HIS B N 1
ATOM 2683 C CA . HIS B 1 55 ? -10.594 22.391 18.156 1 96.12 55 HIS B CA 1
ATOM 2684 C C . HIS B 1 55 ? -11.516 21.688 19.141 1 96.12 55 HIS B C 1
ATOM 2686 O O . HIS B 1 55 ? -11.938 22.281 20.125 1 96.12 55 HIS B O 1
ATOM 2692 N N . THR B 1 56 ? -11.828 20.484 18.891 1 96.69 56 THR B N 1
ATOM 2693 C CA . THR B 1 56 ? -12.75 19.672 19.688 1 96.69 56 THR B CA 1
ATOM 2694 C C . THR B 1 56 ? -12.227 18.234 19.812 1 96.69 56 THR B C 1
ATOM 2696 O O . THR B 1 56 ? -11.703 17.672 18.859 1 96.69 56 THR B O 1
ATOM 2699 N N . ILE B 1 57 ? -12.375 17.641 20.984 1 97.38 57 ILE B N 1
ATOM 2700 C CA . ILE B 1 57 ? -12.016 16.25 21.25 1 97.38 57 ILE B CA 1
ATOM 2701 C C . ILE B 1 57 ? -13.242 15.484 21.719 1 97.38 57 ILE B C 1
ATOM 2703 O O . ILE B 1 57 ? -13.875 15.867 22.703 1 97.38 57 ILE B O 1
ATOM 2707 N N . PHE B 1 58 ? -13.578 14.461 20.953 1 97.56 58 PHE B N 1
ATOM 2708 C CA . PHE B 1 58 ? -14.633 13.539 21.344 1 97.56 58 PHE B CA 1
ATOM 2709 C C . PHE B 1 58 ? -14.047 12.258 21.938 1 97.56 58 PHE B C 1
ATOM 2711 O O . PHE B 1 58 ? -13.133 11.672 21.375 1 97.56 58 PHE B O 1
ATOM 2718 N N . VAL B 1 59 ? -14.594 11.828 23.094 1 97.19 59 VAL B N 1
ATOM 2719 C CA . VAL B 1 59 ? -14.18 10.562 23.672 1 97.19 59 VAL B CA 1
ATOM 2720 C C . VAL B 1 59 ? -15.406 9.766 24.109 1 97.19 59 VAL B C 1
ATOM 2722 O O . VAL B 1 59 ? -16.438 10.344 24.453 1 97.19 59 VAL B O 1
ATOM 2725 N N . SER B 1 60 ? -15.258 8.484 24 1 96.62 60 SER B N 1
ATOM 2726 C CA . SER B 1 60 ? -16.328 7.641 24.531 1 96.62 60 SER B CA 1
ATOM 2727 C C . SER B 1 60 ? -16.312 7.645 26.062 1 96.62 60 SER B C 1
ATOM 2729 O O . SER B 1 60 ? -15.312 8.016 26.672 1 96.62 60 SER B O 1
ATOM 2731 N N . LYS B 1 61 ? -17.391 7.207 26.641 1 94.94 61 LYS B N 1
ATOM 2732 C CA . LYS B 1 61 ? -17.5 7.129 28.094 1 94.94 61 LYS B CA 1
ATOM 2733 C C . LYS B 1 61 ? -16.469 6.172 28.672 1 94.94 61 LYS B C 1
ATOM 2735 O O . LYS B 1 61 ? -15.93 6.418 29.75 1 94.94 61 LYS B O 1
ATOM 2740 N N . SER B 1 62 ? -16.125 5.219 27.969 1 94 62 SER B N 1
ATOM 2741 C CA . SER B 1 62 ? -15.242 4.168 28.484 1 94 62 SER B CA 1
ATOM 2742 C C . SER B 1 62 ? -13.789 4.422 28.078 1 94 62 SER B C 1
ATOM 2744 O O . SER B 1 62 ? -12.93 3.561 28.266 1 94 62 SER B O 1
ATOM 2746 N N . PHE B 1 63 ? -13.562 5.52 27.453 1 94.06 63 PHE B N 1
ATOM 2747 C CA . PHE B 1 63 ? -12.203 5.82 27.016 1 94.06 63 PHE B CA 1
ATOM 2748 C C . PHE B 1 63 ? -11.258 5.895 28.219 1 94.06 63 PHE B C 1
ATOM 2750 O O . PHE B 1 63 ? -11.672 6.25 29.312 1 94.06 63 PHE B O 1
ATOM 2757 N N . ASP B 1 64 ? -10.031 5.621 28.047 1 93.19 64 ASP B N 1
ATOM 2758 C CA . ASP B 1 64 ? -9.008 5.551 29.094 1 93.19 64 ASP B CA 1
ATOM 2759 C C . ASP B 1 64 ? -8.836 6.898 29.781 1 93.19 64 ASP B C 1
ATOM 2761 O O . ASP B 1 64 ? -8.352 7.859 29.172 1 93.19 64 ASP B O 1
ATOM 2765 N N . GLN B 1 65 ? -9.031 6.906 31.031 1 92 65 GLN B N 1
ATOM 2766 C CA . GLN B 1 65 ? -9.016 8.148 31.797 1 92 65 GLN B CA 1
ATOM 2767 C C . GLN B 1 65 ? -7.594 8.68 31.969 1 92 65 GLN B C 1
ATOM 2769 O O . GLN B 1 65 ? -7.379 9.891 32 1 92 65 GLN B O 1
ATOM 2774 N N . LYS B 1 66 ? -6.684 7.812 32.094 1 93.69 66 LYS B N 1
ATOM 2775 C CA . LYS B 1 66 ? -5.289 8.234 32.219 1 93.69 66 LYS B CA 1
ATOM 2776 C C . LYS B 1 66 ? -4.828 8.961 30.953 1 93.69 66 LYS B C 1
ATOM 2778 O O . LYS B 1 66 ? -4.145 9.984 31.031 1 93.69 66 LYS B O 1
ATOM 2783 N N . LEU B 1 67 ? -5.238 8.445 29.859 1 93.62 67 LEU B N 1
ATOM 2784 C CA . LEU B 1 67 ? -4.895 9.07 28.594 1 93.62 67 LEU B CA 1
ATOM 2785 C C . LEU B 1 67 ? -5.555 10.438 28.469 1 93.62 67 LEU B C 1
ATOM 2787 O O . LEU B 1 67 ? -4.938 11.391 27.969 1 93.62 67 LEU B O 1
ATOM 2791 N N . ILE B 1 68 ? -6.75 10.516 28.875 1 93.44 68 ILE B N 1
ATOM 2792 C CA . ILE B 1 68 ? -7.457 11.789 28.859 1 93.44 68 ILE B CA 1
ATOM 2793 C C . ILE B 1 68 ? -6.688 12.82 29.688 1 93.44 68 ILE B C 1
ATOM 2795 O O . ILE B 1 68 ? -6.461 13.945 29.219 1 93.44 68 ILE B O 1
ATOM 2799 N N . SER B 1 69 ? -6.348 12.438 30.828 1 93.62 69 SER B N 1
ATOM 2800 C CA . SER B 1 69 ? -5.633 13.336 31.734 1 93.62 69 SER B CA 1
ATOM 2801 C C . SER B 1 69 ? -4.316 13.805 31.109 1 93.62 69 SER B C 1
ATOM 2803 O O . SER B 1 69 ? -3.959 14.977 31.234 1 93.62 69 SER B O 1
ATOM 2805 N N . ASN B 1 70 ? -3.625 12.914 30.516 1 94 70 ASN B N 1
ATOM 2806 C CA . ASN B 1 70 ? -2.365 13.25 29.859 1 94 70 ASN B CA 1
ATOM 2807 C C . ASN B 1 70 ? -2.572 14.266 28.734 1 94 70 ASN B C 1
ATOM 2809 O O . ASN B 1 70 ? -1.821 15.242 28.625 1 94 70 ASN B O 1
ATOM 2813 N N . ILE B 1 71 ? -3.561 14.023 27.938 1 94.88 71 ILE B N 1
ATOM 2814 C CA . ILE B 1 71 ? -3.852 14.914 26.828 1 94.88 71 ILE B CA 1
ATOM 2815 C C . ILE B 1 71 ? -4.277 16.281 27.344 1 94.88 71 ILE B C 1
ATOM 2817 O O . ILE B 1 71 ? -3.852 17.312 26.828 1 94.88 71 ILE B O 1
ATOM 2821 N N . LYS B 1 72 ? -5.055 16.266 28.312 1 92.31 72 LYS B N 1
ATOM 2822 C CA . LYS B 1 72 ? -5.516 17.516 28.922 1 92.31 72 LYS B CA 1
ATOM 2823 C C . LYS B 1 72 ? -4.34 18.344 29.453 1 92.31 72 LYS B C 1
ATOM 2825 O O . LYS B 1 72 ? -4.316 19.562 29.281 1 92.31 72 LYS B O 1
ATOM 2830 N N . SER B 1 73 ? -3.514 17.672 30.094 1 92.75 73 SER B N 1
ATOM 2831 C CA . SER B 1 73 ? -2.336 18.344 30.625 1 92.75 73 SER B CA 1
ATOM 2832 C C . SER B 1 73 ? -1.528 19 29.516 1 92.75 73 SER B C 1
ATOM 2834 O O . SER B 1 73 ? -1.059 20.125 29.656 1 92.75 73 SER B O 1
ATOM 2836 N N . LYS B 1 74 ? -1.377 18.328 28.406 1 91.75 74 LYS B N 1
ATOM 2837 C CA . LYS B 1 74 ? -0.634 18.844 27.266 1 91.75 74 LYS B CA 1
ATOM 2838 C C . LYS B 1 74 ? -1.336 20.047 26.641 1 91.75 74 LYS B C 1
ATOM 2840 O O . LYS B 1 74 ? -0.685 20.938 26.094 1 91.75 74 LYS B O 1
ATOM 2845 N N . LEU B 1 75 ? -2.664 20.078 26.828 1 94.38 75 LEU B N 1
ATOM 2846 C CA . LEU B 1 75 ? -3.457 21.094 26.141 1 94.38 75 LEU B CA 1
ATOM 2847 C C . LEU B 1 75 ? -3.959 22.141 27.141 1 94.38 75 LEU B C 1
ATOM 2849 O O . LEU B 1 75 ? -4.867 22.906 26.828 1 94.38 75 LEU B O 1
ATOM 2853 N N . LYS B 1 76 ? -3.473 22.172 28.328 1 90.56 76 LYS B N 1
ATOM 2854 C CA . LYS B 1 76 ? -3.982 22.969 29.453 1 90.56 76 LYS B CA 1
ATOM 2855 C C . LYS B 1 76 ? -3.996 24.453 29.094 1 90.56 76 LYS B C 1
ATOM 2857 O O . LYS B 1 76 ? -4.871 25.188 29.562 1 90.56 76 LYS B O 1
ATOM 2862 N N . GLN B 1 77 ? -3.104 24.875 28.297 1 92.44 77 GLN B N 1
ATOM 2863 C CA . GLN B 1 77 ? -2.98 26.297 27.984 1 92.44 77 GLN B CA 1
ATOM 2864 C C . GLN B 1 77 ? -3.82 26.688 26.781 1 92.44 77 GLN B C 1
ATOM 2866 O O . GLN B 1 77 ? -3.854 27.844 26.375 1 92.44 77 GLN B O 1
ATOM 2871 N N . HIS B 1 78 ? -4.516 25.719 26.25 1 93.31 78 HIS B N 1
ATOM 2872 C CA . HIS B 1 78 ? -5.277 25.953 25.031 1 93.31 78 HIS B CA 1
ATOM 2873 C C . HIS B 1 78 ? -6.77 25.719 25.25 1 93.31 78 HIS B C 1
ATOM 2875 O O . HIS B 1 78 ? -7.152 24.938 26.125 1 93.31 78 HIS B O 1
ATOM 2881 N N . LYS B 1 79 ? -7.52 26.484 24.531 1 92.31 79 LYS B N 1
ATOM 2882 C CA . LYS B 1 79 ? -8.961 26.297 24.578 1 92.31 79 LYS B CA 1
ATOM 2883 C C . LYS B 1 79 ? -9.391 25.141 23.656 1 92.31 79 LYS B C 1
ATOM 2885 O O . LYS B 1 79 ? -9.367 25.281 22.438 1 92.31 79 LYS B O 1
ATOM 2890 N N . VAL B 1 80 ? -9.75 24.062 24.203 1 95.44 80 VAL B N 1
ATOM 2891 C CA . VAL B 1 80 ? -10.203 22.875 23.484 1 95.44 80 VAL B CA 1
ATOM 2892 C C . VAL B 1 80 ? -11.57 22.453 24 1 95.44 80 VAL B C 1
ATOM 2894 O O . VAL B 1 80 ? -11.805 22.453 25.219 1 95.44 80 VAL B O 1
ATOM 2897 N N . ARG B 1 81 ? -12.5 22.25 23.109 1 95.5 81 ARG B N 1
ATOM 2898 C CA . ARG B 1 81 ? -13.812 21.719 23.484 1 95.5 81 ARG B CA 1
ATOM 2899 C C . ARG B 1 81 ? -13.758 20.219 23.734 1 95.5 81 ARG B C 1
ATOM 2901 O O . ARG B 1 81 ? -13.234 19.469 22.906 1 95.5 81 ARG B O 1
ATOM 2908 N N . TRP B 1 82 ? -14.281 19.781 24.906 1 96.75 82 TRP B N 1
ATOM 2909 C CA . TRP B 1 82 ? -14.289 18.375 25.266 1 96.75 82 TRP B CA 1
ATOM 2910 C C . TRP B 1 82 ? -15.711 17.812 25.266 1 96.75 82 TRP B C 1
ATOM 2912 O O . TRP B 1 82 ? -16.578 18.344 25.953 1 96.75 82 TRP B O 1
ATOM 2922 N N . ILE B 1 83 ? -15.914 16.781 24.5 1 97.69 83 ILE B N 1
ATOM 2923 C CA . ILE B 1 83 ? -17.234 16.188 24.406 1 97.69 83 ILE B CA 1
ATOM 2924 C C . ILE B 1 83 ? -17.141 14.688 24.703 1 97.69 83 ILE B C 1
ATOM 2926 O O . ILE B 1 83 ? -16.281 13.992 24.156 1 97.69 83 ILE B O 1
ATOM 2930 N N . MET B 1 84 ? -17.984 14.203 25.562 1 97.62 84 MET B N 1
ATOM 2931 C CA . MET B 1 84 ? -18.078 12.781 25.859 1 97.62 84 MET B CA 1
ATOM 2932 C C . MET B 1 84 ? -19.328 12.172 25.219 1 97.62 84 MET B C 1
ATOM 2934 O O . MET B 1 84 ? -20.438 12.656 25.438 1 97.62 84 MET B O 1
ATOM 2938 N N . ILE B 1 85 ? -19.109 11.164 24.453 1 97.5 85 ILE B N 1
ATOM 2939 C CA . ILE B 1 85 ? -20.25 10.492 23.828 1 97.5 85 ILE B CA 1
ATOM 2940 C C . ILE B 1 85 ? -20.5 9.148 24.5 1 97.5 85 ILE B C 1
ATOM 2942 O O . ILE B 1 85 ? -19.562 8.539 25.031 1 97.5 85 ILE B O 1
ATOM 2946 N N . SER B 1 86 ? -21.766 8.656 24.469 1 97.25 86 SER B N 1
ATOM 2947 C CA . SER B 1 86 ? -22.078 7.363 25.062 1 97.25 86 SER B CA 1
ATOM 2948 C C . SER B 1 86 ? -21.406 6.223 24.297 1 97.25 86 SER B C 1
ATOM 2950 O O . SER B 1 86 ? -21.047 6.379 23.141 1 97.25 86 SER B O 1
ATOM 2952 N N . ASP B 1 87 ? -21.266 5.09 25 1 96.44 87 ASP B N 1
ATOM 2953 C CA . ASP B 1 87 ? -20.656 3.932 24.359 1 96.44 87 ASP B CA 1
ATOM 2954 C C . ASP B 1 87 ? -21.531 3.404 23.219 1 96.44 87 ASP B C 1
ATOM 2956 O O . ASP B 1 87 ? -21.031 2.904 22.219 1 96.44 87 ASP B O 1
ATOM 2960 N N . GLN B 1 88 ? -22.766 3.574 23.375 1 96.44 88 GLN B N 1
ATOM 2961 C CA . GLN B 1 88 ? -23.688 3.182 22.312 1 96.44 88 GLN B CA 1
ATOM 2962 C C . GLN B 1 88 ? -23.453 4.008 21.047 1 96.44 88 GLN B C 1
ATOM 2964 O O . GLN B 1 88 ? -23.453 3.473 19.938 1 96.44 88 GLN B O 1
ATOM 2969 N N . LEU B 1 89 ? -23.328 5.277 21.25 1 97 89 LEU B N 1
ATOM 2970 C CA . LEU B 1 89 ? -23.031 6.152 20.109 1 97 89 LEU B CA 1
ATOM 2971 C C . LEU B 1 89 ? -21.688 5.809 19.5 1 97 89 LEU B C 1
ATOM 2973 O O . LEU B 1 89 ? -21.531 5.785 18.281 1 97 89 LEU B O 1
ATOM 2977 N N . ASN B 1 90 ? -20.75 5.516 20.328 1 96.56 90 ASN B N 1
ATOM 2978 C CA . ASN B 1 90 ? -19.438 5.141 19.828 1 96.56 90 ASN B CA 1
ATOM 2979 C C . ASN B 1 90 ? -19.484 3.867 19 1 96.56 90 ASN B C 1
ATOM 2981 O O . ASN B 1 90 ? -18.734 3.721 18.031 1 96.56 90 ASN B O 1
ATOM 2985 N N . ASP B 1 91 ? -20.328 2.965 19.344 1 95.5 91 ASP B N 1
ATOM 2986 C CA . ASP B 1 91 ? -20.5 1.73 18.594 1 95.5 91 ASP B CA 1
ATOM 2987 C C . ASP B 1 91 ? -20.922 2.023 17.156 1 95.5 91 ASP B C 1
ATOM 2989 O O . ASP B 1 91 ? -20.531 1.305 16.219 1 95.5 91 ASP B O 1
ATOM 2993 N N . GLN B 1 92 ? -21.672 3.033 17 1 95.69 92 GLN B N 1
ATOM 2994 C CA . GLN B 1 92 ? -22.078 3.43 15.656 1 95.69 92 GLN B CA 1
ATOM 2995 C C . GLN B 1 92 ? -20.891 3.912 14.836 1 95.69 92 GLN B C 1
ATOM 2997 O O . GLN B 1 92 ? -20.812 3.646 13.633 1 95.69 92 GLN B O 1
ATOM 3002 N N . LEU B 1 93 ? -20.078 4.656 15.5 1 95.31 93 LEU B N 1
ATOM 3003 C CA . LEU B 1 93 ? -18.875 5.137 14.82 1 95.31 93 LEU B CA 1
ATOM 3004 C C . LEU B 1 93 ? -17.938 3.98 14.492 1 95.31 93 LEU B C 1
ATOM 3006 O O . LEU B 1 93 ? -17.359 3.936 13.406 1 95.31 93 LEU B O 1
ATOM 3010 N N . LYS B 1 94 ? -17.812 3.01 15.344 1 92 94 LYS B N 1
ATOM 3011 C CA . LYS B 1 94 ? -16.953 1.841 15.141 1 92 94 LYS B CA 1
ATOM 3012 C C . LYS B 1 94 ? -17.453 1.006 13.961 1 92 94 LYS B C 1
ATOM 3014 O O . LYS B 1 94 ? -16.656 0.328 13.305 1 92 94 LYS B O 1
ATOM 3019 N N . ALA B 1 95 ? -18.734 1.078 13.758 1 91.44 95 ALA B N 1
ATOM 3020 C CA . ALA B 1 95 ? -19.328 0.375 12.617 1 91.44 95 ALA B CA 1
ATOM 3021 C C . ALA B 1 95 ? -18.828 0.966 11.297 1 91.44 95 ALA B C 1
ATOM 3023 O O . ALA B 1 95 ? -18.781 0.274 10.281 1 91.44 95 ALA B O 1
ATOM 3024 N N . ILE B 1 96 ? -18.531 2.268 11.336 1 89.88 96 ILE B N 1
ATOM 3025 C CA . ILE B 1 96 ? -17.984 2.938 10.164 1 89.88 96 ILE B CA 1
ATOM 3026 C C . ILE B 1 96 ? -16.531 2.502 9.953 1 89.88 96 ILE B C 1
ATOM 3028 O O . ILE B 1 96 ? -16.125 2.199 8.836 1 89.88 96 ILE B O 1
ATOM 3032 N N . ASN B 1 97 ? -15.82 2.443 10.961 1 86.38 97 ASN B N 1
ATOM 3033 C CA . ASN B 1 97 ? -14.43 2.012 10.961 1 86.38 97 ASN B CA 1
ATOM 3034 C C . ASN B 1 97 ? -14 1.515 12.344 1 86.38 97 ASN B C 1
ATOM 3036 O O . ASN B 1 97 ? -13.945 2.289 13.297 1 86.38 97 ASN B O 1
ATOM 3040 N N . THR B 1 98 ? -13.609 0.336 12.32 1 73.75 98 THR B N 1
ATOM 3041 C CA . THR B 1 98 ? -13.297 -0.313 13.594 1 73.75 98 THR B CA 1
ATOM 3042 C C . THR B 1 98 ? -11.93 0.128 14.109 1 73.75 98 THR B C 1
ATOM 3044 O O . THR B 1 98 ? -11.633 -0.03 15.297 1 73.75 98 THR B O 1
ATOM 3047 N N . GLN B 1 99 ? -11.18 0.734 13.328 1 73.69 99 GLN B N 1
ATOM 3048 C CA . GLN B 1 99 ? -9.797 1.007 13.688 1 73.69 99 GLN B CA 1
ATOM 3049 C C . GLN B 1 99 ? -9.68 2.314 14.469 1 73.69 99 GLN B C 1
ATOM 3051 O O . GLN B 1 99 ? -8.648 2.586 15.086 1 73.69 99 GLN B O 1
ATOM 3056 N N . ALA B 1 100 ? -10.719 3.064 14.477 1 72.69 100 ALA B N 1
ATOM 3057 C CA . ALA B 1 100 ? -10.633 4.387 15.094 1 72.69 100 ALA B CA 1
ATOM 3058 C C . ALA B 1 100 ? -10.75 4.289 16.609 1 72.69 100 ALA B C 1
ATOM 3060 O O . ALA B 1 100 ? -10.383 5.223 17.328 1 72.69 100 ALA B O 1
ATOM 3061 N N . GLY B 1 101 ? -11.18 3.307 17.109 1 81.38 101 GLY B N 1
ATOM 3062 C CA . GLY B 1 101 ? -11.234 3.152 18.562 1 81.38 101 GLY B CA 1
ATOM 3063 C C . GLY B 1 101 ? -12.297 4.023 19.203 1 81.38 101 GLY B C 1
ATOM 3064 O O . GLY B 1 101 ? -13.469 3.961 18.844 1 81.38 101 GLY B O 1
ATOM 3065 N N . ASP B 1 102 ? -11.719 4.961 20.156 1 91.5 102 ASP B N 1
ATOM 3066 C CA . ASP B 1 102 ? -12.703 5.547 21.078 1 91.5 102 ASP B CA 1
ATOM 3067 C C . ASP B 1 102 ? -12.508 7.059 21.188 1 91.5 102 ASP B C 1
ATOM 3069 O O . ASP B 1 102 ? -12.977 7.676 22.141 1 91.5 102 ASP B O 1
ATOM 3073 N N . CYS B 1 103 ? -11.852 7.605 20.25 1 96.25 103 CYS B N 1
ATOM 3074 C CA . CYS B 1 103 ? -11.711 9.055 20.297 1 96.25 103 CYS B CA 1
ATOM 3075 C C . CYS B 1 103 ? -11.609 9.641 18.891 1 96.25 103 CYS B C 1
ATOM 3077 O O . CYS B 1 103 ? -11.172 8.961 17.953 1 96.25 103 CYS B O 1
ATOM 3079 N N . TYR B 1 104 ? -11.992 10.898 18.75 1 96.94 104 TYR B N 1
ATOM 3080 C CA . TYR B 1 104 ? -12.078 11.641 17.5 1 96.94 104 TYR B CA 1
ATOM 3081 C C . TYR B 1 104 ? -11.742 13.109 17.719 1 96.94 104 TYR B C 1
ATOM 3083 O O . TYR B 1 104 ? -12.242 13.734 18.656 1 96.94 104 TYR B O 1
ATOM 3091 N N . PHE B 1 105 ? -10.93 13.602 16.875 1 97.19 105 PHE B N 1
ATOM 3092 C CA . PHE B 1 105 ? -10.484 14.984 17 1 97.19 105 PHE B CA 1
ATOM 3093 C C . PHE B 1 105 ? -10.883 15.797 15.773 1 97.19 105 PHE B C 1
ATOM 3095 O O . PHE B 1 105 ? -10.797 15.312 14.648 1 97.19 105 PHE B O 1
ATOM 3102 N N . TYR B 1 106 ? -11.281 17.016 16.047 1 96.56 106 TYR B N 1
ATOM 3103 C CA . TYR B 1 106 ? -11.531 17.984 14.984 1 96.56 106 TYR B CA 1
ATOM 3104 C C . TYR B 1 106 ? -10.367 18.953 14.844 1 96.56 106 TYR B C 1
ATOM 3106 O O . TYR B 1 106 ? -9.922 19.547 15.836 1 96.56 106 TYR B O 1
ATOM 3114 N N . TYR B 1 107 ? -9.898 19.094 13.664 1 96.5 107 TYR B N 1
ATOM 3115 C CA . TYR B 1 107 ? -8.898 20.094 13.312 1 96.5 107 TYR B CA 1
ATOM 3116 C C . TYR B 1 107 ? -9.422 21.047 12.234 1 96.5 107 TYR B C 1
ATOM 3118 O O . TYR B 1 107 ? -10.328 20.688 11.484 1 96.5 107 TYR B O 1
ATOM 3126 N N . LEU B 1 108 ? -8.797 22.234 12.156 1 94.62 108 LEU B N 1
ATOM 3127 C CA . LEU B 1 108 ? -9.219 23.203 11.156 1 94.62 108 LEU B CA 1
ATOM 3128 C C . LEU B 1 108 ? -8.805 22.766 9.758 1 94.62 108 LEU B C 1
ATOM 3130 O O . LEU B 1 108 ? -7.656 22.375 9.539 1 94.62 108 LEU B O 1
ATOM 3134 N N . LEU B 1 109 ? -9.672 22.906 8.766 1 91.56 109 LEU B N 1
ATOM 3135 C CA . LEU B 1 109 ? -9.43 22.516 7.379 1 91.56 109 LEU B CA 1
ATOM 3136 C C . LEU B 1 109 ? -8.258 23.297 6.793 1 91.56 109 LEU B C 1
ATOM 3138 O O . LEU B 1 109 ? -7.41 22.719 6.105 1 91.56 109 LEU B O 1
ATOM 3142 N N . LYS B 1 110 ? -8.133 24.5 7.066 1 88.12 110 LYS B N 1
ATOM 3143 C CA . LYS B 1 110 ? -7.18 25.406 6.441 1 88.12 110 LYS B CA 1
ATOM 3144 C C . LYS B 1 110 ? -5.75 25.094 6.867 1 88.12 110 LYS B C 1
ATOM 3146 O O . LYS B 1 110 ? -4.793 25.516 6.219 1 88.12 110 LYS B O 1
ATOM 3151 N N . ASP B 1 111 ? -5.617 24.344 7.879 1 88.38 111 ASP B N 1
ATOM 3152 C CA . ASP B 1 111 ? -4.293 24.094 8.445 1 88.38 111 ASP B CA 1
ATOM 3153 C C . ASP B 1 111 ? -3.529 23.047 7.645 1 88.38 111 ASP B C 1
ATOM 3155 O O . ASP B 1 111 ? -2.312 22.922 7.785 1 88.38 111 ASP B O 1
ATOM 3159 N N . LEU B 1 112 ? -4.16 22.328 6.801 1 88.94 112 LEU B N 1
ATOM 3160 C CA . LEU B 1 112 ? -3.5 21.219 6.109 1 88.94 112 LEU B CA 1
ATOM 3161 C C . LEU B 1 112 ? -2.727 21.719 4.898 1 88.94 112 LEU B C 1
ATOM 3163 O O . LEU B 1 112 ? -1.724 21.125 4.5 1 88.94 112 LEU B O 1
ATOM 3167 N N . ASN B 1 113 ? -3.266 22.719 4.305 1 86.5 113 ASN B N 1
ATOM 3168 C CA . ASN B 1 113 ? -2.617 23.281 3.125 1 86.5 113 ASN B CA 1
ATOM 3169 C C . ASN B 1 113 ? -1.806 24.531 3.469 1 86.5 113 ASN B C 1
ATOM 3171 O O . ASN B 1 113 ? -2.357 25.516 3.943 1 86.5 113 ASN B O 1
ATOM 3175 N N . HIS B 1 114 ? -0.56 24.406 3.316 1 80.12 114 HIS B N 1
ATOM 3176 C CA . HIS B 1 114 ? 0.331 25.547 3.521 1 80.12 114 HIS B CA 1
ATOM 3177 C C . HIS B 1 114 ? 0.753 26.156 2.193 1 80.12 114 HIS B C 1
ATOM 3179 O O . HIS B 1 114 ? 1.236 25.453 1.303 1 80.12 114 HIS B O 1
ATOM 3185 N N . PRO B 1 115 ? 0.334 27.531 2.262 1 69.12 115 PRO B N 1
ATOM 3186 C CA . PRO B 1 115 ? 0.878 28.172 1.059 1 69.12 115 PRO B CA 1
ATOM 3187 C C . PRO B 1 115 ? 2.371 27.906 0.876 1 69.12 115 PRO B C 1
ATOM 3189 O O . PRO B 1 115 ? 3.07 27.594 1.846 1 69.12 115 PRO B O 1
ATOM 3192 N N . THR B 1 116 ? 2.947 28.188 -0.435 1 62.78 116 THR B N 1
ATOM 3193 C CA . THR B 1 116 ? 4.184 27.969 -1.174 1 62.78 116 THR B CA 1
ATOM 3194 C C . THR B 1 116 ? 5.395 28.109 -0.257 1 62.78 116 THR B C 1
ATOM 3196 O O . THR B 1 116 ? 5.535 29.109 0.442 1 62.78 116 THR B O 1
ATOM 3199 N N . PHE B 1 117 ? 5.871 26.891 0.32 1 67.62 117 PHE B N 1
ATOM 3200 C CA . PHE B 1 117 ? 7.102 26.906 1.102 1 67.62 117 PHE B CA 1
ATOM 3201 C C . PHE B 1 117 ? 8.219 27.609 0.327 1 67.62 117 PHE B C 1
ATOM 3203 O O . PHE B 1 117 ? 8.133 27.75 -0.894 1 67.62 117 PHE B O 1
ATOM 3210 N N . ASP B 1 118 ? 9.039 28.25 1.061 1 77.25 118 ASP B N 1
ATOM 3211 C CA . ASP B 1 118 ? 10.258 28.797 0.479 1 77.25 118 ASP B CA 1
ATOM 3212 C C . ASP B 1 118 ? 11.125 27.688 -0.125 1 77.25 118 ASP B C 1
ATOM 3214 O O . ASP B 1 118 ? 11.812 26.969 0.6 1 77.25 118 ASP B O 1
ATOM 3218 N N . LEU B 1 119 ? 10.977 27.562 -1.352 1 86.75 119 LEU B N 1
ATOM 3219 C CA . LEU B 1 119 ? 11.797 26.594 -2.072 1 86.75 119 LEU B CA 1
ATOM 3220 C C . LEU B 1 119 ? 13.273 26.969 -1.994 1 86.75 119 LEU B C 1
ATOM 3222 O O . LEU B 1 119 ? 13.625 28.141 -2.092 1 86.75 119 LEU B O 1
ATOM 3226 N N . SER B 1 120 ? 14.047 25.953 -1.611 1 89.38 120 SER B N 1
ATOM 3227 C CA . SER B 1 120 ? 15.492 26.141 -1.523 1 89.38 120 SER B CA 1
ATOM 3228 C C . SER B 1 120 ? 16.234 24.891 -1.969 1 89.38 120 SER B C 1
ATOM 3230 O O . SER B 1 120 ? 15.758 23.766 -1.794 1 89.38 120 SER B O 1
ATOM 3232 N N . ASP B 1 121 ? 17.406 25.125 -2.535 1 89.44 121 ASP B N 1
ATOM 3233 C CA . ASP B 1 121 ? 18.203 24 -2.994 1 89.44 121 ASP B CA 1
ATOM 3234 C C . ASP B 1 121 ? 18.906 23.297 -1.824 1 89.44 121 ASP B C 1
ATOM 3236 O O . ASP B 1 121 ? 19.641 22.328 -2.02 1 89.44 121 ASP B O 1
ATOM 3240 N N . GLN B 1 122 ? 18.547 23.75 -0.611 1 88.19 122 GLN B N 1
ATOM 3241 C CA . GLN B 1 122 ? 19.109 23.156 0.59 1 88.19 122 GLN B CA 1
ATOM 3242 C C . GLN B 1 122 ? 18.219 22.031 1.119 1 88.19 122 GLN B C 1
ATOM 3244 O O . GLN B 1 122 ? 18.578 21.344 2.07 1 88.19 122 GLN B O 1
ATOM 3249 N N . HIS B 1 123 ? 17.062 21.891 0.45 1 90 123 HIS B N 1
ATOM 3250 C CA . HIS B 1 123 ? 16.109 20.875 0.862 1 90 123 HIS B CA 1
ATOM 3251 C C . HIS B 1 123 ? 15.703 19.984 -0.312 1 90 123 HIS B C 1
ATOM 3253 O O . HIS B 1 123 ? 15.883 20.375 -1.472 1 90 123 HIS B O 1
ATOM 3259 N N . ASN B 1 124 ? 15.289 18.844 0.035 1 93 124 ASN B N 1
ATOM 3260 C CA . ASN B 1 124 ? 14.617 17.984 -0.937 1 93 124 ASN B CA 1
ATOM 3261 C C . ASN B 1 124 ? 13.102 18.016 -0.767 1 93 124 ASN B C 1
ATOM 3263 O O . ASN B 1 124 ? 12.602 18.281 0.328 1 93 124 ASN B O 1
ATOM 3267 N N . TYR B 1 125 ? 12.406 17.797 -1.854 1 95.31 125 TYR B N 1
ATOM 3268 C CA . TYR B 1 125 ? 10.945 17.891 -1.875 1 95.31 125 TYR B CA 1
ATOM 3269 C C . TYR B 1 125 ? 10.336 16.656 -2.545 1 95.31 125 TYR B C 1
ATOM 3271 O O . TYR B 1 125 ? 11 15.984 -3.336 1 95.31 125 TYR B O 1
ATOM 3279 N N . LEU B 1 126 ? 9.164 16.406 -2.148 1 97.19 126 LEU B N 1
ATOM 3280 C CA . LEU B 1 126 ? 8.352 15.391 -2.811 1 97.19 126 LEU B CA 1
ATOM 3281 C C . LEU B 1 126 ? 7.254 16.031 -3.65 1 97.19 126 LEU B C 1
ATOM 3283 O O . LEU B 1 126 ? 6.602 16.984 -3.207 1 97.19 126 LEU B O 1
ATOM 3287 N N . PHE B 1 127 ? 7.105 15.586 -4.836 1 98.06 127 PHE B N 1
ATOM 3288 C CA . PHE B 1 127 ? 6.035 16.047 -5.711 1 98.06 127 PHE B CA 1
ATOM 3289 C C . PHE B 1 127 ? 5.137 14.891 -6.129 1 98.06 127 PHE B C 1
ATOM 3291 O O . PHE B 1 127 ? 5.602 13.93 -6.758 1 98.06 127 PHE B O 1
ATOM 3298 N N . LEU B 1 128 ? 3.879 14.969 -5.805 1 98.5 128 LEU B N 1
ATOM 3299 C CA . LEU B 1 128 ? 2.904 13.938 -6.121 1 98.5 128 LEU B CA 1
ATOM 3300 C C . LEU B 1 128 ? 1.992 14.375 -7.262 1 98.5 128 LEU B C 1
ATOM 3302 O O . LEU B 1 128 ? 1.176 15.281 -7.094 1 98.5 128 LEU B O 1
ATOM 3306 N N . ASP B 1 129 ? 2.135 13.688 -8.359 1 98.44 129 ASP B N 1
ATOM 3307 C CA . ASP B 1 129 ? 1.49 14.039 -9.617 1 98.44 129 ASP B CA 1
ATOM 3308 C C . ASP B 1 129 ? 0.303 13.125 -9.906 1 98.44 129 ASP B C 1
ATOM 3310 O O . ASP B 1 129 ? 0.477 12.016 -10.414 1 98.44 129 ASP B O 1
ATOM 3314 N N . HIS B 1 130 ? -0.935 13.594 -9.633 1 98.25 130 HIS B N 1
ATOM 3315 C CA . HIS B 1 130 ? -2.168 12.906 -9.992 1 98.25 130 HIS B CA 1
ATOM 3316 C C . HIS B 1 130 ? -2.285 11.57 -9.266 1 98.25 130 HIS B C 1
ATOM 3318 O O . HIS B 1 130 ? -2.621 10.555 -9.875 1 98.25 130 HIS B O 1
ATOM 3324 N N . ILE B 1 131 ? -1.957 11.523 -7.98 1 98.56 131 ILE B N 1
ATOM 3325 C CA . ILE B 1 131 ? -2.225 10.336 -7.172 1 98.56 131 ILE B CA 1
ATOM 3326 C C . ILE B 1 131 ? -3.711 10.273 -6.828 1 98.56 131 ILE B C 1
ATOM 3328 O O . ILE B 1 131 ? -4.23 11.141 -6.125 1 98.56 131 ILE B O 1
ATOM 3332 N N . GLN B 1 132 ? -4.391 9.219 -7.203 1 97.31 132 GLN B N 1
ATOM 3333 C CA . GLN B 1 132 ? -5.852 9.227 -7.133 1 97.31 132 GLN B CA 1
ATOM 3334 C C . GLN B 1 132 ? -6.355 8.305 -6.027 1 97.31 132 GLN B C 1
ATOM 3336 O O . GLN B 1 132 ? -7.461 8.484 -5.52 1 97.31 132 GLN B O 1
ATOM 3341 N N . ASP B 1 133 ? -5.613 7.305 -5.652 1 97.06 133 ASP B N 1
ATOM 3342 C CA . ASP B 1 133 ? -6.012 6.395 -4.582 1 97.06 133 ASP B CA 1
ATOM 3343 C C . ASP B 1 133 ? -5.684 6.98 -3.211 1 97.06 133 ASP B C 1
ATOM 3345 O O . ASP B 1 133 ? -4.52 7.25 -2.908 1 97.06 133 ASP B O 1
ATOM 3349 N N . PRO B 1 134 ? -6.656 7.172 -2.373 1 97.75 134 PRO B N 1
ATOM 3350 C CA . PRO B 1 134 ? -6.414 7.809 -1.078 1 97.75 134 PRO B CA 1
ATOM 3351 C C . PRO B 1 134 ? -5.473 7 -0.188 1 97.75 134 PRO B C 1
ATOM 3353 O O . PRO B 1 134 ? -4.664 7.574 0.543 1 97.75 134 PRO B O 1
ATOM 3356 N N . SER B 1 135 ? -5.551 5.684 -0.225 1 97.56 135 SER B N 1
ATOM 3357 C CA . SER B 1 135 ? -4.668 4.855 0.589 1 97.56 135 SER B CA 1
ATOM 3358 C C . SER B 1 135 ? -3.215 5.004 0.155 1 97.56 135 SER B C 1
ATOM 3360 O O . SER B 1 135 ? -2.316 5.082 0.995 1 97.56 135 SER B O 1
ATOM 3362 N N . ASN B 1 136 ? -3.043 5.082 -1.151 1 98.31 136 ASN B N 1
ATOM 3363 C CA . ASN B 1 136 ? -1.693 5.297 -1.664 1 98.31 136 ASN B CA 1
ATOM 3364 C C . ASN B 1 136 ? -1.136 6.648 -1.221 1 98.31 136 ASN B C 1
ATOM 3366 O O . ASN B 1 136 ? -0.008 6.727 -0.73 1 98.31 136 ASN B O 1
ATOM 3370 N N . LEU B 1 137 ? -1.896 7.66 -1.411 1 98.69 137 LEU B N 1
ATOM 3371 C CA . LEU B 1 137 ? -1.413 8.992 -1.058 1 98.69 137 LEU B CA 1
ATOM 3372 C C . LEU B 1 137 ? -1.106 9.078 0.434 1 98.69 137 LEU B C 1
ATOM 3374 O O . LEU B 1 137 ? -0.069 9.617 0.829 1 98.69 137 LEU B O 1
ATOM 3378 N N . GLY B 1 138 ? -2.025 8.57 1.245 1 98.25 138 GLY B N 1
ATOM 3379 C CA . GLY B 1 138 ? -1.765 8.531 2.676 1 98.25 138 GLY B CA 1
ATOM 3380 C C . GLY B 1 138 ? -0.491 7.789 3.031 1 98.25 138 GLY B C 1
ATOM 3381 O O . GLY B 1 138 ? 0.297 8.258 3.855 1 98.25 138 GLY B O 1
ATOM 3382 N N . THR B 1 139 ? -0.289 6.641 2.414 1 98.62 139 THR B N 1
ATOM 3383 C CA . THR B 1 139 ? 0.894 5.828 2.674 1 98.62 139 THR B CA 1
ATOM 3384 C C . THR B 1 139 ? 2.158 6.555 2.225 1 98.62 139 THR B C 1
ATOM 3386 O O . THR B 1 139 ? 3.193 6.484 2.893 1 98.62 139 THR B O 1
ATOM 3389 N N . ILE B 1 140 ? 2.082 7.258 1.128 1 98.75 140 ILE B N 1
ATOM 3390 C CA . ILE B 1 140 ? 3.227 8.023 0.642 1 98.75 140 ILE B CA 1
ATOM 3391 C C . ILE B 1 140 ? 3.592 9.102 1.654 1 98.75 140 ILE B C 1
ATOM 3393 O O . ILE B 1 140 ? 4.773 9.312 1.948 1 98.75 140 ILE B O 1
ATOM 3397 N N . LEU B 1 141 ? 2.605 9.797 2.178 1 98.12 141 LEU B N 1
ATOM 3398 C CA . LEU B 1 141 ? 2.855 10.797 3.213 1 98.12 141 LEU B CA 1
ATOM 3399 C C . LEU B 1 141 ? 3.514 10.156 4.434 1 98.12 141 LEU B C 1
ATOM 3401 O O . LEU B 1 141 ? 4.414 10.742 5.035 1 98.12 141 LEU B O 1
ATOM 3405 N N . ARG B 1 142 ? 3.037 8.984 4.785 1 98.19 142 ARG B N 1
ATOM 3406 C CA . ARG B 1 142 ? 3.623 8.234 5.895 1 98.19 142 ARG B CA 1
ATOM 3407 C C . ARG B 1 142 ? 5.09 7.91 5.621 1 98.19 142 ARG B C 1
ATOM 3409 O O . ARG B 1 142 ? 5.938 8.078 6.496 1 98.19 142 ARG B O 1
ATOM 3416 N N . ASN B 1 143 ? 5.363 7.469 4.414 1 98.62 143 ASN B N 1
ATOM 3417 C CA . ASN B 1 143 ? 6.738 7.199 4.012 1 98.62 143 ASN B CA 1
ATOM 3418 C C . ASN B 1 143 ? 7.598 8.461 4.082 1 98.62 143 ASN B C 1
ATOM 3420 O O . ASN B 1 143 ? 8.727 8.422 4.582 1 98.62 143 ASN B O 1
ATOM 3424 N N . ALA B 1 144 ? 7.07 9.539 3.584 1 97.94 144 ALA B N 1
ATOM 3425 C CA . ALA B 1 144 ? 7.789 10.812 3.566 1 97.94 144 ALA B CA 1
ATOM 3426 C C . ALA B 1 144 ? 8.188 11.242 4.977 1 97.94 144 ALA B C 1
ATOM 3428 O O . ALA B 1 144 ? 9.328 11.648 5.211 1 97.94 144 ALA B O 1
ATOM 3429 N N . ALA B 1 145 ? 7.273 11.133 5.875 1 97 145 ALA B N 1
ATOM 3430 C CA . ALA B 1 145 ? 7.535 11.469 7.27 1 97 145 ALA B CA 1
ATOM 3431 C C . ALA B 1 145 ? 8.586 10.539 7.867 1 97 145 ALA B C 1
ATOM 3433 O O . ALA B 1 145 ? 9.523 10.992 8.531 1 97 145 ALA B O 1
ATOM 3434 N N . ALA B 1 146 ? 8.461 9.258 7.617 1 97.12 146 ALA B N 1
ATOM 3435 C CA . ALA B 1 146 ? 9.352 8.242 8.18 1 97.12 146 ALA B CA 1
ATOM 3436 C C . ALA B 1 146 ? 10.797 8.477 7.75 1 97.12 146 ALA B C 1
ATOM 3438 O O . ALA B 1 146 ? 11.727 8.164 8.492 1 97.12 146 ALA B O 1
ATOM 3439 N N . PHE B 1 147 ? 10.961 9.039 6.559 1 96.88 147 PHE B N 1
ATOM 3440 C CA . PHE B 1 147 ? 12.305 9.164 6.02 1 96.88 147 PHE B CA 1
ATOM 3441 C C . PHE B 1 147 ? 12.703 10.633 5.898 1 96.88 147 PHE B C 1
ATOM 3443 O O . PHE B 1 147 ? 13.539 10.992 5.066 1 96.88 147 PHE B O 1
ATOM 3450 N N . ASP B 1 148 ? 12.039 11.516 6.551 1 93.75 148 ASP B N 1
ATOM 3451 C CA . ASP B 1 148 ? 12.406 12.906 6.812 1 93.75 148 ASP B CA 1
ATOM 3452 C C . ASP B 1 148 ? 12.328 13.742 5.539 1 93.75 148 ASP B C 1
ATOM 3454 O O . ASP B 1 148 ? 13.164 14.617 5.312 1 93.75 148 ASP B O 1
ATOM 3458 N N . LEU B 1 149 ? 11.484 13.438 4.672 1 93.81 149 LEU B N 1
ATOM 3459 C CA . LEU B 1 149 ? 11.172 14.266 3.516 1 93.81 149 LEU B CA 1
ATOM 3460 C C . LEU B 1 149 ? 9.758 14.844 3.625 1 93.81 149 LEU B C 1
ATOM 3462 O O . LEU B 1 149 ? 8.891 14.516 2.818 1 93.81 149 LEU B O 1
ATOM 3466 N N . THR B 1 150 ? 9.633 15.805 4.449 1 92.44 150 THR B N 1
ATOM 3467 C CA . THR B 1 150 ? 8.312 16.203 4.93 1 92.44 150 THR B CA 1
ATOM 3468 C C . THR B 1 150 ? 7.754 17.344 4.094 1 92.44 150 THR B C 1
ATOM 3470 O O . THR B 1 150 ? 6.594 17.734 4.254 1 92.44 150 THR B O 1
ATOM 3473 N N . LYS B 1 151 ? 8.547 17.891 3.189 1 94.94 151 LYS B N 1
ATOM 3474 C CA . LYS B 1 151 ? 8.039 18.938 2.297 1 94.94 151 LYS B CA 1
ATOM 3475 C C . LYS B 1 151 ? 7.414 18.328 1.047 1 94.94 151 LYS B C 1
ATOM 3477 O O . LYS B 1 151 ? 8.125 17.891 0.133 1 94.94 151 LYS B O 1
ATOM 3482 N N . VAL B 1 152 ? 6.059 18.422 0.986 1 96.94 152 VAL B N 1
ATOM 3483 C CA . VAL B 1 152 ? 5.336 17.656 -0.026 1 96.94 152 VAL B CA 1
ATOM 3484 C C . VAL B 1 152 ? 4.492 18.609 -0.879 1 96.94 152 VAL B C 1
ATOM 3486 O O . VAL B 1 152 ? 3.693 19.391 -0.352 1 96.94 152 VAL B O 1
ATOM 3489 N N . LEU B 1 153 ? 4.723 18.516 -2.143 1 96.94 153 LEU B N 1
ATOM 3490 C CA . LEU B 1 153 ? 3.936 19.234 -3.146 1 96.94 153 LEU B CA 1
ATOM 3491 C C . LEU B 1 153 ? 2.965 18.281 -3.842 1 96.94 153 LEU B C 1
ATOM 3493 O O . LEU B 1 153 ? 3.352 17.188 -4.266 1 96.94 153 LEU B O 1
ATOM 3497 N N . ILE B 1 154 ? 1.678 18.703 -3.936 1 97.12 154 ILE B N 1
ATOM 3498 C CA . ILE B 1 154 ? 0.657 17.812 -4.48 1 97.12 154 ILE B CA 1
ATOM 3499 C C . ILE B 1 154 ? -0.093 18.516 -5.609 1 97.12 154 ILE B C 1
ATOM 3501 O O . ILE B 1 154 ? -0.538 19.656 -5.449 1 97.12 154 ILE B O 1
ATOM 3505 N N . HIS B 1 155 ? -0.179 17.797 -6.676 1 97.12 155 HIS B N 1
ATOM 3506 C CA . HIS B 1 155 ? -0.874 18.359 -7.832 1 97.12 155 HIS B CA 1
ATOM 3507 C C . HIS B 1 155 ? -1.987 17.422 -8.297 1 97.12 155 HIS B C 1
ATOM 3509 O O . HIS B 1 155 ? -1.749 16.234 -8.547 1 97.12 155 HIS B O 1
ATOM 3515 N N . ASP B 1 156 ? -3.219 17.953 -8.375 1 97.06 156 ASP B N 1
ATOM 3516 C CA . ASP B 1 156 ? -4.379 17.297 -8.977 1 97.06 156 ASP B CA 1
ATOM 3517 C C . ASP B 1 156 ? -4.531 15.875 -8.469 1 97.06 156 ASP B C 1
ATOM 3519 O O . ASP B 1 156 ? -4.633 14.93 -9.258 1 97.06 156 ASP B O 1
ATOM 3523 N N . SER B 1 157 ? -4.559 15.688 -7.219 1 97.88 157 SER B N 1
ATOM 3524 C CA . SER B 1 157 ? -4.645 14.391 -6.562 1 97.88 157 SER B CA 1
ATOM 3525 C C . SER B 1 157 ? -5.879 14.297 -5.672 1 97.88 157 SER B C 1
ATOM 3527 O O . SER B 1 157 ? -6.672 15.242 -5.605 1 97.88 157 SER B O 1
ATOM 3529 N N . VAL B 1 158 ? -6.133 13.156 -5.148 1 97.44 158 VAL B N 1
ATOM 3530 C CA . VAL B 1 158 ? -7.289 12.898 -4.297 1 97.44 158 VAL B CA 1
ATOM 3531 C C . VAL B 1 158 ? -7.324 13.906 -3.15 1 97.44 158 VAL B C 1
ATOM 3533 O O . VAL B 1 158 ? -6.281 14.398 -2.719 1 97.44 158 VAL B O 1
ATOM 3536 N N . ASN B 1 15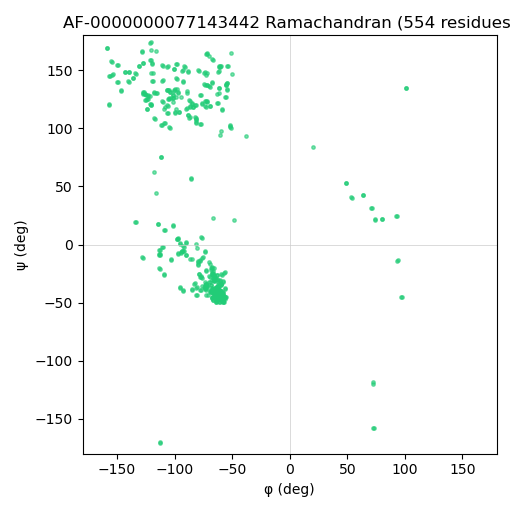9 ? -8.516 14.148 -2.646 1 94.81 159 ASN B N 1
ATOM 3537 C CA . ASN B 1 159 ? -8.742 15.109 -1.57 1 94.81 159 ASN B CA 1
ATOM 3538 C C . ASN B 1 159 ? -8 14.711 -0.296 1 94.81 159 ASN B C 1
ATOM 3540 O O . ASN B 1 159 ? -8.07 13.555 0.131 1 94.81 159 ASN B O 1
ATOM 3544 N N . LEU B 1 160 ? -7.336 15.625 0.359 1 94.06 160 LEU B N 1
ATOM 3545 C CA . LEU B 1 160 ? -6.496 15.391 1.529 1 94.06 160 LEU B CA 1
ATOM 3546 C C . LEU B 1 160 ? -7.344 14.977 2.729 1 94.06 160 LEU B C 1
ATOM 3548 O O . LEU B 1 160 ? -6.828 14.375 3.676 1 94.06 160 LEU B O 1
ATOM 3552 N N . TYR B 1 161 ? -8.555 15.266 2.688 1 93.88 161 TYR B N 1
ATOM 3553 C CA . TYR B 1 161 ? -9.414 15.047 3.848 1 93.88 161 TYR B CA 1
ATOM 3554 C C . TYR B 1 161 ? -10.133 13.711 3.748 1 93.88 161 TYR B C 1
ATOM 3556 O O . TYR B 1 161 ? -10.922 13.359 4.625 1 93.88 161 TYR B O 1
ATOM 3564 N N . ASN B 1 162 ? -9.859 13.031 2.729 1 95.31 162 ASN B N 1
ATOM 3565 C CA . ASN B 1 162 ? -10.422 11.695 2.586 1 95.31 162 ASN B CA 1
ATOM 3566 C C . ASN B 1 162 ? -10.078 10.812 3.783 1 95.31 162 ASN B C 1
ATOM 3568 O O . ASN B 1 162 ? -8.914 10.68 4.145 1 95.31 162 ASN B O 1
ATOM 3572 N N . PRO B 1 163 ? -11.102 10.219 4.398 1 93.62 163 PRO B N 1
ATOM 3573 C CA . PRO B 1 163 ? -10.852 9.445 5.617 1 93.62 163 PRO B CA 1
ATOM 3574 C C . PRO B 1 163 ? -9.883 8.281 5.391 1 93.62 163 PRO B C 1
ATOM 3576 O O . PRO B 1 163 ? -9.109 7.934 6.285 1 93.62 163 PRO B O 1
ATOM 3579 N N . LYS B 1 164 ? -9.945 7.711 4.25 1 94.5 164 LYS B N 1
ATOM 3580 C CA . LYS B 1 164 ? -9.031 6.613 3.941 1 94.5 164 LYS B CA 1
ATOM 3581 C C . LYS B 1 164 ? -7.59 7.105 3.871 1 94.5 164 LYS B C 1
ATOM 3583 O O . LYS B 1 164 ? -6.668 6.406 4.297 1 94.5 164 LYS B O 1
ATOM 3588 N N . LEU B 1 165 ? -7.414 8.281 3.287 1 96.94 165 LEU B N 1
ATOM 3589 C CA . LEU B 1 165 ? -6.094 8.898 3.223 1 96.94 165 LEU B CA 1
ATOM 3590 C C . LEU B 1 165 ? -5.57 9.211 4.621 1 96.94 165 LEU B C 1
ATOM 3592 O O . LEU B 1 165 ? -4.434 8.875 4.953 1 96.94 165 LEU B O 1
ATOM 3596 N N . ILE B 1 166 ? -6.375 9.805 5.375 1 94.31 166 ILE B N 1
ATOM 3597 C CA . ILE B 1 166 ? -5.996 10.188 6.73 1 94.31 166 ILE B CA 1
ATOM 3598 C C . ILE B 1 166 ? -5.598 8.945 7.527 1 94.31 166 ILE B C 1
ATOM 3600 O O . ILE B 1 166 ? -4.555 8.93 8.188 1 94.31 166 ILE B O 1
ATOM 3604 N N . ARG B 1 167 ? -6.348 7.918 7.406 1 93.19 167 ARG B N 1
ATOM 3605 C CA . ARG B 1 167 ? -6.047 6.672 8.102 1 93.19 167 ARG B CA 1
ATOM 3606 C C . ARG B 1 167 ? -4.742 6.066 7.605 1 93.19 167 ARG B C 1
ATOM 3608 O O . ARG B 1 167 ? -3.902 5.641 8.406 1 93.19 167 ARG B O 1
ATOM 3615 N N . ALA B 1 168 ? -4.57 6.035 6.305 1 95.69 168 ALA B N 1
ATOM 3616 C CA . ALA B 1 168 ? -3.385 5.43 5.699 1 95.69 168 ALA B CA 1
ATOM 3617 C C . ALA B 1 168 ? -2.125 6.211 6.062 1 95.69 168 ALA B C 1
ATOM 3619 O O . ALA B 1 168 ? -1.029 5.645 6.105 1 95.69 168 ALA B O 1
ATOM 3620 N N . SER B 1 169 ? -2.268 7.492 6.348 1 96.81 169 SER B N 1
ATOM 3621 C CA . SER B 1 169 ? -1.123 8.312 6.727 1 96.81 169 SER B CA 1
ATOM 3622 C C . SER B 1 169 ? -0.638 7.973 8.133 1 96.81 169 SER B C 1
ATOM 3624 O O . SER B 1 169 ? 0.473 8.344 8.516 1 96.81 169 SER B O 1
ATOM 3626 N N . ALA B 1 170 ? -1.557 7.387 8.938 1 94.69 170 ALA B N 1
ATOM 3627 C CA . ALA B 1 170 ? -1.24 6.996 10.305 1 94.69 170 ALA B CA 1
ATOM 3628 C C . ALA B 1 170 ? -0.676 8.172 11.102 1 94.69 170 ALA B C 1
ATOM 3630 O O . ALA B 1 170 ? 0.325 8.031 11.805 1 94.69 170 ALA B O 1
ATOM 3631 N N . GLY B 1 171 ? -1.269 9.32 10.867 1 94.56 171 GLY B N 1
ATOM 3632 C CA . GLY B 1 171 ? -0.88 10.508 11.617 1 94.56 171 GLY B CA 1
ATOM 3633 C C . GLY B 1 171 ? 0.173 11.336 10.914 1 94.56 171 GLY B C 1
ATOM 3634 O O . GLY B 1 171 ? 0.375 12.508 11.25 1 94.56 171 GLY B O 1
ATOM 3635 N N . ALA B 1 172 ? 0.796 10.805 9.906 1 95 172 ALA B N 1
ATOM 3636 C CA . ALA B 1 172 ? 1.905 11.469 9.234 1 95 172 ALA B CA 1
ATOM 3637 C C . ALA B 1 172 ? 1.427 12.727 8.5 1 95 172 ALA B C 1
AT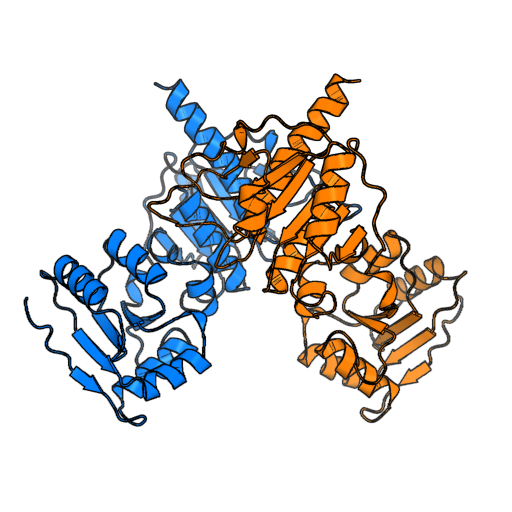OM 3639 O O . ALA B 1 172 ? 2.227 13.609 8.18 1 95 172 ALA B O 1
ATOM 3640 N N . ILE B 1 173 ? 0.15 12.797 8.242 1 94.56 173 ILE B N 1
ATOM 3641 C CA . ILE B 1 173 ? -0.41 13.984 7.605 1 94.56 173 ILE B CA 1
ATOM 3642 C C . ILE B 1 173 ? -0.091 15.219 8.445 1 94.56 173 ILE B C 1
ATOM 3644 O O . ILE B 1 173 ? 0.028 16.328 7.918 1 94.56 173 ILE B O 1
ATOM 3648 N N . PHE B 1 174 ? 0.151 15.047 9.758 1 94.69 174 PHE B N 1
ATOM 3649 C CA . PHE B 1 174 ? 0.403 16.141 10.68 1 94.69 174 PHE B CA 1
ATOM 3650 C C . PHE B 1 174 ? 1.893 16.453 10.75 1 94.69 174 PHE B C 1
ATOM 3652 O O . PHE B 1 174 ? 2.291 17.469 11.328 1 94.69 174 PHE B O 1
ATOM 3659 N N . SER B 1 175 ? 2.713 15.633 10.172 1 93.88 175 SER B N 1
ATOM 3660 C CA . SER B 1 175 ? 4.16 15.82 10.203 1 93.88 175 SER B CA 1
ATOM 3661 C C . SER B 1 175 ? 4.672 16.375 8.875 1 93.88 175 SER B C 1
ATOM 3663 O O . SER B 1 175 ? 5.84 16.75 8.766 1 93.88 175 SER B O 1
ATOM 3665 N N . ASN B 1 176 ? 3.838 16.344 7.902 1 94.31 176 ASN B N 1
ATOM 3666 C CA . ASN B 1 176 ? 4.207 16.828 6.574 1 94.31 176 ASN B CA 1
ATOM 3667 C C . ASN B 1 176 ? 3.828 18.297 6.383 1 94.31 176 ASN B C 1
ATOM 3669 O O . ASN B 1 176 ? 2.811 18.75 6.906 1 94.31 176 ASN B O 1
ATOM 3673 N N . GLN B 1 177 ? 4.664 19 5.766 1 93.88 177 GLN B N 1
ATOM 3674 C CA . GLN B 1 177 ? 4.289 20.281 5.184 1 93.88 177 GLN B CA 1
ATOM 3675 C C . GLN B 1 177 ? 3.773 20.109 3.758 1 93.88 177 GLN B C 1
ATOM 3677 O O . GLN B 1 177 ? 4.531 19.75 2.857 1 93.88 177 GLN B O 1
ATOM 3682 N N . ILE B 1 178 ? 2.492 20.469 3.557 1 96.12 178 ILE B N 1
ATOM 3683 C CA . ILE B 1 178 ? 1.856 20.125 2.291 1 96.12 178 ILE B CA 1
ATOM 3684 C C . ILE B 1 178 ? 1.446 21.406 1.556 1 96.12 178 ILE B C 1
ATOM 3686 O O . ILE B 1 178 ? 0.874 22.312 2.156 1 96.12 178 ILE B O 1
ATOM 3690 N N . SER B 1 179 ? 1.783 21.469 0.346 1 95.38 179 SER B N 1
ATOM 3691 C CA . SER B 1 179 ? 1.328 22.547 -0.533 1 95.38 179 SER B CA 1
ATOM 3692 C C . SER B 1 179 ? 0.629 21.984 -1.769 1 95.38 179 SER B C 1
ATOM 3694 O O . SER B 1 179 ? 1.171 21.125 -2.457 1 95.38 179 SER B O 1
ATOM 3696 N N . LEU B 1 180 ? -0.574 22.5 -2.02 1 94.81 180 LEU B N 1
ATOM 3697 C CA . LEU B 1 180 ? -1.302 22.125 -3.227 1 94.81 180 LEU B CA 1
ATOM 3698 C C . LEU B 1 180 ? -0.908 23.016 -4.398 1 94.81 180 LEU B C 1
ATOM 3700 O O . LEU B 1 180 ? -0.999 24.25 -4.309 1 94.81 180 LEU B O 1
ATOM 3704 N N . ILE B 1 181 ? -0.46 22.359 -5.453 1 94.75 181 ILE B N 1
ATOM 3705 C CA . ILE B 1 181 ? -0.029 23.094 -6.645 1 94.75 181 ILE B CA 1
ATOM 3706 C C . ILE B 1 181 ? -1.175 23.156 -7.652 1 94.75 181 ILE B C 1
ATOM 3708 O O . ILE B 1 181 ? -1.55 22.141 -8.242 1 94.75 181 ILE B O 1
ATOM 3712 N N . LYS B 1 182 ? -1.641 24.328 -7.867 1 92.25 182 LYS B N 1
ATOM 3713 C CA . LYS B 1 182 ? -2.773 24.5 -8.773 1 92.25 182 LYS B CA 1
ATOM 3714 C C . LYS B 1 182 ? -2.303 24.797 -10.188 1 92.25 182 LYS B C 1
ATOM 3716 O O . LYS B 1 182 ? -2.891 24.312 -11.164 1 92.25 182 LYS B O 1
ATOM 3721 N N . ASN B 1 183 ? -1.304 25.562 -10.305 1 93.44 183 ASN B N 1
ATOM 3722 C CA . ASN B 1 183 ? -0.749 25.938 -11.602 1 93.44 183 ASN B CA 1
ATOM 3723 C C . ASN B 1 183 ? 0.632 25.328 -11.82 1 93.44 183 ASN B C 1
ATOM 3725 O O . ASN B 1 183 ? 1.637 25.875 -11.359 1 93.44 183 ASN B O 1
ATOM 3729 N N . LEU B 1 184 ? 0.642 24.328 -12.586 1 94.44 184 LEU B N 1
ATOM 3730 C CA . LEU B 1 184 ? 1.86 23.547 -12.797 1 94.44 184 LEU B CA 1
ATOM 3731 C C . LEU B 1 184 ? 2.912 24.391 -13.523 1 94.44 184 LEU B C 1
ATOM 3733 O O . LEU B 1 184 ? 4.098 24.328 -13.188 1 94.44 184 LEU B O 1
ATOM 3737 N N . ASP B 1 185 ? 2.486 25.141 -14.5 1 93.94 185 ASP B N 1
ATOM 3738 C CA . ASP B 1 185 ? 3.422 25.953 -15.273 1 93.94 185 ASP B CA 1
ATOM 3739 C C . ASP B 1 185 ? 4.121 26.984 -14.375 1 93.94 185 ASP B C 1
ATOM 3741 O O . ASP B 1 185 ? 5.336 27.172 -14.469 1 93.94 185 ASP B O 1
ATOM 3745 N N . GLN B 1 186 ? 3.396 27.688 -13.617 1 92.75 186 GLN B N 1
ATOM 3746 C CA . GLN B 1 186 ? 3.969 28.641 -12.68 1 92.75 186 GLN B CA 1
ATOM 3747 C C . GLN B 1 186 ? 4.93 27.969 -11.711 1 92.75 186 GLN B C 1
ATOM 3749 O O . GLN B 1 186 ? 5.988 28.516 -11.391 1 92.75 186 GLN B O 1
ATOM 3754 N N . PHE B 1 187 ? 4.547 26.812 -11.234 1 93.12 187 PHE B N 1
ATOM 3755 C CA . PHE B 1 187 ? 5.379 26.047 -10.312 1 93.12 187 PHE B CA 1
ATOM 3756 C C . PHE B 1 187 ? 6.699 25.672 -10.969 1 93.12 187 PHE B C 1
ATOM 3758 O O . PHE B 1 187 ? 7.77 25.875 -10.391 1 93.12 187 PHE B O 1
ATOM 3765 N N . LEU B 1 188 ? 6.625 25.172 -12.188 1 93.94 188 LEU B N 1
ATOM 3766 C CA . LEU B 1 188 ? 7.809 24.734 -12.922 1 93.94 188 LEU B CA 1
ATOM 3767 C C . LEU B 1 188 ? 8.758 25.906 -13.172 1 93.94 188 LEU B C 1
ATOM 3769 O O . LEU B 1 188 ? 9.977 25.75 -13.078 1 93.94 188 LEU B O 1
ATOM 3773 N N . ASN B 1 189 ? 8.203 27.047 -13.484 1 92.56 189 ASN B N 1
ATOM 3774 C CA . ASN B 1 189 ? 9.023 28.234 -13.672 1 92.56 189 ASN B CA 1
ATOM 3775 C C . ASN B 1 189 ? 9.734 28.641 -12.383 1 92.56 189 ASN B C 1
ATOM 3777 O O . ASN B 1 189 ? 10.898 29.031 -12.406 1 92.56 189 ASN B O 1
ATOM 3781 N N . ALA B 1 190 ? 9.07 28.547 -11.281 1 91.25 190 ALA B N 1
ATOM 3782 C CA . ALA B 1 190 ? 9.617 28.922 -9.977 1 91.25 190 ALA B CA 1
ATOM 3783 C C . ALA B 1 190 ? 10.781 28.016 -9.594 1 91.25 190 ALA B C 1
ATOM 3785 O O . ALA B 1 190 ? 11.797 28.484 -9.078 1 91.25 190 ALA B O 1
ATOM 3786 N N . ILE B 1 191 ? 10.664 26.719 -9.82 1 92.12 191 ILE B N 1
ATOM 3787 C CA . ILE B 1 191 ? 11.703 25.797 -9.375 1 92.12 191 ILE B CA 1
ATOM 3788 C C . ILE B 1 191 ? 12.945 25.953 -10.25 1 92.12 191 ILE B C 1
ATOM 3790 O O . ILE B 1 191 ? 14.07 25.797 -9.773 1 92.12 191 ILE B O 1
ATOM 3794 N N . LYS B 1 192 ? 12.695 26.25 -11.508 1 90.75 192 LYS B N 1
ATOM 3795 C CA . LYS B 1 192 ? 13.82 26.5 -12.406 1 90.75 192 LYS B CA 1
ATOM 3796 C C . LYS B 1 192 ? 14.617 27.719 -11.938 1 90.75 192 LYS B C 1
ATOM 3798 O O . LYS B 1 192 ? 15.852 27.688 -11.922 1 90.75 192 LYS B O 1
ATOM 3803 N N . LYS B 1 193 ? 14 28.703 -11.531 1 90.94 193 LYS B N 1
ATOM 3804 C CA . LYS B 1 193 ? 14.633 29.938 -11.062 1 90.94 193 LYS B CA 1
ATOM 3805 C C . LYS B 1 193 ? 15.414 29.688 -9.773 1 90.94 193 LYS B C 1
ATOM 3807 O O . LYS B 1 193 ? 16.422 30.359 -9.516 1 90.94 193 LYS B O 1
ATOM 3812 N N . LYS B 1 194 ? 15.023 28.75 -8.977 1 92.12 194 LYS B N 1
ATOM 3813 C CA . LYS B 1 194 ? 15.633 28.484 -7.676 1 92.12 194 LYS B CA 1
ATOM 3814 C C . LYS B 1 194 ? 16.719 27.422 -7.781 1 92.12 194 LYS B C 1
ATOM 3816 O O . LYS B 1 194 ? 17.359 27.078 -6.781 1 92.12 194 LYS B O 1
ATOM 3821 N N . GLY B 1 195 ? 16.906 26.797 -8.969 1 91.69 195 GLY B N 1
ATOM 3822 C CA . GLY B 1 195 ? 17.969 25.844 -9.203 1 91.69 195 GLY B CA 1
ATOM 3823 C C . GLY B 1 195 ? 17.656 24.453 -8.664 1 91.69 195 GLY B C 1
ATOM 3824 O O . GLY B 1 195 ? 18.562 23.719 -8.297 1 91.69 195 GLY B O 1
ATOM 3825 N N . LEU B 1 196 ? 16.406 24.172 -8.492 1 94.31 196 LEU B N 1
ATOM 3826 C CA . LEU B 1 196 ? 16.016 22.844 -8.023 1 94.31 196 LEU B CA 1
ATOM 3827 C C . LEU B 1 196 ? 16.031 21.844 -9.172 1 94.31 196 LEU B C 1
ATOM 3829 O O . LEU B 1 196 ? 15.844 22.219 -10.328 1 94.31 196 LEU B O 1
ATOM 3833 N N . ARG B 1 197 ? 16.312 20.609 -8.836 1 94.56 197 ARG B N 1
ATOM 3834 C CA . ARG B 1 197 ? 16.375 19.531 -9.812 1 94.56 197 ARG B CA 1
ATOM 3835 C C . ARG B 1 197 ? 15.117 18.688 -9.773 1 94.56 197 ARG B C 1
ATOM 3837 O O . ARG B 1 197 ? 14.711 18.219 -8.703 1 94.56 197 ARG B O 1
ATOM 3844 N N . LEU B 1 198 ? 14.492 18.531 -10.938 1 96.31 198 LEU B N 1
ATOM 3845 C CA . LEU B 1 198 ? 13.344 17.641 -11.062 1 96.31 198 LEU B CA 1
ATOM 3846 C C . LEU B 1 198 ? 13.781 16.203 -11.344 1 96.31 198 LEU B C 1
ATOM 3848 O O . LEU B 1 198 ? 14.43 15.945 -12.359 1 96.31 198 LEU B O 1
ATOM 3852 N N . VAL B 1 199 ? 13.445 15.32 -10.453 1 97 199 VAL B N 1
ATOM 3853 C CA . VAL B 1 199 ? 13.805 13.914 -10.594 1 97 199 VAL B CA 1
ATOM 3854 C C . VAL B 1 199 ? 12.539 13.062 -10.703 1 97 199 VAL B C 1
ATOM 3856 O O . VAL B 1 199 ? 11.844 12.844 -9.703 1 97 199 VAL B O 1
ATOM 3859 N N . ALA B 1 200 ? 12.273 12.547 -11.875 1 97.94 200 ALA B N 1
ATOM 3860 C CA . ALA B 1 200 ? 11.078 11.734 -12.102 1 97.94 200 ALA B CA 1
ATOM 3861 C C . ALA B 1 200 ? 11.359 10.266 -11.805 1 97.94 200 ALA B C 1
ATOM 3863 O O . ALA B 1 200 ? 12.484 9.789 -11.969 1 97.94 200 ALA B O 1
ATOM 3864 N N . THR B 1 201 ? 10.336 9.539 -11.328 1 97.62 201 THR B N 1
ATOM 3865 C CA . THR B 1 201 ? 10.414 8.102 -11.141 1 97.62 201 THR B CA 1
ATOM 3866 C C . THR B 1 201 ? 9.617 7.363 -12.211 1 97.62 201 THR B C 1
ATOM 3868 O O . THR B 1 201 ? 8.414 7.594 -12.367 1 97.62 201 THR B O 1
ATOM 3871 N N . ALA B 1 202 ? 10.242 6.562 -12.992 1 95.38 202 ALA B N 1
ATOM 3872 C CA . ALA B 1 202 ? 9.602 5.812 -14.062 1 95.38 202 ALA B CA 1
ATOM 3873 C C . ALA B 1 202 ? 10.406 4.566 -14.422 1 95.38 202 ALA B C 1
ATOM 3875 O O . ALA B 1 202 ? 11.633 4.57 -14.344 1 95.38 202 ALA B O 1
ATOM 3876 N N . ASN B 1 203 ? 9.625 3.529 -14.773 1 90.81 203 ASN B N 1
ATOM 3877 C CA . ASN B 1 203 ? 10.273 2.291 -15.188 1 90.81 203 ASN B CA 1
ATOM 3878 C C . ASN B 1 203 ? 10.617 2.312 -16.672 1 90.81 203 ASN B C 1
ATOM 3880 O O . ASN B 1 203 ? 10.25 1.398 -17.422 1 90.81 203 ASN B O 1
ATOM 3884 N N . HIS B 1 204 ? 11.336 3.252 -17.047 1 90.69 204 HIS B N 1
ATOM 3885 C CA . HIS B 1 204 ? 11.789 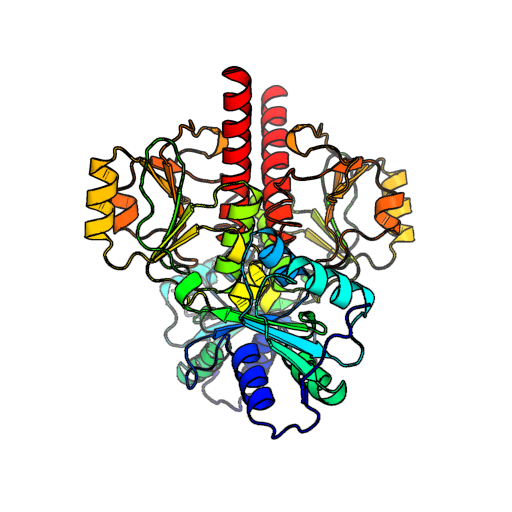3.383 -18.422 1 90.69 204 HIS B CA 1
ATOM 3886 C C . HIS B 1 204 ? 13.141 2.693 -18.625 1 90.69 204 HIS B C 1
ATOM 3888 O O . HIS B 1 204 ? 13.922 2.57 -17.688 1 90.69 204 HIS B O 1
ATOM 3894 N N . GLU B 1 205 ? 13.367 2.264 -19.844 1 89.62 205 GLU B N 1
ATOM 3895 C CA . GLU B 1 205 ? 14.594 1.551 -20.156 1 89.62 205 GLU B CA 1
ATOM 3896 C C . GLU B 1 205 ? 15.82 2.428 -19.922 1 89.62 205 GLU B C 1
ATOM 3898 O O . GLU B 1 205 ? 16.844 1.95 -19.422 1 89.62 205 GLU B O 1
ATOM 3903 N N . ASP B 1 206 ? 15.703 3.701 -20.125 1 92.62 206 ASP B N 1
ATOM 3904 C CA . ASP B 1 206 ? 16.859 4.59 -20.062 1 92.62 206 ASP B CA 1
ATOM 3905 C C . ASP B 1 206 ? 16.953 5.277 -18.703 1 92.62 206 ASP B C 1
ATOM 3907 O O . ASP B 1 206 ? 17.828 6.117 -18.484 1 92.62 206 ASP B O 1
ATOM 3911 N N . ALA B 1 207 ? 16.141 4.965 -17.797 1 96 207 ALA B N 1
ATOM 3912 C CA . ALA B 1 207 ? 16.172 5.578 -16.469 1 96 207 ALA B CA 1
ATOM 3913 C C . ALA B 1 207 ? 17.375 5.09 -15.672 1 96 207 ALA B C 1
ATOM 3915 O O . ALA B 1 207 ? 17.844 3.967 -15.859 1 96 207 ALA B O 1
ATOM 3916 N N . THR B 1 208 ? 17.922 5.957 -14.805 1 96.25 208 THR B N 1
ATOM 3917 C CA . THR B 1 208 ? 19.047 5.625 -13.945 1 96.25 208 THR B CA 1
ATOM 3918 C C . THR B 1 208 ? 18.625 4.707 -12.812 1 96.25 208 THR B C 1
ATOM 3920 O O . THR B 1 208 ? 17.688 5.023 -12.07 1 96.25 208 THR B O 1
ATOM 3923 N N . PRO B 1 209 ? 19.266 3.564 -12.711 1 95.69 209 PRO B N 1
ATOM 3924 C CA . PRO B 1 209 ? 18.969 2.736 -11.539 1 95.69 209 PRO B CA 1
ATOM 3925 C C . PRO B 1 209 ? 19.156 3.484 -10.227 1 95.69 209 PRO B C 1
ATOM 3927 O O . PRO B 1 209 ? 20.109 4.262 -10.086 1 95.69 209 PRO B O 1
ATOM 3930 N N . LEU B 1 210 ? 18.25 3.277 -9.281 1 95.5 210 LEU B N 1
ATOM 3931 C CA . LEU B 1 210 ? 18.188 4.004 -8.023 1 95.5 210 LEU B CA 1
ATOM 3932 C C . LEU B 1 210 ? 19.5 3.887 -7.258 1 95.5 210 LEU B C 1
ATOM 3934 O O . LEU B 1 210 ? 19.953 4.852 -6.641 1 95.5 210 LEU B O 1
ATOM 3938 N N . ASP B 1 211 ? 20.125 2.752 -7.297 1 89.81 211 ASP B N 1
ATOM 3939 C CA . ASP B 1 211 ? 21.344 2.521 -6.535 1 89.81 211 ASP B CA 1
ATOM 3940 C C . ASP B 1 211 ? 22.531 3.25 -7.168 1 89.81 211 ASP B C 1
ATOM 3942 O O . ASP B 1 211 ? 23.625 3.289 -6.594 1 89.81 211 ASP B O 1
ATOM 3946 N N . GLN B 1 212 ? 22.344 3.855 -8.328 1 91.81 212 GLN B N 1
ATOM 3947 C CA . GLN B 1 212 ? 23.375 4.617 -9.016 1 91.81 212 GLN B CA 1
ATOM 3948 C C . GLN B 1 212 ? 23.062 6.109 -9.008 1 91.81 212 GLN B C 1
ATOM 3950 O O . GLN B 1 212 ? 23.828 6.914 -9.539 1 91.81 212 GLN B O 1
ATOM 3955 N N . PHE B 1 213 ? 21.953 6.426 -8.453 1 90.69 213 PHE B N 1
ATOM 3956 C CA . PHE B 1 213 ? 21.547 7.824 -8.406 1 90.69 213 PHE B CA 1
ATOM 3957 C C . PHE B 1 213 ? 22.438 8.625 -7.473 1 90.69 213 PHE B C 1
ATOM 3959 O O . PHE B 1 213 ? 22.656 8.234 -6.324 1 90.69 213 PHE B O 1
ATOM 3966 N N . ASP B 1 214 ? 23.109 9.625 -8.023 1 82 214 ASP B N 1
ATOM 3967 C CA . ASP B 1 214 ? 23.938 10.523 -7.227 1 82 214 ASP B CA 1
ATOM 3968 C C . ASP B 1 214 ? 23.078 11.602 -6.555 1 82 214 ASP B C 1
ATOM 3970 O O . ASP B 1 214 ? 22.688 12.57 -7.195 1 82 214 ASP B O 1
ATOM 3974 N N . HIS B 1 215 ? 22.969 11.422 -5.289 1 76.12 215 HIS B N 1
ATOM 3975 C CA . HIS B 1 215 ? 22.016 12.305 -4.613 1 76.12 215 HIS B CA 1
ATOM 3976 C C . HIS B 1 215 ? 22.719 13.531 -4.039 1 76.12 215 HIS B C 1
ATOM 3978 O O . HIS B 1 215 ? 23.812 13.43 -3.492 1 76.12 215 HIS B O 1
ATOM 3984 N N . GLN B 1 216 ? 22.156 14.641 -4.422 1 82.56 216 GLN B N 1
ATOM 3985 C CA . GLN B 1 216 ? 22.438 15.945 -3.818 1 82.56 216 GLN B CA 1
ATOM 3986 C C . GLN B 1 216 ? 21.172 16.562 -3.25 1 82.56 216 GLN B C 1
ATOM 3988 O O . GLN B 1 216 ? 20.062 16.031 -3.428 1 82.56 216 GLN B O 1
ATOM 3993 N N . LEU B 1 217 ? 21.391 17.625 -2.443 1 87.81 217 LEU B N 1
ATOM 3994 C CA . LEU B 1 217 ? 20.203 18.375 -2.014 1 87.81 217 LEU B CA 1
ATOM 3995 C C . LEU B 1 217 ? 19.625 19.172 -3.172 1 87.81 217 LEU B C 1
ATOM 3997 O O . LEU B 1 217 ? 20.219 19.234 -4.254 1 87.81 217 LEU B O 1
ATOM 4001 N N . GLY B 1 218 ? 18.422 19.594 -3.006 1 91.62 218 GLY B N 1
ATOM 4002 C CA . GLY B 1 218 ? 17.766 20.422 -4.004 1 91.62 218 GLY B CA 1
ATOM 4003 C C . GLY B 1 218 ? 16.969 19.625 -5.016 1 91.62 218 GLY B C 1
ATOM 4004 O O . GLY B 1 218 ? 16.781 20.062 -6.152 1 91.62 218 GLY B O 1
ATOM 4005 N N . ASN B 1 219 ? 16.562 18.438 -4.613 1 94.06 219 ASN B N 1
ATOM 4006 C CA . ASN B 1 219 ? 15.766 17.609 -5.516 1 94.06 219 ASN B CA 1
ATOM 4007 C C . ASN B 1 219 ? 14.273 17.719 -5.227 1 94.06 219 ASN B C 1
ATOM 4009 O O . ASN B 1 219 ? 13.867 17.875 -4.074 1 94.06 219 ASN B O 1
ATOM 4013 N N . ILE B 1 220 ? 13.539 17.703 -6.27 1 96.31 220 ILE B N 1
ATOM 4014 C CA . ILE B 1 220 ? 12.109 17.406 -6.219 1 96.31 220 ILE B CA 1
ATOM 4015 C C . ILE B 1 220 ? 11.836 16.031 -6.809 1 96.31 220 ILE B C 1
ATOM 4017 O O . ILE B 1 220 ? 11.906 15.844 -8.023 1 96.31 220 ILE B O 1
ATOM 4021 N N . ILE B 1 221 ? 11.586 15.102 -5.965 1 97.44 221 ILE B N 1
ATOM 4022 C CA . ILE B 1 221 ? 11.344 13.734 -6.395 1 97.44 221 ILE B CA 1
ATOM 4023 C C . ILE B 1 221 ? 9.875 13.562 -6.773 1 97.44 221 ILE B C 1
ATOM 4025 O O . ILE B 1 221 ? 8.984 13.734 -5.938 1 97.44 221 ILE B O 1
ATOM 4029 N N . ILE B 1 222 ? 9.633 13.18 -8.008 1 98.5 222 ILE B N 1
ATOM 4030 C CA . ILE B 1 222 ? 8.273 13.148 -8.539 1 98.5 222 ILE B CA 1
ATOM 4031 C C . ILE B 1 222 ? 7.77 11.711 -8.586 1 98.5 222 ILE B C 1
ATOM 4033 O O . ILE B 1 222 ? 8.438 10.828 -9.125 1 98.5 222 ILE B O 1
ATOM 4037 N N . PHE B 1 223 ? 6.641 11.438 -8 1 98.62 223 PHE B N 1
ATOM 4038 C CA . PHE B 1 223 ? 5.875 10.211 -8.195 1 98.62 223 PHE B CA 1
ATOM 4039 C C . PHE B 1 223 ? 4.586 10.492 -8.953 1 98.62 223 PHE B C 1
ATOM 4041 O O . PHE B 1 223 ? 3.93 11.508 -8.719 1 98.62 223 PHE B O 1
ATOM 4048 N N . GLY B 1 224 ? 4.238 9.609 -9.812 1 97.94 224 GLY B N 1
ATOM 4049 C CA . GLY B 1 224 ? 3.109 9.867 -10.695 1 97.94 224 GLY B CA 1
ATOM 4050 C C . GLY B 1 224 ? 1.927 8.953 -10.422 1 97.94 224 GLY B C 1
ATOM 4051 O O . GLY B 1 224 ? 1.915 8.219 -9.43 1 97.94 224 GLY B O 1
ATOM 4052 N N . ASN B 1 225 ? 0.976 9.023 -11.312 1 96.75 225 ASN B N 1
ATOM 4053 C CA . ASN B 1 225 ? -0.312 8.344 -11.234 1 96.75 225 ASN B CA 1
ATOM 4054 C C . ASN B 1 225 ? -0.143 6.828 -11.211 1 96.75 225 ASN B C 1
ATOM 4056 O O . ASN B 1 225 ? 0.758 6.289 -11.859 1 96.75 225 ASN B O 1
ATOM 4060 N N . GLU B 1 226 ? -1.079 6.09 -10.523 1 93.56 226 GLU B N 1
ATOM 4061 C CA . GLU B 1 226 ? -1.037 4.641 -10.328 1 93.56 226 GLU B CA 1
ATOM 4062 C C . GLU B 1 226 ? -1.103 3.9 -11.656 1 93.56 226 GLU B C 1
ATOM 4064 O O . GLU B 1 226 ? -0.409 2.9 -11.852 1 93.56 226 GLU B O 1
ATOM 4069 N N . ALA B 1 227 ? -1.858 4.43 -12.602 1 89.44 227 ALA B N 1
ATOM 4070 C CA . ALA B 1 227 ? -2.064 3.75 -13.875 1 89.44 227 ALA B CA 1
ATOM 4071 C C . ALA B 1 227 ? -1.09 4.262 -14.93 1 89.44 227 ALA B C 1
ATOM 4073 O O . ALA B 1 227 ? -0.493 3.473 -15.672 1 89.44 227 ALA B O 1
ATOM 4074 N N . ASN B 1 228 ? -0.83 5.586 -14.867 1 92.75 228 ASN B N 1
ATOM 4075 C CA . ASN B 1 228 ? -0.163 6.207 -16 1 92.75 228 ASN B CA 1
ATOM 4076 C C . ASN B 1 228 ? 1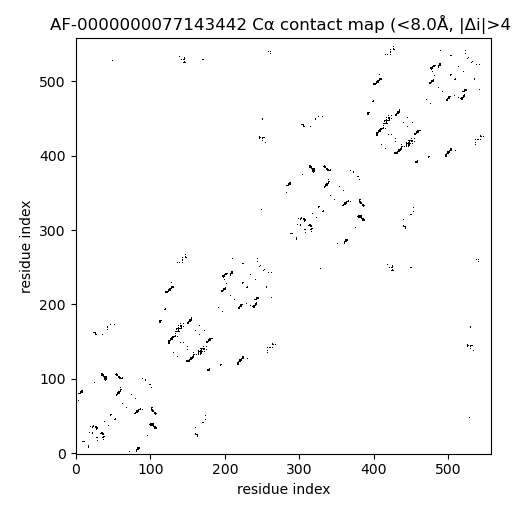.243 6.676 -15.641 1 92.75 228 ASN B C 1
ATOM 4078 O O . ASN B 1 228 ? 2.02 7.062 -16.516 1 92.75 228 ASN B O 1
ATOM 4082 N N . GLY B 1 229 ? 1.557 6.625 -14.383 1 96 229 GLY B N 1
ATOM 4083 C CA . GLY B 1 229 ? 2.855 7.125 -13.961 1 96 229 GLY B CA 1
ATOM 4084 C C . GLY B 1 229 ? 2.953 8.641 -14 1 96 229 GLY B C 1
ATOM 4085 O O . GLY B 1 229 ? 1.943 9.336 -13.883 1 96 229 GLY B O 1
ATOM 4086 N N . VAL B 1 230 ? 4.164 9.133 -14.078 1 97.5 230 VAL B N 1
ATOM 4087 C CA . VAL B 1 230 ? 4.43 10.562 -14.125 1 97.5 230 VAL B CA 1
ATOM 4088 C C . VAL B 1 230 ? 3.957 11.133 -15.461 1 97.5 230 VAL B C 1
ATOM 4090 O O . VAL B 1 230 ? 4.172 10.531 -16.516 1 97.5 230 VAL B O 1
ATOM 4093 N N . SER B 1 231 ? 3.307 12.258 -15.391 1 97.19 231 SER B N 1
ATOM 4094 C CA . SER B 1 231 ? 2.766 12.875 -16.594 1 97.19 231 SER B CA 1
ATOM 4095 C C . SER B 1 231 ? 3.875 13.219 -17.594 1 97.19 231 SER B C 1
ATOM 4097 O O . SER B 1 231 ? 5.012 13.477 -17.188 1 97.19 231 SER B O 1
ATOM 4099 N N . GLU B 1 232 ? 3.502 13.234 -18.828 1 95.81 232 GLU B N 1
ATOM 4100 C CA . GLU B 1 232 ? 4.449 13.531 -19.906 1 95.81 232 GLU B CA 1
ATOM 4101 C C . GLU B 1 232 ? 5.059 14.922 -19.734 1 95.81 232 GLU B C 1
ATOM 4103 O O . GLU B 1 232 ? 6.246 15.125 -19.984 1 95.81 232 GLU B O 1
ATOM 4108 N N . GLN B 1 233 ? 4.273 15.859 -19.344 1 95.38 233 GLN B N 1
ATOM 4109 C CA . GLN B 1 233 ? 4.746 17.219 -19.125 1 95.38 233 GLN B CA 1
ATOM 4110 C C . GLN B 1 233 ? 5.887 17.25 -18.109 1 95.38 233 GLN B C 1
ATOM 4112 O O . GLN B 1 233 ? 6.914 17.891 -18.344 1 95.38 233 GLN B O 1
ATOM 4117 N N . LEU B 1 234 ? 5.727 16.562 -17.047 1 97 234 LEU B N 1
ATOM 4118 C CA . LEU B 1 234 ? 6.738 16.531 -16 1 97 234 LEU B CA 1
ATOM 4119 C C . LEU B 1 234 ? 7.938 15.688 -16.422 1 97 234 LEU B C 1
ATOM 4121 O O . LEU B 1 234 ? 9.078 16.047 -16.125 1 97 234 LEU B O 1
ATOM 4125 N N . LEU B 1 235 ? 7.652 14.602 -17.125 1 96.5 235 LEU B N 1
ATOM 4126 C CA . LEU B 1 235 ? 8.734 13.766 -17.625 1 96.5 235 LEU B CA 1
ATOM 4127 C C . LEU B 1 235 ? 9.641 14.555 -18.562 1 96.5 235 LEU B C 1
ATOM 4129 O O . LEU B 1 235 ? 10.867 14.445 -18.484 1 96.5 235 LEU B O 1
ATOM 4133 N N . ASN B 1 236 ? 9.023 15.336 -19.406 1 95.44 236 ASN B N 1
ATOM 4134 C CA . ASN B 1 236 ? 9.758 16.125 -20.375 1 95.44 236 ASN B CA 1
ATOM 4135 C C . ASN B 1 236 ? 10.594 17.219 -19.703 1 95.44 236 ASN B C 1
ATOM 4137 O O . ASN B 1 236 ? 11.617 17.641 -20.25 1 95.44 236 ASN B O 1
ATOM 4141 N N . GLN B 1 237 ? 10.227 17.656 -18.578 1 95.56 237 GLN B N 1
ATOM 4142 C CA . GLN B 1 237 ? 10.914 18.734 -17.875 1 95.56 237 GLN B CA 1
ATOM 4143 C C . GLN B 1 237 ? 11.891 18.172 -16.844 1 95.56 237 GLN B C 1
ATOM 4145 O O . GLN B 1 237 ? 12.656 18.922 -16.234 1 95.56 237 GLN B O 1
ATOM 4150 N N . ALA B 1 238 ? 11.883 16.891 -16.625 1 96.38 238 ALA B N 1
ATOM 4151 C CA . ALA B 1 238 ? 12.703 16.281 -15.586 1 96.38 238 ALA B CA 1
ATOM 4152 C C . ALA B 1 238 ? 14.188 16.391 -15.922 1 96.38 238 ALA B C 1
ATOM 4154 O O . ALA B 1 238 ? 14.578 16.219 -17.078 1 96.38 238 ALA B O 1
ATOM 4155 N N . ASP B 1 239 ? 15.047 16.672 -14.953 1 95.75 239 ASP B N 1
ATOM 4156 C CA . ASP B 1 239 ? 16.5 16.703 -15.109 1 95.75 239 ASP B CA 1
ATOM 4157 C C . ASP B 1 239 ? 17.062 15.281 -15.109 1 95.75 239 ASP B C 1
ATOM 4159 O O . ASP B 1 239 ? 18.125 15.031 -15.695 1 95.75 239 ASP B O 1
ATOM 4163 N N . GLN B 1 240 ? 16.375 14.391 -14.438 1 95.56 240 GLN B N 1
ATOM 4164 C CA . GLN B 1 240 ? 16.766 12.992 -14.367 1 95.56 240 GLN B CA 1
ATOM 4165 C C . GLN B 1 240 ? 15.562 12.086 -14.109 1 95.56 240 GLN B C 1
ATOM 4167 O O . GLN B 1 240 ? 14.586 12.516 -13.5 1 95.56 240 GLN B O 1
ATOM 4172 N N . THR B 1 241 ? 15.633 10.914 -14.695 1 97.25 241 THR B N 1
ATOM 4173 C CA . THR B 1 241 ? 14.664 9.867 -14.406 1 97.25 241 THR B CA 1
ATOM 4174 C C . THR B 1 241 ? 15.344 8.68 -13.727 1 97.25 241 THR B C 1
ATOM 4176 O O . THR B 1 241 ? 16.391 8.219 -14.172 1 97.25 241 THR B O 1
ATOM 4179 N N . ILE B 1 242 ? 14.742 8.242 -12.609 1 97.12 242 ILE B N 1
ATOM 4180 C CA . ILE B 1 242 ? 15.328 7.129 -11.875 1 97.12 242 ILE B CA 1
ATOM 4181 C C . ILE B 1 242 ? 14.344 5.969 -11.812 1 97.12 242 ILE B C 1
ATOM 4183 O O . ILE B 1 242 ? 13.133 6.168 -11.953 1 97.12 242 ILE B O 1
ATOM 4187 N N . LYS B 1 243 ? 14.82 4.777 -11.641 1 97.12 243 LYS B N 1
ATOM 4188 C CA . LYS B 1 243 ? 13.969 3.594 -11.57 1 97.12 243 LYS B CA 1
ATOM 4189 C C . LYS B 1 243 ? 14.453 2.629 -10.492 1 97.12 243 LYS B C 1
ATOM 4191 O O . LYS B 1 243 ? 15.641 2.623 -10.141 1 97.12 243 LYS B O 1
ATOM 4196 N N . ILE B 1 244 ? 13.539 1.974 -9.938 1 97.44 244 ILE B N 1
ATOM 4197 C CA . ILE B 1 244 ? 13.844 0.775 -9.164 1 97.44 244 ILE B CA 1
ATOM 4198 C C . ILE B 1 244 ? 13.945 -0.43 -10.094 1 97.44 244 ILE B C 1
ATOM 4200 O O . ILE B 1 244 ? 12.984 -0.76 -10.797 1 97.44 244 ILE B O 1
ATOM 4204 N N . VAL B 1 245 ? 15.047 -1.042 -10.156 1 95.56 245 VAL B N 1
ATOM 4205 C CA . VAL B 1 245 ? 15.195 -2.193 -11.039 1 95.56 245 VAL B CA 1
ATOM 4206 C C . VAL B 1 245 ? 14.422 -3.385 -10.469 1 95.56 245 VAL B C 1
ATOM 4208 O O . VAL B 1 245 ? 14.648 -3.791 -9.328 1 95.56 245 VAL B O 1
ATOM 4211 N N . ILE B 1 246 ? 13.531 -3.93 -11.203 1 95.19 246 ILE B N 1
ATOM 4212 C CA . ILE B 1 246 ? 12.727 -5.07 -10.781 1 95.19 246 ILE B CA 1
ATOM 4213 C C . ILE B 1 246 ? 12.805 -6.172 -11.844 1 95.19 246 ILE B C 1
ATOM 4215 O O . ILE B 1 246 ? 13.352 -5.965 -12.922 1 95.19 246 ILE B O 1
ATOM 4219 N N . ASN B 1 247 ? 12.375 -7.34 -11.523 1 92.19 247 ASN B N 1
ATOM 4220 C CA . ASN B 1 247 ? 12.25 -8.422 -12.492 1 92.19 247 ASN B CA 1
ATOM 4221 C C . ASN B 1 247 ? 10.961 -8.312 -13.297 1 92.19 247 ASN B C 1
ATOM 4223 O O . ASN B 1 247 ? 9.891 -8.703 -12.82 1 92.19 247 ASN B O 1
ATOM 4227 N N . ASN B 1 248 ? 11.008 -7.926 -14.453 1 87.5 248 ASN B N 1
ATOM 4228 C CA . ASN B 1 248 ? 9.852 -7.609 -15.289 1 87.5 248 ASN B CA 1
ATOM 4229 C C . ASN B 1 248 ? 9.156 -8.875 -15.789 1 87.5 248 ASN B C 1
ATOM 4231 O O . ASN B 1 248 ? 8.039 -8.812 -16.312 1 87.5 248 ASN B O 1
ATOM 4235 N N . GLN B 1 249 ? 9.797 -9.984 -15.602 1 85.56 249 GLN B N 1
ATOM 4236 C CA . GLN B 1 249 ? 9.148 -11.25 -15.93 1 85.56 249 GLN B CA 1
ATOM 4237 C C . GLN B 1 249 ? 8 -11.547 -14.969 1 85.56 249 GLN B C 1
ATOM 4239 O O . GLN B 1 249 ? 7.016 -12.18 -15.344 1 85.56 249 GLN B O 1
ATOM 4244 N N . TYR B 1 250 ? 8.195 -11 -13.805 1 88.88 250 TYR B N 1
ATOM 4245 C CA . TYR B 1 250 ? 7.281 -11.414 -12.742 1 88.88 250 TYR B CA 1
ATOM 4246 C C . TYR B 1 250 ? 6.391 -10.258 -12.312 1 88.88 250 TYR B C 1
ATOM 4248 O O . TYR B 1 250 ? 5.34 -10.469 -11.695 1 88.88 250 TYR B O 1
ATOM 4256 N N . ALA B 1 251 ? 6.848 -9.055 -12.602 1 88.38 251 ALA B N 1
ATOM 4257 C CA . ALA B 1 251 ? 6.094 -7.859 -12.242 1 88.38 251 ALA B CA 1
ATOM 4258 C C . ALA B 1 251 ? 6.336 -6.734 -13.242 1 88.38 251 ALA B C 1
ATOM 4260 O O . ALA B 1 251 ? 7.469 -6.523 -13.688 1 88.38 251 ALA B O 1
ATOM 4261 N N . GLU B 1 252 ? 5.305 -6.035 -13.57 1 87.5 252 GLU B N 1
ATOM 4262 C CA . GLU B 1 252 ? 5.453 -4.93 -14.516 1 87.5 252 GLU B CA 1
ATOM 4263 C C . GLU B 1 252 ? 5.898 -3.656 -13.805 1 87.5 252 GLU B C 1
ATOM 4265 O O . GLU B 1 252 ? 6.605 -2.832 -14.391 1 87.5 252 GLU B O 1
ATOM 4270 N N . SER B 1 253 ? 5.383 -3.447 -12.68 1 93.81 253 SER B N 1
ATOM 4271 C CA . SER B 1 253 ? 5.703 -2.279 -11.867 1 93.81 253 SER B CA 1
ATOM 4272 C C . SER B 1 253 ? 5.379 -2.521 -10.398 1 93.81 253 SER B C 1
ATOM 4274 O O . SER B 1 253 ? 4.801 -3.553 -10.047 1 93.81 253 SER B O 1
ATOM 4276 N N . LEU B 1 254 ? 5.832 -1.634 -9.602 1 97.12 254 LEU B N 1
ATOM 4277 C CA . LEU B 1 254 ? 5.504 -1.658 -8.18 1 97.12 254 LEU B CA 1
ATOM 4278 C C . LEU B 1 254 ? 4.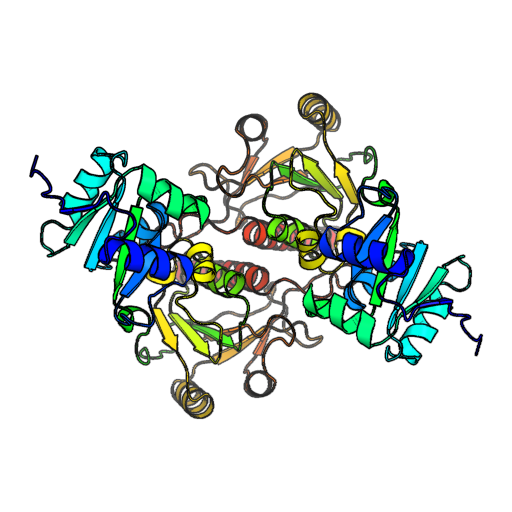363 -0.696 -7.867 1 97.12 254 LEU B C 1
ATOM 4280 O O . LEU B 1 254 ? 4.066 0.198 -8.664 1 97.12 254 LEU B O 1
ATOM 4284 N N . ASN B 1 255 ? 3.646 -0.967 -6.785 1 97.25 255 ASN B N 1
ATOM 4285 C CA . ASN B 1 255 ? 2.711 0.005 -6.23 1 97.25 255 ASN B CA 1
ATOM 4286 C C . ASN B 1 255 ? 3.398 1.332 -5.922 1 97.25 255 ASN B C 1
ATOM 4288 O O . ASN B 1 255 ? 4.512 1.353 -5.395 1 97.25 255 ASN B O 1
ATOM 4292 N N . VAL B 1 256 ? 2.783 2.43 -6.242 1 98.44 256 VAL B N 1
ATOM 4293 C CA . VAL B 1 256 ? 3.43 3.734 -6.164 1 98.44 256 VAL B CA 1
ATOM 4294 C C . VAL B 1 256 ? 3.82 4.031 -4.715 1 98.44 256 VAL B C 1
ATOM 4296 O O . VAL B 1 256 ? 4.848 4.664 -4.461 1 98.44 256 VAL B O 1
ATOM 4299 N N . ALA B 1 257 ? 2.975 3.641 -3.744 1 98.62 257 ALA B N 1
ATOM 4300 C CA . ALA B 1 257 ? 3.324 3.846 -2.34 1 98.62 257 ALA B CA 1
ATOM 4301 C C . ALA B 1 257 ? 4.559 3.033 -1.957 1 98.62 257 ALA B C 1
ATOM 4303 O O . ALA B 1 257 ? 5.434 3.523 -1.242 1 98.62 257 ALA B O 1
ATOM 4304 N N . THR B 1 258 ? 4.602 1.787 -2.451 1 98.62 258 THR B N 1
ATOM 4305 C CA . THR B 1 258 ? 5.781 0.959 -2.221 1 98.62 258 THR B CA 1
ATOM 4306 C C . THR B 1 258 ? 7.02 1.599 -2.842 1 98.62 258 THR B C 1
ATOM 4308 O O . THR B 1 258 ? 8.062 1.69 -2.195 1 98.62 258 THR B O 1
ATOM 4311 N N . SER B 1 259 ? 6.891 2.055 -4.09 1 98.62 259 SER B N 1
ATOM 4312 C CA . SER B 1 259 ? 7.992 2.719 -4.781 1 98.62 259 SER B CA 1
ATOM 4313 C C . SER B 1 259 ? 8.508 3.91 -3.979 1 98.62 259 SER B C 1
ATOM 4315 O O . SER B 1 259 ? 9.719 4.098 -3.844 1 98.62 259 SER B O 1
ATOM 4317 N N . SER B 1 260 ? 7.57 4.691 -3.486 1 98.69 260 SER B N 1
ATOM 4318 C CA . SER B 1 260 ? 7.961 5.852 -2.697 1 98.69 260 SER B CA 1
ATOM 4319 C C . SER B 1 260 ? 8.75 5.441 -1.459 1 98.69 260 SER B C 1
ATOM 4321 O O . SER B 1 260 ? 9.75 6.074 -1.114 1 98.69 260 SER B O 1
ATOM 4323 N N . GLY B 1 261 ? 8.305 4.359 -0.794 1 98.62 261 GLY B N 1
ATOM 4324 C CA . GLY B 1 261 ? 9.023 3.861 0.368 1 98.62 261 GLY B CA 1
ATOM 4325 C C . GLY B 1 261 ? 10.453 3.455 0.056 1 98.62 261 GLY B C 1
ATOM 4326 O O . GLY B 1 261 ? 11.375 3.818 0.783 1 98.62 261 GLY B O 1
ATOM 4327 N N . ILE B 1 262 ? 10.648 2.773 -1.04 1 98.38 262 ILE B N 1
ATOM 4328 C CA . ILE B 1 262 ? 11.961 2.275 -1.444 1 98.38 262 ILE B CA 1
ATOM 4329 C C . ILE B 1 262 ? 12.875 3.447 -1.784 1 98.38 262 ILE B C 1
ATOM 4331 O O . ILE B 1 262 ? 14.008 3.518 -1.303 1 98.38 262 ILE B O 1
ATOM 4335 N N . ILE B 1 263 ? 12.398 4.34 -2.549 1 97.62 263 ILE B N 1
ATOM 4336 C CA . ILE B 1 263 ? 13.203 5.449 -3.041 1 97.62 263 ILE B CA 1
ATOM 4337 C C . ILE B 1 263 ? 13.586 6.367 -1.879 1 97.62 263 ILE B C 1
ATOM 4339 O O . ILE B 1 263 ? 14.742 6.75 -1.733 1 97.62 263 ILE B O 1
ATOM 4343 N N . LEU B 1 264 ? 12.633 6.68 -1.029 1 96.94 264 LEU B N 1
ATOM 4344 C CA . LEU B 1 264 ? 12.898 7.578 0.087 1 96.94 264 LEU B CA 1
ATOM 4345 C C . LEU B 1 264 ? 13.836 6.922 1.097 1 96.94 264 LEU B C 1
ATOM 4347 O O . LEU B 1 264 ? 14.672 7.598 1.707 1 96.94 264 LEU B O 1
ATOM 4351 N N . TYR B 1 265 ? 13.719 5.598 1.296 1 96.81 265 TYR B N 1
ATOM 4352 C CA . TYR B 1 265 ? 14.648 4.855 2.139 1 96.81 265 TYR B CA 1
ATOM 4353 C C . TYR B 1 265 ? 16.078 4.988 1.628 1 96.81 265 TYR B C 1
ATOM 4355 O O . TYR B 1 265 ? 17 5.297 2.396 1 96.81 265 TYR B O 1
ATOM 4363 N N . GLU B 1 266 ? 16.234 4.773 0.341 1 93.75 266 GLU B N 1
ATOM 4364 C CA . GLU B 1 266 ? 17.547 4.844 -0.284 1 93.75 266 GLU B CA 1
ATOM 4365 C C . GLU B 1 266 ? 18.125 6.254 -0.206 1 93.75 266 GLU B C 1
ATOM 4367 O O . GLU B 1 266 ? 19.297 6.43 0.104 1 93.75 266 GLU B O 1
ATOM 4372 N N . LEU B 1 267 ? 17.281 7.215 -0.438 1 90.25 267 LEU B N 1
ATOM 4373 C CA . LEU B 1 267 ? 17.734 8.602 -0.414 1 90.25 267 LEU B CA 1
ATOM 4374 C C . LEU B 1 267 ? 18.109 9.023 1.002 1 90.25 267 LEU B C 1
ATOM 4376 O O . LEU B 1 267 ? 19.078 9.758 1.196 1 90.25 267 LEU B O 1
ATOM 4380 N N . ASN B 1 268 ? 17.344 8.617 1.939 1 90 268 ASN B N 1
ATOM 4381 C CA . ASN B 1 268 ? 17.609 8.953 3.334 1 90 268 ASN B CA 1
ATOM 4382 C C . ASN B 1 268 ? 18.953 8.383 3.797 1 90 268 ASN B C 1
ATOM 4384 O O . ASN B 1 268 ? 19.672 9.016 4.574 1 90 268 ASN B O 1
ATOM 4388 N N . LYS B 1 269 ? 19.297 7.195 3.34 1 86.12 269 LYS B N 1
ATOM 4389 C CA . LYS B 1 269 ? 20.609 6.605 3.637 1 86.12 269 LYS B CA 1
ATOM 4390 C C . LYS B 1 269 ? 21.734 7.48 3.111 1 86.12 269 LYS B C 1
ATOM 4392 O O . LYS B 1 269 ? 22.75 7.668 3.791 1 86.12 269 LYS B O 1
ATOM 4397 N N . LEU B 1 270 ? 21.516 7.984 2.002 1 78.19 270 LEU B N 1
ATOM 4398 C CA . LEU B 1 270 ? 22.531 8.781 1.323 1 78.19 270 LEU B CA 1
ATOM 4399 C C . LEU B 1 270 ? 22.688 10.141 1.996 1 78.19 270 LEU B C 1
ATOM 4401 O O . LEU B 1 270 ? 23.812 10.641 2.129 1 78.19 270 LEU B O 1
ATOM 4405 N N . TRP B 1 271 ? 21.656 10.68 2.469 1 77.06 271 TRP B N 1
ATOM 4406 C CA . TRP B 1 271 ? 21.688 11.984 3.117 1 77.06 271 TRP B CA 1
ATOM 4407 C C . TRP B 1 271 ? 22.328 11.898 4.492 1 77.06 271 TRP B C 1
ATOM 4409 O O . TRP B 1 271 ? 23.078 12.797 4.891 1 77.06 271 TRP B O 1
ATOM 4419 N N . LYS B 1 272 ? 22.156 10.828 5.109 1 75.38 272 LYS B N 1
ATOM 4420 C CA . LYS B 1 272 ? 22.734 10.633 6.438 1 75.38 272 LYS B CA 1
ATOM 4421 C C . LYS B 1 272 ? 24.234 10.359 6.352 1 75.38 272 LYS B C 1
ATOM 4423 O O . LYS B 1 272 ? 25 10.789 7.219 1 75.38 272 LYS B O 1
ATOM 4428 N N . LYS B 1 273 ? 24.672 9.656 5.352 1 68.06 273 LYS B N 1
ATOM 4429 C CA . LYS B 1 273 ? 26.094 9.391 5.164 1 68.06 273 LYS B CA 1
ATOM 4430 C C . LYS B 1 273 ? 26.859 10.68 4.855 1 68.06 273 LYS B C 1
ATOM 4432 O O . LYS B 1 273 ? 27.969 10.875 5.336 1 68.06 273 LYS B O 1
ATOM 4437 N N . ARG B 1 274 ? 26.188 11.539 4.227 1 64.31 274 ARG B N 1
ATOM 4438 C CA . ARG B 1 274 ? 26.844 12.797 3.863 1 64.31 274 ARG B CA 1
ATOM 4439 C C . ARG B 1 274 ? 26.953 13.727 5.066 1 64.31 274 ARG B C 1
ATOM 4441 O O . ARG B 1 274 ? 27.953 14.422 5.23 1 64.31 274 ARG B O 1
ATOM 4448 N N . SER B 1 275 ? 25.906 13.672 5.77 1 62 275 SER B N 1
ATOM 4449 C CA . SER B 1 275 ? 25.953 14.516 6.961 1 62 275 SER B CA 1
ATOM 4450 C C . SER B 1 275 ? 27.062 14.062 7.918 1 62 275 SER B C 1
ATOM 4452 O O . SER B 1 275 ? 27.688 14.891 8.57 1 62 275 SER B O 1
ATOM 4454 N N . LEU B 1 276 ? 27.391 12.789 7.832 1 60.44 276 LEU B N 1
ATOM 4455 C CA . LEU B 1 276 ? 28.438 12.25 8.688 1 60.44 276 LEU B CA 1
ATOM 4456 C C . LEU B 1 276 ? 29.828 12.562 8.125 1 60.44 276 LEU B C 1
ATOM 4458 O O . LEU B 1 276 ? 30.766 12.812 8.883 1 60.44 276 LEU B O 1
ATOM 4462 N N . SER B 1 277 ? 29.859 12.508 6.809 1 55.12 277 SER B N 1
ATOM 4463 C CA . SER B 1 277 ? 31.156 12.797 6.18 1 55.12 277 SER B CA 1
ATOM 4464 C C . SER B 1 277 ? 31.516 14.273 6.324 1 55.12 277 SER B C 1
ATOM 4466 O O . SER B 1 277 ? 32.688 14.617 6.375 1 55.12 277 SER B O 1
ATOM 4468 N N . ASN B 1 278 ? 30.516 15.062 6.324 1 49.88 278 ASN B N 1
ATOM 4469 C CA . ASN B 1 278 ? 30.766 16.484 6.465 1 49.88 278 ASN B CA 1
ATOM 4470 C C . ASN B 1 278 ? 30.984 16.891 7.922 1 49.88 278 ASN B C 1
ATOM 4472 O O . ASN B 1 278 ? 31.203 18.062 8.227 1 49.88 278 ASN B O 1
ATOM 4476 N N . GLN B 1 279 ? 30.922 15.914 8.781 1 42.44 279 GLN B N 1
ATOM 4477 C CA . GLN B 1 279 ? 31.344 16.141 10.156 1 42.44 279 GLN B CA 1
ATOM 4478 C C . GLN B 1 279 ? 32.781 15.641 10.383 1 42.44 279 GLN B C 1
ATOM 4480 O O . GLN B 1 279 ? 33.188 14.617 9.828 1 42.44 279 GLN B O 1
#

pLDDT: mean 91.8, std 9.23, range [41.81, 98.75]

InterPro domains:
  IPR001537 tRNA/rRNA methyltransferase, SpoU type [PF00588] (125-265)
  IPR029026 tRNA (guanine-N1-)-methyltransferase, N-terminal [G3DSA:3.40.1280.10] (115-279)
  IPR029028 Alpha/beta knot methyltransferases [SSF75217] (116-269)
  IPR051259 Ribosomal RNA Methyltransferase [PTHR43191] (7-273)

Foldseek 3Di:
DPDPDAAEAEDCPPPVLVQQLCLLLFQGDPVVQWKGKDFADQLVVLLLVLPFDFQEKEFEPPPDPVVVVVVCVSCVVDDHHYHYYYVVSVVSSCVSPVRRPTMMTIHTPVVLADPDPPQALQAEEEEEAAAEDLLLQLLLLLLCLVLVRQHYEYENYHDCSGNNNSVSVSNSSSVHHYHYDDDPVVVLVVLVVNVAAEEFEDPDPPAAELLPDDDDGRYYYYFYYQVPTNDPVSVVSGPGYYYHDDDCVVPVDDGSSVVSNVNSVSNSVVVVVVVVVVD/DPDPDAAEAEDCPPPVLVQQLVLLLFQGDPVVQWKGKDFADQLVVLLVVLPFDFAEKEFEPPPDPVVVVVVCVSCVVDDHHYHYYYPVSVVSSCVSPVRRPTMMTIHTPVVLADPDPDQALQAEEEEEAAAEDLLLQLLLLLLCQVLVRQHYEYENYHDCSGNNNSVSVSNSSSVHHYHYDDDPVVVLVVLVVNVAAEEFEDPDPPAAELLPDDDDGRYYYYFYYQVPTNDPVSVVSGPGYYYHDDDCVVPVDDGSSVVSNVNSVSNSVVVVVVVVVVD

Nearest PDB structures (foldseek):
  5l0z-assembly1_B  TM=8.788E-01  e=2.539E-18  Sinorhizobium meliloti 1021
  3nk7-assembly1_B  TM=7.823E-01  e=2.606E-17  Streptomyces actuosus
  3nk6-assembly1_B  TM=8.101E-01  e=2.675E-16  Streptomyces actuosus
  3gyq-assembly1_B  TM=7.864E-01  e=2.911E-15  Streptomyces cyaneus
  1zjr-assembly1_A  TM=8.275E-01  e=8.420E-10  Aquifex aeolicus

Organism: Mycoplasmoides gallisepticum (strain R(low / passage 15 / clone 2)) (NCBI:txid710127)

Radius of gyration: 25.22 Å; Cα contacts (8 Å, |Δi|>4): 1078; chains: 2; bounding box: 62×59×78 Å